Protein AF-A0A4V5MHR6-F1 (afdb_monomer)

Structure (mmCIF, N/CA/C/O backbone):
data_AF-A0A4V5MHR6-F1
#
_entry.id   AF-A0A4V5MHR6-F1
#
loop_
_atom_site.group_PDB
_atom_site.id
_atom_site.type_symbol
_atom_site.label_atom_id
_atom_site.label_alt_id
_atom_site.label_comp_id
_atom_site.label_asym_id
_atom_site.label_entity_id
_atom_site.label_seq_id
_atom_site.pdbx_PDB_ins_code
_atom_site.Cartn_x
_atom_site.Cartn_y
_atom_site.Cartn_z
_atom_site.occupancy
_atom_site.B_iso_or_equiv
_atom_site.auth_seq_id
_atom_site.auth_comp_id
_atom_site.auth_asym_id
_atom_site.auth_atom_id
_atom_site.pdbx_PDB_model_num
ATOM 1 N N . MET A 1 1 ? 17.521 -39.271 27.226 1.00 43.84 1 MET A N 1
ATOM 2 C CA . MET A 1 1 ? 16.799 -38.514 28.265 1.00 43.84 1 MET A CA 1
ATOM 3 C C . MET A 1 1 ? 17.737 -37.469 28.839 1.00 43.84 1 MET A C 1
ATOM 5 O O . MET A 1 1 ? 18.627 -37.820 29.597 1.00 43.84 1 MET A O 1
ATOM 9 N N . SER A 1 2 ? 17.569 -36.221 28.419 1.00 32.81 2 SER A N 1
ATOM 10 C CA . SER A 1 2 ? 17.879 -35.035 29.217 1.00 32.81 2 SER A CA 1
ATOM 11 C C . SER A 1 2 ? 16.953 -33.939 28.704 1.00 32.81 2 SER A C 1
ATOM 13 O O . SER A 1 2 ? 16.770 -33.810 27.495 1.00 32.81 2 SER A O 1
ATOM 15 N N . ASN A 1 3 ? 16.274 -33.299 29.645 1.00 33.34 3 ASN A N 1
ATOM 16 C CA . ASN A 1 3 ? 15.026 -32.573 29.473 1.00 33.34 3 ASN A CA 1
ATOM 17 C C . ASN A 1 3 ? 15.154 -31.353 28.562 1.00 33.34 3 ASN A C 1
ATOM 19 O O . ASN A 1 3 ? 16.063 -30.544 28.732 1.00 33.34 3 ASN A O 1
ATOM 23 N N . GLY A 1 4 ? 14.172 -31.201 27.671 1.00 42.19 4 GLY A N 1
ATOM 24 C CA . GLY A 1 4 ? 13.818 -29.902 27.123 1.00 42.19 4 GLY A CA 1
ATOM 25 C C . GLY A 1 4 ? 13.381 -28.990 28.264 1.00 42.19 4 GLY A C 1
ATOM 26 O O . GLY A 1 4 ? 12.448 -29.312 29.000 1.00 42.19 4 GLY A O 1
ATOM 27 N N . ALA A 1 5 ? 14.090 -27.882 28.430 1.00 35.94 5 ALA A N 1
ATOM 28 C CA . ALA A 1 5 ? 13.557 -26.730 29.125 1.00 35.94 5 ALA A CA 1
ATOM 29 C C . ALA A 1 5 ? 12.741 -25.955 28.087 1.00 35.94 5 ALA A C 1
ATOM 31 O O . ALA A 1 5 ? 13.307 -25.399 27.150 1.00 35.94 5 ALA A O 1
ATOM 32 N N . ALA A 1 6 ? 11.417 -25.999 28.214 1.00 44.50 6 ALA A N 1
ATOM 33 C CA . ALA A 1 6 ? 10.570 -24.992 27.599 1.00 44.50 6 ALA A CA 1
ATOM 34 C C . ALA A 1 6 ? 10.939 -23.637 28.223 1.00 44.50 6 ALA A C 1
ATOM 36 O O . ALA A 1 6 ? 11.006 -23.527 29.451 1.00 44.50 6 ALA A O 1
ATOM 37 N N . GLU A 1 7 ? 11.234 -22.646 27.387 1.00 42.75 7 GLU A N 1
ATOM 38 C CA . GLU A 1 7 ? 11.398 -21.253 27.808 1.00 42.75 7 GLU A CA 1
ATOM 39 C C . GLU A 1 7 ? 10.094 -20.740 28.454 1.00 42.75 7 GLU A C 1
ATOM 41 O O . GLU A 1 7 ? 9.007 -21.184 28.070 1.00 42.75 7 GLU A O 1
ATOM 46 N N . PRO A 1 8 ? 10.162 -19.854 29.463 1.00 42.50 8 PRO A N 1
ATOM 47 C CA . PRO A 1 8 ? 8.976 -19.413 30.190 1.00 42.50 8 PRO A CA 1
ATOM 48 C C . PRO A 1 8 ? 8.087 -18.507 29.318 1.00 42.50 8 PRO A C 1
ATOM 50 O O . PRO A 1 8 ? 8.408 -17.346 29.084 1.00 42.50 8 PRO A O 1
ATOM 53 N N . GLN A 1 9 ? 6.948 -19.048 28.878 1.00 49.38 9 GLN A N 1
ATOM 54 C CA . GLN A 1 9 ? 5.827 -18.358 28.216 1.00 49.38 9 GLN A CA 1
ATOM 55 C C . GLN A 1 9 ? 4.963 -17.573 29.226 1.00 49.38 9 GLN A C 1
ATOM 57 O O . GLN A 1 9 ? 3.818 -17.942 29.480 1.00 49.38 9 GLN A O 1
ATOM 62 N N . ASP A 1 10 ? 5.509 -16.545 29.876 1.00 60.53 10 ASP A N 1
ATOM 63 C CA . ASP A 1 10 ? 4.782 -15.805 30.926 1.00 60.53 10 ASP A CA 1
ATOM 64 C C . ASP A 1 10 ? 4.986 -14.272 30.859 1.00 60.53 10 ASP A C 1
ATOM 66 O O . ASP A 1 10 ? 4.875 -13.578 31.874 1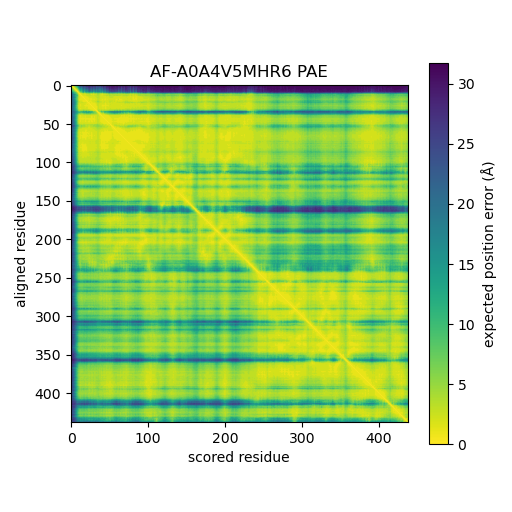.00 60.53 10 ASP A O 1
ATOM 70 N N . GLY A 1 11 ? 5.270 -13.712 29.677 1.00 79.56 11 GLY A N 1
ATOM 71 C CA . GLY A 1 11 ? 5.394 -12.261 29.489 1.00 79.56 11 GLY A CA 1
ATOM 72 C C . GLY A 1 11 ? 4.033 -11.546 29.414 1.00 79.56 11 GLY A C 1
ATOM 73 O O . GLY A 1 11 ? 3.029 -12.162 29.050 1.00 79.56 11 GLY A O 1
ATOM 74 N N . PRO A 1 12 ? 3.955 -10.230 29.707 1.00 89.75 12 PRO A N 1
ATOM 75 C CA . PRO A 1 12 ? 2.713 -9.459 29.566 1.00 89.75 12 PRO A CA 1
ATOM 76 C C . PRO A 1 12 ? 2.185 -9.424 28.123 1.00 89.75 12 PRO A C 1
ATOM 78 O O . PRO A 1 12 ? 1.011 -9.158 27.920 1.00 89.75 12 PRO A O 1
ATOM 81 N N . LEU A 1 13 ? 3.031 -9.704 27.130 1.00 92.94 13 LEU A N 1
ATOM 82 C CA . LEU A 1 13 ? 2.698 -9.680 25.702 1.00 92.94 13 LEU A CA 1
ATOM 83 C C . LEU A 1 13 ? 2.067 -10.990 25.199 1.00 92.94 13 LEU A C 1
ATOM 85 O O . LEU A 1 13 ? 1.501 -11.017 24.113 1.00 92.94 13 LEU A O 1
ATOM 89 N N . ASP A 1 14 ? 2.162 -12.082 25.959 1.00 91.69 14 ASP A N 1
ATOM 90 C CA . ASP A 1 14 ? 1.649 -13.387 25.521 1.00 91.69 14 ASP A CA 1
ATOM 91 C C . ASP A 1 14 ? 0.152 -13.549 25.823 1.00 91.69 14 ASP A C 1
ATOM 93 O O . ASP A 1 14 ? -0.539 -14.361 25.195 1.00 91.69 14 ASP A O 1
ATOM 97 N N . ASP A 1 15 ? -0.359 -12.776 26.786 1.00 94.06 15 ASP A N 1
ATOM 98 C CA . ASP A 1 15 ? -1.723 -12.837 27.305 1.00 94.06 15 ASP A CA 1
ATOM 99 C C . ASP A 1 15 ? -2.381 -11.448 27.332 1.00 94.06 15 ASP A C 1
ATOM 101 O O . ASP A 1 15 ? -2.006 -10.624 28.170 1.00 94.06 15 ASP A O 1
ATOM 105 N N . PRO A 1 16 ? -3.397 -11.188 26.483 1.00 96.38 16 PRO A N 1
ATOM 106 C CA . PRO A 1 16 ? -4.110 -9.913 26.458 1.00 96.38 16 PRO A CA 1
ATOM 107 C C . PRO A 1 16 ? -4.665 -9.456 27.810 1.00 96.38 16 PRO A C 1
ATOM 109 O O . PRO A 1 16 ? -4.689 -8.256 28.072 1.00 96.38 16 PRO A O 1
ATOM 112 N N . VAL A 1 17 ? -5.064 -10.378 28.698 1.00 95.88 17 VAL A N 1
ATOM 113 C CA . VAL A 1 17 ? -5.525 -10.004 30.047 1.00 95.88 17 VAL A CA 1
ATOM 114 C C . VAL A 1 17 ? -4.387 -9.344 30.822 1.00 95.88 17 VAL A C 1
ATOM 116 O O . VAL A 1 17 ? -4.544 -8.239 31.342 1.00 95.88 17 VAL A O 1
ATOM 119 N N . ARG A 1 18 ? -3.212 -9.984 30.835 1.00 95.25 18 ARG A N 1
ATOM 120 C CA . ARG A 1 18 ? -2.014 -9.451 31.494 1.00 95.25 18 ARG A CA 1
ATOM 121 C C . ARG A 1 18 ? -1.515 -8.182 30.818 1.00 95.25 18 ARG A C 1
ATOM 123 O O . ARG A 1 18 ? -1.107 -7.264 31.524 1.00 95.25 18 ARG A O 1
ATOM 130 N N . LEU A 1 19 ? -1.561 -8.111 29.487 1.00 96.19 19 LEU A N 1
ATOM 131 C CA . LEU A 1 19 ? -1.178 -6.923 28.723 1.00 96.19 19 LEU A CA 1
ATOM 132 C C . LEU A 1 19 ? -1.958 -5.694 29.200 1.00 96.19 19 LEU A C 1
ATOM 134 O O . LEU A 1 19 ? -1.367 -4.666 29.529 1.00 96.19 19 LEU A O 1
ATOM 138 N N . LEU A 1 20 ? -3.282 -5.835 29.293 1.00 96.56 20 LEU A N 1
ATOM 139 C CA . LEU A 1 20 ? -4.186 -4.774 29.724 1.00 96.56 20 LEU A CA 1
ATOM 140 C C . LEU A 1 20 ? -4.048 -4.439 31.224 1.00 96.56 20 LEU A C 1
ATOM 142 O O . LEU A 1 20 ? -4.330 -3.308 31.617 1.00 96.56 20 LEU A O 1
ATOM 146 N N . ASP A 1 21 ? -3.608 -5.387 32.061 1.00 95.69 21 ASP A N 1
ATOM 147 C CA . ASP A 1 21 ? -3.384 -5.187 33.505 1.00 95.69 21 ASP A CA 1
ATOM 148 C C . ASP A 1 21 ? -2.017 -4.559 33.838 1.00 95.69 21 ASP A C 1
ATOM 150 O O . ASP A 1 21 ? -1.871 -3.890 34.861 1.00 95.69 21 ASP A O 1
ATOM 154 N N . THR A 1 22 ? -0.999 -4.776 32.999 1.00 93.38 22 THR A N 1
ATOM 155 C CA . THR A 1 22 ? 0.404 -4.420 33.300 1.00 93.38 22 THR A CA 1
ATOM 156 C C . THR A 1 22 ? 0.665 -2.910 33.221 1.00 93.38 22 THR A C 1
ATOM 158 O O . THR A 1 22 ? 1.582 -2.403 33.867 1.00 93.38 22 THR A O 1
ATOM 161 N N . GLY A 1 23 ? -0.166 -2.172 32.482 1.00 92.19 23 GLY A N 1
ATOM 162 C CA . GLY A 1 23 ? 0.002 -0.740 32.237 1.00 92.19 23 GLY A CA 1
ATOM 163 C C . GLY A 1 23 ? 1.055 -0.447 31.161 1.00 92.19 23 GLY A C 1
ATOM 164 O O . GLY A 1 23 ? 2.138 -1.034 31.131 1.00 92.19 23 GLY A O 1
ATOM 165 N N . ARG A 1 24 ? 0.748 0.499 30.267 1.00 94.06 24 ARG A N 1
ATOM 166 C CA . ARG A 1 24 ? 1.508 0.727 29.021 1.00 94.06 24 ARG A CA 1
ATOM 167 C C . ARG A 1 24 ? 2.987 1.057 29.246 1.00 94.06 24 ARG A C 1
ATOM 169 O O . ARG A 1 24 ? 3.843 0.471 28.595 1.00 94.06 24 ARG A O 1
ATOM 176 N N . SER A 1 25 ? 3.320 1.905 30.221 1.00 93.69 25 SER A N 1
ATOM 177 C CA . SER A 1 25 ? 4.721 2.254 30.518 1.00 93.69 25 SER A CA 1
ATOM 178 C C . SER A 1 25 ? 5.560 1.050 30.968 1.00 93.69 25 SER A C 1
ATOM 180 O O . SER A 1 25 ? 6.732 0.947 30.611 1.00 93.69 25 SER A O 1
ATOM 182 N N . ALA A 1 26 ? 4.971 0.119 31.725 1.00 94.12 26 ALA A N 1
ATOM 183 C CA . ALA A 1 26 ? 5.659 -1.101 32.143 1.00 94.12 26 ALA A CA 1
ATOM 184 C C . ALA A 1 26 ? 5.804 -2.096 30.982 1.00 94.12 26 ALA A C 1
ATOM 186 O O . ALA A 1 26 ? 6.827 -2.773 30.886 1.00 94.12 26 ALA A O 1
ATOM 187 N N . VAL A 1 27 ? 4.828 -2.143 30.068 1.00 94.19 27 VAL A N 1
ATOM 188 C CA . VAL A 1 27 ? 4.926 -2.924 28.826 1.00 94.19 27 VAL A CA 1
ATOM 189 C C . VAL A 1 27 ? 6.060 -2.401 27.940 1.00 94.19 27 VAL A C 1
ATOM 191 O O . VAL A 1 27 ? 6.877 -3.198 27.486 1.00 94.19 27 VAL A O 1
ATOM 194 N N . ARG A 1 28 ? 6.189 -1.078 27.762 1.00 93.38 28 ARG A N 1
ATOM 195 C CA . ARG A 1 28 ? 7.322 -0.477 27.030 1.00 93.38 28 ARG A CA 1
ATOM 196 C C . ARG A 1 28 ? 8.665 -0.849 27.660 1.00 93.38 28 ARG A C 1
ATOM 198 O O . ARG A 1 28 ? 9.549 -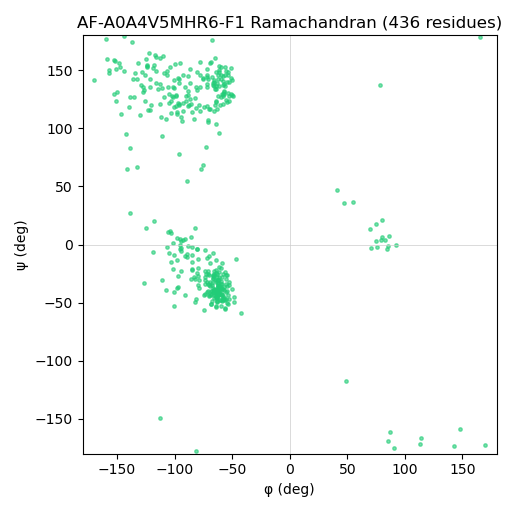1.337 26.964 1.00 93.38 28 ARG A O 1
ATOM 205 N N . ALA A 1 29 ? 8.785 -0.726 28.985 1.00 92.69 29 ALA A N 1
ATOM 206 C CA . ALA A 1 29 ? 9.997 -1.124 29.704 1.00 92.69 29 ALA A CA 1
ATOM 207 C C . ALA A 1 29 ? 10.317 -2.625 29.546 1.00 92.69 29 ALA A C 1
ATOM 209 O O . ALA A 1 29 ? 11.484 -3.004 29.456 1.00 92.69 29 ALA A O 1
ATOM 210 N N . HIS A 1 30 ? 9.292 -3.483 29.486 1.00 91.94 30 HIS A N 1
ATOM 211 C CA . HIS A 1 30 ? 9.464 -4.903 29.188 1.00 91.94 30 HIS A CA 1
ATOM 212 C C . HIS A 1 30 ? 9.971 -5.127 27.755 1.00 91.94 30 HIS A C 1
ATOM 214 O O . HIS A 1 30 ? 10.932 -5.869 27.568 1.00 91.94 30 HIS A O 1
ATOM 220 N N . ILE A 1 31 ? 9.385 -4.455 26.758 1.00 91.38 31 ILE A N 1
ATOM 221 C CA . ILE A 1 31 ? 9.840 -4.518 25.359 1.00 91.38 31 ILE A CA 1
ATOM 222 C C . ILE A 1 31 ? 11.309 -4.089 25.254 1.00 91.38 31 ILE A C 1
ATOM 224 O O . ILE A 1 31 ? 12.108 -4.789 24.632 1.00 91.38 31 ILE A O 1
ATOM 228 N N . ASP A 1 32 ? 11.693 -2.996 25.915 1.00 89.62 32 ASP A N 1
ATOM 229 C CA . ASP A 1 32 ? 13.075 -2.511 25.920 1.00 89.62 32 ASP A CA 1
ATOM 230 C C . ASP A 1 32 ? 14.063 -3.495 26.552 1.00 89.62 32 ASP A C 1
ATOM 232 O O . ASP A 1 32 ? 15.195 -3.593 26.091 1.00 89.62 32 ASP A O 1
ATOM 236 N N . GLY A 1 33 ? 13.637 -4.256 27.564 1.00 86.50 33 GLY A N 1
ATOM 237 C CA . GLY A 1 33 ? 14.467 -5.264 28.226 1.00 86.50 33 GLY A CA 1
ATOM 238 C C . GLY A 1 33 ? 14.577 -6.610 27.498 1.00 86.50 33 GLY A C 1
ATOM 239 O O . GLY A 1 33 ? 15.294 -7.483 27.982 1.00 86.50 33 GLY A O 1
ATOM 240 N N . THR A 1 34 ? 13.869 -6.811 26.379 1.00 83.38 34 THR A N 1
ATOM 241 C CA . THR A 1 34 ? 13.830 -8.094 25.637 1.00 83.38 34 THR A CA 1
ATOM 242 C C . THR A 1 34 ? 14.663 -8.103 24.347 1.00 83.38 34 THR A C 1
ATOM 244 O O . THR A 1 34 ? 14.532 -9.033 23.555 1.00 83.38 34 THR A O 1
ATOM 247 N N . ASP A 1 35 ? 15.518 -7.096 24.118 1.00 69.50 35 ASP A N 1
ATOM 248 C CA . ASP A 1 35 ? 16.546 -7.050 23.055 1.00 69.50 35 ASP A CA 1
ATOM 249 C C . ASP A 1 35 ? 16.102 -7.594 21.679 1.00 69.50 35 ASP A C 1
ATOM 251 O O . ASP A 1 35 ? 16.797 -8.361 21.017 1.00 69.50 35 ASP A O 1
ATOM 255 N N . GLY A 1 36 ? 14.921 -7.183 21.210 1.00 65.88 36 GLY A N 1
ATOM 256 C CA . GLY A 1 36 ? 14.498 -7.483 19.834 1.00 65.88 36 GLY A CA 1
ATOM 257 C C . GLY A 1 36 ? 13.795 -8.828 19.620 1.00 65.88 36 GLY A C 1
ATOM 258 O O . GLY A 1 36 ? 13.477 -9.139 18.474 1.00 65.88 36 GLY A O 1
ATOM 259 N N . VAL A 1 37 ? 13.472 -9.594 20.674 1.00 78.56 37 VAL A N 1
ATOM 260 C CA . VAL A 1 37 ? 12.593 -10.772 20.531 1.00 78.56 37 VAL A CA 1
ATOM 261 C C . VAL A 1 37 ? 11.246 -10.330 19.948 1.00 78.56 37 VAL A C 1
ATOM 263 O O . VAL A 1 37 ? 10.563 -9.463 20.507 1.00 78.56 37 VAL A O 1
ATOM 266 N N . ARG A 1 38 ? 10.886 -10.894 18.790 1.00 81.31 38 ARG A N 1
ATOM 267 C CA . ARG A 1 38 ? 9.595 -10.650 18.137 1.00 81.31 38 ARG A CA 1
ATOM 268 C C . ARG A 1 38 ? 8.521 -11.520 18.777 1.00 81.31 38 ARG A C 1
ATOM 270 O O . ARG A 1 38 ? 8.732 -12.707 19.011 1.00 81.31 38 ARG A O 1
ATOM 277 N N . SER A 1 39 ? 7.364 -10.925 19.033 1.00 90.19 39 SER A N 1
ATOM 278 C CA . SER A 1 39 ? 6.155 -11.632 19.440 1.00 90.19 39 SER A CA 1
ATOM 279 C C . SER A 1 39 ? 4.934 -10.902 18.893 1.00 90.19 39 SER A C 1
ATOM 281 O O . SER A 1 39 ? 4.967 -9.686 18.704 1.00 90.19 39 SER A O 1
ATOM 283 N N . VAL A 1 40 ? 3.843 -11.638 18.678 1.00 93.62 40 VAL A N 1
ATOM 284 C CA . VAL A 1 40 ? 2.577 -11.067 18.191 1.00 93.62 40 VAL A CA 1
ATOM 285 C C . VAL A 1 40 ? 2.107 -9.930 19.099 1.00 93.62 40 VAL A C 1
ATOM 287 O O . VAL A 1 40 ? 1.799 -8.845 18.621 1.00 93.62 40 VAL A O 1
ATOM 290 N N . GLY A 1 41 ? 2.120 -10.132 20.421 1.00 94.94 41 GLY A N 1
ATOM 291 C CA . GLY A 1 41 ? 1.696 -9.095 21.361 1.00 94.94 41 GLY A CA 1
ATOM 292 C C . GLY A 1 41 ? 2.578 -7.848 21.336 1.00 94.94 41 GLY A C 1
ATOM 293 O O . GLY A 1 41 ? 2.062 -6.749 21.518 1.00 94.94 41 GLY A O 1
ATOM 294 N N . ARG A 1 42 ? 3.885 -7.992 21.068 1.00 93.88 42 ARG A N 1
ATOM 295 C CA . ARG A 1 42 ? 4.786 -6.850 20.867 1.00 93.88 42 ARG A CA 1
ATOM 296 C C . ARG A 1 42 ? 4.388 -6.051 19.633 1.00 93.88 42 ARG A C 1
ATOM 298 O O . ARG A 1 42 ? 4.224 -4.841 19.739 1.00 93.88 42 ARG A O 1
ATOM 305 N N . GLU A 1 43 ? 4.244 -6.720 18.492 1.00 94.12 43 GLU A N 1
ATOM 306 C CA . GLU A 1 43 ? 3.880 -6.079 17.223 1.00 94.12 43 GLU A CA 1
ATOM 307 C C . GLU A 1 43 ? 2.541 -5.347 17.344 1.00 94.12 43 GLU A C 1
ATOM 309 O O . GLU A 1 43 ? 2.449 -4.177 16.985 1.00 94.12 43 GLU A O 1
ATOM 314 N N . VAL A 1 44 ? 1.538 -6.000 17.938 1.00 96.38 44 VAL A N 1
ATOM 315 C CA . VAL A 1 44 ? 0.207 -5.424 18.173 1.00 96.38 44 VAL A CA 1
ATOM 316 C C . VAL A 1 44 ? 0.265 -4.220 19.110 1.00 96.38 44 VAL A C 1
ATOM 318 O O . VAL A 1 44 ? -0.354 -3.199 18.825 1.00 96.38 44 VAL A O 1
ATOM 321 N N . PHE A 1 45 ? 1.009 -4.308 20.216 1.00 95.75 45 PHE A N 1
ATOM 322 C CA . PHE A 1 45 ? 1.143 -3.195 21.155 1.00 95.75 45 PHE A CA 1
ATOM 323 C C . PHE A 1 45 ? 1.822 -1.984 20.507 1.00 95.75 45 PHE A C 1
ATOM 325 O O . PHE A 1 45 ? 1.312 -0.871 20.614 1.00 95.75 45 PHE A O 1
ATOM 332 N N . GLN A 1 46 ? 2.951 -2.204 19.823 1.00 94.81 46 GLN A N 1
ATOM 333 C CA . GLN A 1 46 ? 3.678 -1.128 19.151 1.00 94.81 46 GLN A CA 1
ATOM 334 C C . GLN A 1 46 ? 2.832 -0.508 18.035 1.00 94.81 46 GLN A C 1
ATOM 336 O O . GLN A 1 46 ? 2.831 0.710 17.905 1.00 94.81 46 GLN A O 1
ATOM 341 N N . GLN A 1 47 ? 2.079 -1.314 17.277 1.00 95.06 47 GLN A N 1
ATOM 342 C CA . GLN A 1 47 ? 1.202 -0.781 16.236 1.00 95.06 47 GLN A CA 1
ATOM 343 C C . GLN A 1 47 ? 0.023 0.009 16.775 1.00 95.06 47 GLN A C 1
ATOM 345 O O . GLN A 1 47 ? -0.303 1.053 16.225 1.00 95.06 47 GLN A O 1
ATOM 350 N N . ALA A 1 48 ? -0.603 -0.449 17.860 1.00 95.88 48 ALA A N 1
ATOM 351 C CA . ALA A 1 48 ? -1.662 0.322 18.491 1.00 95.88 48 ALA A CA 1
ATOM 352 C C . ALA A 1 48 ? -1.132 1.714 18.865 1.00 95.88 48 ALA A C 1
ATOM 354 O O . ALA A 1 48 ? -1.651 2.713 18.380 1.00 95.88 48 ALA A O 1
ATOM 355 N N . GLU A 1 49 ? -0.047 1.788 19.643 1.00 95.06 49 GLU A N 1
ATOM 356 C CA . GLU A 1 49 ? 0.516 3.078 20.066 1.00 95.06 49 GLU A CA 1
ATOM 357 C C . GLU A 1 49 ? 1.041 3.939 18.911 1.00 95.06 49 GLU A C 1
ATOM 359 O O . GLU A 1 49 ? 1.113 5.151 19.073 1.00 95.06 49 GLU A O 1
ATOM 364 N N . ALA A 1 50 ? 1.414 3.352 17.774 1.00 94.06 50 ALA A N 1
ATOM 365 C CA . ALA A 1 50 ? 1.838 4.105 16.597 1.00 94.06 50 ALA A CA 1
ATOM 366 C C . ALA A 1 50 ? 0.655 4.681 15.794 1.00 94.06 50 ALA A C 1
ATOM 368 O O . ALA A 1 50 ? 0.784 5.749 15.211 1.00 94.06 50 ALA A O 1
ATOM 369 N N . ILE A 1 51 ? -0.509 4.015 15.796 1.00 92.38 51 ILE A N 1
ATOM 370 C CA . ILE A 1 51 ? -1.711 4.485 15.084 1.00 92.38 51 ILE A CA 1
ATOM 371 C C . ILE A 1 51 ? -2.483 5.536 15.897 1.00 92.38 51 ILE A C 1
ATOM 373 O O . ILE A 1 51 ? -2.847 6.575 15.356 1.00 92.38 51 ILE A O 1
ATOM 377 N N . PHE A 1 52 ? -2.772 5.286 17.183 1.00 91.44 52 PHE A N 1
ATOM 378 C CA . PHE A 1 52 ? -3.576 6.222 17.999 1.00 91.44 52 PHE A CA 1
ATOM 379 C C . PHE A 1 52 ? -2.732 7.157 18.882 1.00 91.44 52 PHE A C 1
ATOM 381 O O . PHE A 1 52 ? -3.255 8.122 19.446 1.00 91.44 52 PHE A O 1
ATOM 388 N N . GLY A 1 53 ? -1.436 6.876 19.042 1.00 90.88 53 GLY A N 1
ATOM 389 C CA . GLY A 1 53 ? -0.506 7.676 19.838 1.00 90.88 53 GLY A CA 1
ATOM 390 C C . GLY A 1 53 ? -0.439 7.336 21.332 1.00 90.88 53 GLY A C 1
ATOM 391 O O . GLY A 1 53 ? -0.799 6.252 21.801 1.00 90.88 53 GLY A O 1
ATOM 392 N N . GLY A 1 54 ? 0.084 8.282 22.118 1.00 88.19 54 GLY A N 1
ATOM 393 C CA . GLY A 1 54 ? 0.473 8.056 23.514 1.00 88.19 54 GLY A CA 1
ATOM 394 C C . GLY A 1 54 ? -0.553 8.391 24.597 1.00 88.19 54 GLY A C 1
ATOM 395 O O . GLY A 1 54 ? -0.300 8.100 25.776 1.00 88.19 54 GLY A O 1
ATOM 396 N N . ARG A 1 55 ? -1.709 8.969 24.254 1.00 92.06 55 ARG A N 1
ATOM 397 C CA . ARG A 1 55 ? -2.670 9.493 25.238 1.00 92.06 55 ARG A CA 1
ATOM 398 C C . ARG A 1 55 ? -3.150 8.440 26.226 1.00 92.06 55 ARG A C 1
ATOM 400 O O . ARG A 1 55 ? -3.369 7.285 25.870 1.00 92.06 55 ARG A O 1
ATOM 407 N N . GLU A 1 56 ? -3.297 8.827 27.491 1.00 92.81 56 GLU A N 1
ATOM 408 C CA . GLU A 1 56 ? -3.951 7.988 28.498 1.00 92.81 56 GLU A CA 1
ATOM 409 C C . GLU A 1 56 ? -5.453 7.885 28.224 1.00 92.81 56 GLU A C 1
ATOM 411 O O . GLU A 1 56 ? -6.180 8.875 28.284 1.00 92.81 56 GLU A O 1
ATOM 416 N N . VAL A 1 57 ? -5.902 6.664 27.940 1.00 94.88 57 VAL A N 1
ATOM 417 C CA . VAL A 1 57 ? -7.298 6.318 27.657 1.00 94.88 57 VAL A CA 1
ATOM 418 C C . VAL A 1 57 ? -7.765 5.200 28.597 1.00 94.88 57 VAL A C 1
ATOM 420 O O . VAL A 1 57 ? -6.930 4.481 29.165 1.00 94.88 57 VAL A O 1
ATOM 423 N N . PRO A 1 58 ? -9.083 5.021 28.801 1.00 95.19 58 PRO A N 1
ATOM 424 C CA . PRO A 1 58 ? -9.606 3.900 29.569 1.00 95.19 58 PRO A CA 1
ATOM 425 C C . PRO A 1 58 ? -9.147 2.550 29.007 1.00 95.19 58 PRO A C 1
ATOM 427 O O . PRO A 1 58 ? -8.952 2.388 27.803 1.00 95.19 58 PRO A O 1
ATOM 430 N N . ARG A 1 59 ? -9.065 1.538 29.879 1.00 96.44 59 ARG A N 1
ATOM 431 C CA . ARG A 1 59 ? -8.708 0.156 29.508 1.00 96.44 59 ARG A CA 1
ATOM 432 C C . ARG A 1 59 ? -9.498 -0.359 28.297 1.00 96.44 59 ARG A C 1
ATOM 434 O O . ARG A 1 59 ? -8.907 -0.946 27.400 1.00 96.44 59 ARG A O 1
ATOM 441 N N . ALA A 1 60 ? -10.810 -0.127 28.285 1.00 96.94 60 ALA A N 1
ATOM 442 C CA . ALA A 1 60 ? -11.707 -0.567 27.219 1.00 96.94 60 ALA A CA 1
ATOM 443 C C . ALA A 1 60 ? -11.390 0.070 25.858 1.00 96.94 60 ALA A C 1
ATOM 445 O O . ALA A 1 60 ? -11.412 -0.602 24.830 1.00 96.94 60 ALA A O 1
ATOM 446 N N . GLU A 1 61 ? -11.044 1.354 25.847 1.00 96.94 61 GLU A N 1
ATOM 447 C CA . GLU A 1 61 ? -10.657 2.049 24.621 1.00 96.94 61 GLU A CA 1
ATOM 448 C C . GLU A 1 61 ? -9.300 1.552 24.121 1.00 96.94 61 GLU A C 1
ATOM 450 O O . GLU A 1 61 ? -9.160 1.199 22.954 1.00 96.94 61 GLU A O 1
ATOM 455 N N . PHE A 1 62 ? -8.324 1.397 25.022 1.00 97.56 62 PHE A N 1
ATOM 456 C CA . PHE A 1 62 ? -7.023 0.838 24.654 1.00 97.56 62 PHE A CA 1
ATOM 457 C C . PHE A 1 62 ? -7.130 -0.598 24.116 1.00 97.56 62 PHE A C 1
ATOM 459 O O . PHE A 1 62 ? -6.435 -0.958 23.169 1.00 97.56 62 PHE A O 1
ATOM 466 N N . ALA A 1 63 ? -8.028 -1.418 24.670 1.00 98.25 63 ALA A N 1
ATOM 467 C CA . ALA A 1 63 ? -8.307 -2.749 24.137 1.00 98.25 63 ALA A CA 1
ATOM 468 C C . ALA A 1 63 ? -8.868 -2.699 22.706 1.00 98.25 63 ALA A C 1
ATOM 470 O O . ALA A 1 63 ? -8.507 -3.551 21.896 1.00 98.25 63 ALA A O 1
ATOM 471 N N . SER A 1 64 ? -9.665 -1.680 22.369 1.00 98.06 64 SER A N 1
ATOM 472 C CA . SER A 1 64 ? -10.176 -1.485 21.003 1.00 98.06 64 SER A CA 1
ATOM 473 C C . SER A 1 64 ? -9.031 -1.199 20.029 1.00 98.06 64 SER A C 1
ATOM 475 O O . SER A 1 64 ? -8.954 -1.812 18.968 1.00 98.06 64 SER A O 1
ATOM 477 N N . TRP A 1 65 ? -8.061 -0.373 20.433 1.00 97.88 65 TRP A N 1
ATOM 478 C CA . TRP A 1 65 ? -6.855 -0.104 19.642 1.00 97.88 65 TRP A CA 1
ATOM 479 C C . TRP A 1 65 ? -5.938 -1.316 19.480 1.00 97.88 65 TRP A C 1
ATOM 481 O O . TRP A 1 65 ? -5.444 -1.570 18.383 1.00 97.88 65 TRP A O 1
ATOM 491 N N . LEU A 1 66 ? -5.746 -2.112 20.535 1.00 98.38 66 LEU A N 1
ATOM 492 C CA . LEU A 1 66 ? -5.025 -3.384 20.426 1.00 98.38 66 LEU A CA 1
ATOM 493 C C . LEU A 1 66 ? -5.749 -4.350 19.480 1.00 98.38 66 LEU A C 1
ATOM 495 O O . LEU A 1 66 ? -5.108 -5.028 18.679 1.00 98.38 66 LEU A O 1
ATOM 499 N N . HIS A 1 67 ? -7.080 -4.413 19.557 1.00 98.62 67 HIS A N 1
ATOM 500 C CA . HIS A 1 67 ? -7.885 -5.229 18.658 1.00 98.62 67 HIS A CA 1
ATOM 501 C C . HIS A 1 67 ? -7.740 -4.754 17.207 1.00 98.62 67 HIS A C 1
ATOM 503 O O . HIS A 1 67 ? -7.516 -5.572 16.319 1.00 98.62 67 HIS A O 1
ATOM 509 N N . PHE A 1 68 ? -7.820 -3.445 16.961 1.00 98.25 68 PHE A N 1
ATOM 510 C CA . PHE A 1 68 ? -7.606 -2.843 15.645 1.00 98.25 68 PHE A CA 1
ATOM 511 C C . PHE A 1 68 ? -6.236 -3.204 15.078 1.00 98.25 68 PHE A C 1
ATOM 513 O O . PHE A 1 68 ? -6.156 -3.802 14.011 1.00 98.25 68 PHE A O 1
ATOM 520 N N . ALA A 1 69 ? -5.167 -2.940 15.832 1.00 97.44 69 ALA A N 1
ATOM 521 C CA . ALA A 1 69 ? -3.800 -3.243 15.426 1.00 97.44 69 ALA A CA 1
ATOM 522 C C . ALA A 1 69 ? -3.592 -4.738 15.134 1.00 97.44 69 ALA A C 1
ATOM 524 O O . ALA A 1 69 ? -2.914 -5.097 14.173 1.00 97.44 69 ALA A O 1
ATOM 525 N N . ALA A 1 70 ? -4.213 -5.628 15.916 1.00 98.00 70 ALA A N 1
ATOM 526 C CA . ALA A 1 70 ? -4.186 -7.060 15.639 1.00 98.00 70 ALA A CA 1
ATOM 527 C C . ALA A 1 70 ? -4.864 -7.409 14.306 1.00 98.00 70 ALA A C 1
ATOM 529 O O . ALA A 1 70 ? -4.311 -8.207 13.555 1.00 98.00 70 ALA A O 1
ATOM 530 N N . LYS A 1 71 ? -6.006 -6.792 13.976 1.00 97.88 71 LYS A N 1
ATOM 531 C CA . LYS A 1 71 ? -6.695 -7.004 12.690 1.00 97.88 71 LYS A CA 1
ATOM 532 C C . LYS A 1 71 ? -5.892 -6.439 11.515 1.00 97.88 71 LYS A C 1
ATOM 534 O O . LYS A 1 71 ? -5.722 -7.141 10.527 1.00 97.88 71 LYS A O 1
ATOM 539 N N . VAL A 1 72 ? -5.319 -5.245 11.666 1.00 95.62 72 VAL A N 1
ATOM 540 C CA . VAL A 1 72 ? -4.424 -4.609 10.679 1.00 95.62 72 VAL A CA 1
ATOM 541 C C . VAL A 1 72 ? -3.215 -5.490 10.347 1.00 95.62 72 VAL A C 1
ATOM 543 O O . VAL A 1 72 ? -2.804 -5.595 9.195 1.00 95.62 72 VAL A O 1
ATOM 546 N N . LEU A 1 73 ? -2.652 -6.166 11.349 1.00 94.44 73 LEU A N 1
ATOM 547 C CA . LEU A 1 73 ? -1.512 -7.066 11.173 1.00 94.44 73 LEU A CA 1
ATOM 548 C C . LEU A 1 73 ? -1.893 -8.498 10.748 1.00 94.44 73 LEU A C 1
ATOM 550 O O . LEU A 1 73 ? -0.997 -9.319 10.553 1.00 94.44 73 LEU A O 1
ATOM 554 N N . GLY A 1 74 ? -3.186 -8.821 10.624 1.00 95.00 74 GLY A N 1
ATOM 555 C CA . GLY A 1 74 ? -3.663 -10.173 10.298 1.00 95.00 74 GLY A CA 1
ATOM 556 C C . GLY A 1 74 ? -3.582 -11.182 11.456 1.00 95.00 74 GLY A C 1
ATOM 557 O O . GLY A 1 74 ? -3.645 -12.392 11.246 1.00 95.00 74 GLY A O 1
ATOM 558 N N . HIS A 1 75 ? -3.448 -10.714 12.699 1.00 97.06 75 HIS A N 1
ATOM 559 C CA . HIS A 1 75 ? -3.371 -11.540 13.908 1.00 97.06 75 HIS A CA 1
ATOM 560 C C . HIS A 1 75 ? -4.765 -11.826 14.501 1.00 97.06 75 HIS A C 1
ATOM 562 O O . HIS A 1 75 ? -5.006 -11.576 15.685 1.00 97.06 75 HIS A O 1
ATOM 568 N N . ASP A 1 76 ? -5.689 -12.380 13.704 1.00 97.12 76 ASP A N 1
ATOM 569 C CA . ASP A 1 76 ? -7.101 -12.587 14.091 1.00 97.12 76 ASP A CA 1
ATOM 570 C C . ASP A 1 76 ? -7.265 -13.361 15.406 1.00 97.12 76 ASP A C 1
ATOM 572 O O . ASP A 1 76 ? -8.034 -12.975 16.284 1.00 97.12 76 ASP A O 1
ATOM 576 N N . ALA A 1 77 ? -6.486 -14.428 15.604 1.00 97.62 77 ALA A N 1
ATOM 577 C CA . ALA A 1 77 ? -6.549 -15.217 16.834 1.00 97.62 77 ALA A CA 1
ATOM 578 C C . ALA A 1 77 ? -6.149 -14.408 18.082 1.00 97.62 77 ALA A C 1
ATOM 580 O O . ALA A 1 77 ? -6.635 -14.678 19.180 1.00 97.62 77 ALA A O 1
ATOM 581 N N . TYR A 1 78 ? -5.253 -13.427 17.937 1.00 97.94 78 TYR A N 1
ATOM 582 C CA . TYR A 1 78 ? -4.875 -12.535 19.030 1.00 97.94 78 TYR A CA 1
ATOM 583 C C . TYR A 1 78 ? -5.937 -11.449 19.250 1.00 97.94 78 TYR A C 1
ATOM 585 O O . TYR A 1 78 ? -6.263 -11.161 20.402 1.00 97.94 78 TYR A O 1
ATOM 593 N N . ALA A 1 79 ? -6.540 -10.928 18.174 1.00 98.31 79 ALA A N 1
ATOM 594 C CA . ALA A 1 79 ? -7.673 -10.000 18.237 1.00 98.31 79 ALA A CA 1
ATOM 595 C C . ALA A 1 79 ? -8.856 -10.597 19.023 1.00 98.31 79 ALA A C 1
ATOM 597 O O . ALA A 1 79 ? -9.342 -9.979 19.970 1.00 98.31 79 ALA A O 1
ATOM 598 N N . GLU A 1 80 ? -9.234 -11.849 18.743 1.00 98.19 80 GLU A N 1
ATOM 599 C CA . GLU A 1 80 ? -10.304 -12.549 19.474 1.00 98.19 80 GLU A CA 1
ATOM 600 C C . GLU A 1 80 ? -9.988 -12.715 20.968 1.00 98.19 80 GLU A C 1
ATOM 602 O O . GLU A 1 80 ? -10.860 -12.592 21.832 1.00 98.19 80 GLU A O 1
ATOM 607 N N . ARG A 1 81 ? -8.717 -12.954 21.310 1.00 98.44 81 ARG A N 1
ATOM 608 C CA . ARG A 1 81 ? -8.286 -13.035 22.713 1.00 98.44 81 ARG A CA 1
ATOM 609 C C . ARG A 1 81 ? -8.350 -11.678 23.412 1.00 98.44 81 ARG A C 1
ATOM 611 O O . ARG A 1 81 ? -8.694 -11.645 24.591 1.00 98.44 81 ARG A O 1
ATOM 618 N N . ILE A 1 82 ? -8.054 -10.579 22.714 1.00 98.56 82 ILE A N 1
ATOM 619 C CA . ILE A 1 82 ? -8.256 -9.217 23.233 1.00 98.56 82 ILE A CA 1
ATOM 620 C C . ILE A 1 82 ? -9.750 -8.971 23.469 1.00 98.56 82 ILE A C 1
ATOM 622 O O . ILE A 1 82 ? -10.126 -8.531 24.555 1.00 98.56 82 ILE A O 1
ATOM 626 N N . ALA A 1 83 ? -10.607 -9.341 22.512 1.00 97.94 83 ALA A N 1
ATOM 627 C CA . ALA A 1 83 ? -12.051 -9.171 22.643 1.00 97.94 83 ALA A CA 1
ATOM 628 C C . ALA A 1 83 ? -12.659 -9.967 23.802 1.00 97.94 83 ALA A C 1
ATOM 630 O O . ALA A 1 83 ? -13.564 -9.488 24.487 1.00 97.94 83 ALA A O 1
ATOM 631 N N . ALA A 1 84 ? -12.137 -11.166 24.060 1.00 97.88 84 ALA A N 1
ATOM 632 C CA . ALA A 1 84 ? -12.512 -11.959 25.224 1.00 97.88 84 ALA A CA 1
ATOM 633 C C . ALA A 1 84 ? -11.998 -11.357 26.546 1.00 97.88 84 ALA A C 1
ATOM 635 O O . ALA A 1 84 ? -12.675 -11.469 27.569 1.00 97.88 84 ALA A O 1
ATOM 636 N N . ALA A 1 85 ? -10.814 -10.735 26.537 1.00 97.94 85 ALA A N 1
ATOM 637 C CA . ALA A 1 85 ? -10.198 -10.122 27.714 1.00 97.94 85 ALA A CA 1
ATOM 638 C C . ALA A 1 85 ? -10.870 -8.806 28.136 1.00 97.94 85 ALA A C 1
ATOM 640 O O . ALA A 1 85 ? -10.847 -8.469 29.322 1.00 97.94 85 ALA A O 1
ATOM 641 N N . GLU A 1 86 ? -11.466 -8.076 27.191 1.00 97.69 86 GLU A N 1
ATOM 642 C CA . GLU A 1 86 ? -12.174 -6.822 27.447 1.00 97.69 86 GLU A CA 1
ATOM 643 C C . GLU A 1 86 ? -13.476 -6.733 26.631 1.00 97.69 86 GLU A C 1
ATOM 645 O O . GLU A 1 86 ? -13.522 -6.119 25.567 1.00 97.69 86 GLU A O 1
ATOM 650 N N . PRO A 1 87 ? -14.579 -7.331 27.116 1.00 95.38 87 PRO A N 1
ATOM 651 C CA . PRO A 1 87 ? -15.857 -7.272 26.414 1.00 95.38 87 PRO A CA 1
ATOM 652 C C . PRO A 1 87 ? -16.436 -5.855 26.298 1.00 95.38 87 PRO A C 1
ATOM 654 O O . PRO A 1 87 ? -17.258 -5.628 25.412 1.00 95.38 87 PRO A O 1
ATOM 657 N N . GLY A 1 88 ? -16.022 -4.924 27.170 1.00 95.38 88 GLY A N 1
ATOM 658 C CA . GLY A 1 88 ? -16.529 -3.553 27.253 1.00 95.38 88 GLY A CA 1
ATOM 659 C C . GLY A 1 88 ? -15.913 -2.565 26.262 1.00 95.38 88 GLY A C 1
ATOM 660 O O . GLY A 1 88 ? -16.068 -1.363 26.461 1.00 95.38 88 GLY A O 1
ATOM 661 N N . MET A 1 89 ? -15.200 -3.038 25.235 1.00 96.31 89 MET A N 1
ATOM 662 C CA . MET A 1 89 ? -14.666 -2.193 24.159 1.00 96.31 89 MET A CA 1
ATOM 663 C C . MET A 1 89 ? -15.776 -1.343 23.506 1.00 96.31 89 MET A C 1
ATOM 665 O O . MET A 1 89 ? -16.806 -1.910 23.129 1.00 96.31 89 MET A O 1
ATOM 669 N N . PRO A 1 90 ? -15.591 -0.015 23.343 1.00 94.00 90 PRO A N 1
ATOM 670 C CA . PRO A 1 90 ? -16.568 0.853 22.677 1.00 94.00 90 PRO A CA 1
ATOM 671 C C . PRO A 1 90 ? -16.819 0.471 21.213 1.00 94.00 90 PRO A C 1
ATOM 673 O O . PRO A 1 90 ? -17.918 0.700 20.705 1.00 94.00 90 PRO A O 1
ATOM 676 N N . TRP A 1 91 ? -15.826 -0.122 20.552 1.00 94.81 91 TRP A N 1
ATOM 677 C CA . TRP A 1 91 ? -15.912 -0.585 19.172 1.00 94.81 91 TRP A CA 1
ATOM 678 C C . TRP A 1 91 ? -14.957 -1.758 18.927 1.00 94.81 91 TRP A C 1
ATOM 680 O O . TRP A 1 91 ? -13.994 -1.947 19.673 1.00 94.81 91 TRP A O 1
ATOM 690 N N . ARG A 1 92 ? -15.204 -2.563 17.889 1.00 96.56 92 ARG A N 1
ATOM 691 C CA . ARG A 1 92 ? -14.283 -3.631 17.458 1.00 96.56 92 ARG A CA 1
ATOM 692 C C . ARG A 1 92 ? -14.143 -3.619 15.949 1.00 96.56 92 ARG A C 1
ATOM 694 O O . ARG A 1 92 ? -15.101 -3.399 15.222 1.00 96.56 92 ARG A O 1
ATOM 701 N N . ALA A 1 93 ? -12.939 -3.878 15.457 1.00 97.12 93 ALA A N 1
ATOM 702 C CA . ALA A 1 93 ? -12.723 -3.997 14.020 1.00 97.12 93 ALA A CA 1
ATOM 703 C C . ALA A 1 93 ? -13.334 -5.301 13.489 1.00 97.12 93 ALA A C 1
ATOM 705 O O . ALA A 1 93 ? -12.916 -6.389 13.879 1.00 97.12 93 ALA A O 1
ATOM 706 N N . VAL A 1 94 ? -14.287 -5.197 12.566 1.00 96.00 94 VAL A N 1
ATOM 707 C CA . VAL A 1 94 ? -14.767 -6.343 11.783 1.00 96.00 94 VAL A CA 1
ATOM 708 C C . VAL A 1 94 ? -13.646 -6.780 10.838 1.00 96.00 94 VAL A C 1
ATOM 710 O O . VAL A 1 94 ? -13.200 -7.928 10.864 1.00 96.00 94 VAL A O 1
ATOM 713 N N . TRP A 1 95 ? -13.110 -5.812 10.097 1.00 96.62 95 TRP A N 1
ATOM 714 C CA . TRP A 1 95 ? -11.930 -5.925 9.248 1.00 96.62 95 TRP A CA 1
ATOM 715 C C . TRP A 1 95 ? -11.245 -4.556 9.143 1.00 96.62 95 TRP A C 1
ATOM 717 O O . TRP A 1 95 ? -11.869 -3.519 9.384 1.00 96.62 95 TRP A O 1
ATOM 727 N N . ALA A 1 96 ? -9.956 -4.552 8.802 1.00 95.50 96 ALA A N 1
ATOM 728 C CA . ALA A 1 96 ? -9.170 -3.334 8.627 1.00 95.50 96 ALA A CA 1
ATOM 729 C C . ALA A 1 96 ? -8.125 -3.537 7.521 1.00 95.50 96 ALA A C 1
ATOM 731 O O . ALA A 1 96 ? -7.186 -4.311 7.685 1.00 95.50 96 ALA A O 1
ATOM 732 N N . TRP A 1 97 ? -8.302 -2.830 6.408 1.00 93.69 97 TRP A N 1
ATOM 733 C CA . TRP A 1 97 ? -7.299 -2.658 5.363 1.00 93.69 97 TRP A CA 1
ATOM 734 C C . TRP A 1 97 ? -6.578 -1.338 5.609 1.00 93.69 97 TRP A C 1
ATOM 736 O O . TRP A 1 97 ? -6.890 -0.320 5.000 1.00 93.69 97 TRP A O 1
ATOM 746 N N . TRP A 1 98 ? -5.665 -1.348 6.569 1.00 93.38 98 TRP A N 1
ATOM 747 C CA . TRP A 1 98 ? -4.967 -0.159 7.042 1.00 93.38 98 TRP A CA 1
ATOM 748 C C . TRP A 1 98 ? -3.473 -0.360 6.852 1.00 93.38 98 TRP A C 1
ATOM 750 O O . TRP A 1 98 ? -2.967 -1.435 7.181 1.00 93.38 98 TRP A O 1
ATOM 760 N N . ARG A 1 99 ? -2.759 0.646 6.350 1.00 93.06 99 ARG A N 1
ATOM 761 C CA . ARG A 1 99 ? -1.303 0.597 6.225 1.00 93.06 99 ARG A CA 1
ATOM 762 C C . ARG A 1 99 ? -0.687 0.496 7.626 1.00 93.06 99 ARG A C 1
ATOM 764 O O . ARG A 1 99 ? -0.859 1.409 8.428 1.00 93.06 99 ARG A O 1
ATOM 771 N N . PRO A 1 100 ? 0.020 -0.591 7.977 1.00 93.12 100 PRO A N 1
ATOM 772 C CA . PRO A 1 100 ? 0.692 -0.649 9.271 1.00 93.12 100 PRO A CA 1
ATOM 773 C C . PRO A 1 100 ? 1.807 0.402 9.336 1.00 93.12 100 PRO A C 1
ATOM 775 O O . PRO A 1 100 ?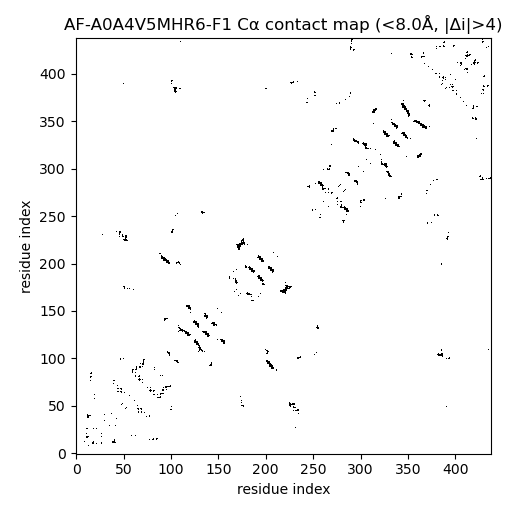 2.538 0.563 8.360 1.00 93.12 100 PRO A O 1
ATOM 778 N N . VAL A 1 101 ? 2.006 1.056 10.484 1.00 91.25 101 VAL A N 1
ATOM 779 C CA . VAL A 1 101 ? 3.109 2.019 10.657 1.00 91.25 101 VAL A CA 1
ATOM 780 C C . VAL A 1 101 ? 4.448 1.325 10.410 1.00 91.25 101 VAL A C 1
ATOM 782 O O . VAL A 1 101 ? 4.688 0.247 10.957 1.00 91.25 101 VAL A O 1
ATOM 785 N N . GLY A 1 102 ? 5.311 1.899 9.574 1.00 86.94 102 GLY A N 1
ATOM 786 C CA . GLY A 1 102 ? 6.577 1.287 9.170 1.00 86.94 102 GLY A CA 1
ATOM 787 C C . GLY A 1 102 ? 6.446 0.214 8.082 1.00 86.94 102 GLY A C 1
ATOM 788 O O . GLY A 1 102 ? 7.444 -0.413 7.733 1.00 86.94 102 GLY A O 1
ATOM 789 N N . LYS A 1 103 ? 5.245 -0.021 7.537 1.00 87.62 103 LYS A N 1
ATOM 790 C CA . LYS A 1 103 ? 5.063 -0.655 6.226 1.00 87.62 103 LYS A CA 1
ATOM 791 C C . LYS A 1 103 ? 4.641 0.411 5.226 1.00 87.62 103 LYS A C 1
ATOM 793 O O . LYS A 1 103 ? 3.763 1.221 5.503 1.00 87.62 103 LYS A O 1
ATOM 798 N N . CYS A 1 104 ? 5.243 0.376 4.046 1.00 84.81 104 CYS A N 1
ATOM 799 C CA . CYS A 1 104 ? 5.034 1.432 3.061 1.00 84.81 104 CYS A CA 1
ATOM 800 C C . CYS A 1 104 ? 3.792 1.197 2.185 1.00 84.81 104 CYS A C 1
ATOM 802 O O . CYS A 1 104 ? 3.118 2.143 1.785 1.00 84.81 104 CYS A O 1
ATOM 804 N N . VAL A 1 105 ? 3.440 -0.070 1.951 1.00 83.12 105 VAL A N 1
ATOM 805 C CA . VAL A 1 105 ? 2.326 -0.435 1.072 1.00 83.12 105 VAL A CA 1
ATOM 806 C C . VAL A 1 105 ? 0.978 -0.155 1.746 1.00 83.12 105 VAL A C 1
ATOM 808 O O . VAL A 1 105 ? 0.646 -0.785 2.753 1.00 83.12 105 VAL A O 1
ATOM 811 N N . ALA A 1 106 ? 0.182 0.738 1.153 1.00 80.81 106 ALA A N 1
ATOM 812 C CA . ALA A 1 106 ? -1.241 0.891 1.449 1.00 80.81 106 ALA A CA 1
ATOM 813 C C . ALA A 1 106 ? -2.072 0.160 0.394 1.00 80.81 106 ALA A C 1
ATOM 815 O O . ALA A 1 106 ? -2.031 0.502 -0.786 1.00 80.81 106 ALA A O 1
ATOM 816 N N . HIS A 1 107 ? -2.857 -0.820 0.832 1.00 81.00 107 HIS A N 1
ATOM 817 C CA . HIS A 1 107 ? -3.848 -1.477 -0.007 1.00 81.00 107 HIS A CA 1
ATOM 818 C C . HIS A 1 107 ? -5.162 -1.636 0.775 1.00 81.00 107 HIS A C 1
ATOM 820 O O . HIS A 1 107 ? -5.117 -2.214 1.858 1.00 81.00 107 HIS A O 1
ATOM 826 N N . PRO A 1 108 ? -6.317 -1.187 0.243 1.00 85.06 108 PRO A N 1
ATOM 827 C CA . PRO A 1 108 ? -6.427 -0.395 -0.978 1.00 85.06 108 PRO A CA 1
ATOM 828 C C . PRO A 1 108 ? -5.751 0.976 -0.822 1.00 85.06 108 PRO A C 1
ATOM 830 O O . PRO A 1 108 ? -5.714 1.531 0.276 1.00 85.06 108 PRO A O 1
ATOM 833 N N . ASN A 1 109 ? -5.204 1.502 -1.915 1.00 81.38 109 ASN A N 1
ATOM 834 C CA . ASN A 1 109 ? -4.625 2.838 -1.947 1.00 81.38 109 ASN A CA 1
ATOM 835 C C . ASN A 1 109 ? -5.745 3.856 -2.212 1.00 81.38 109 ASN A C 1
ATOM 837 O O . ASN A 1 109 ? -6.367 3.842 -3.274 1.00 81.38 109 ASN A O 1
ATOM 841 N N . LEU A 1 110 ? -6.021 4.714 -1.227 1.00 81.50 110 LEU A N 1
ATOM 842 C CA . LEU A 1 110 ? -7.089 5.715 -1.300 1.00 81.50 110 LEU A CA 1
ATOM 843 C C . LEU A 1 110 ? -6.624 7.077 -1.815 1.00 81.50 110 LEU A C 1
ATOM 845 O O . LEU A 1 110 ? -7.432 8.004 -1.853 1.00 81.50 110 LEU A O 1
ATOM 849 N N . SER A 1 111 ? -5.361 7.215 -2.215 1.00 75.44 111 SER A N 1
ATOM 850 C CA . SER A 1 111 ? -4.870 8.469 -2.771 1.00 75.44 111 SER A CA 1
ATOM 851 C C . SER A 1 111 ? -5.672 8.845 -4.020 1.00 75.44 111 SER A C 1
ATOM 853 O O . SER A 1 111 ? -5.853 8.026 -4.928 1.00 75.44 111 SER A O 1
ATOM 855 N N . TYR A 1 112 ? -6.200 10.070 -4.039 1.00 72.12 112 TYR A N 1
ATOM 856 C CA . TYR A 1 112 ? -7.201 10.547 -5.001 1.00 72.12 112 TYR A CA 1
ATOM 857 C C . TYR A 1 112 ? -8.482 9.696 -5.105 1.00 72.12 112 TYR A C 1
ATOM 859 O O . TYR A 1 112 ? -9.035 9.509 -6.196 1.00 72.12 112 TYR A O 1
ATOM 867 N N . ALA A 1 113 ? -8.977 9.149 -3.994 1.00 74.81 113 ALA A N 1
ATOM 868 C CA . ALA A 1 113 ? -10.249 8.432 -3.990 1.00 74.81 113 ALA A CA 1
ATOM 869 C C . ALA A 1 113 ? -11.401 9.330 -4.482 1.00 74.81 113 ALA A C 1
ATOM 871 O O . ALA A 1 113 ? -11.631 10.423 -3.970 1.00 74.81 113 ALA A O 1
ATOM 872 N N . GLU A 1 114 ? -12.164 8.849 -5.470 1.00 70.19 114 GLU A N 1
ATOM 873 C CA . GLU A 1 114 ? -13.320 9.586 -5.998 1.00 70.19 114 GLU A CA 1
ATOM 874 C C . GLU A 1 114 ? -14.491 9.528 -5.010 1.00 70.19 114 GLU A C 1
ATOM 876 O O . GLU A 1 114 ? -15.068 10.543 -4.624 1.00 70.19 114 GLU A O 1
ATOM 881 N N . SER A 1 115 ? -14.903 8.304 -4.664 1.00 70.00 115 SER A N 1
ATOM 882 C CA . SER A 1 115 ? -15.982 8.028 -3.717 1.00 70.00 115 SER A CA 1
ATOM 883 C C . SER A 1 115 ? -16.033 6.544 -3.356 1.00 70.00 115 SER A C 1
ATOM 885 O O . SER A 1 115 ? -15.872 5.663 -4.201 1.00 70.00 115 SER A O 1
ATOM 887 N N . LEU A 1 116 ? -16.317 6.272 -2.086 1.00 84.38 116 LEU A N 1
ATOM 888 C CA . LEU A 1 116 ? -16.548 4.931 -1.559 1.00 84.38 116 LEU A CA 1
ATOM 889 C C . LEU A 1 116 ? -18.045 4.635 -1.569 1.00 84.38 116 LEU A C 1
ATOM 891 O O . LEU A 1 116 ? -18.798 5.223 -0.786 1.00 84.38 116 LEU A O 1
ATOM 895 N N . LEU A 1 117 ? -18.470 3.727 -2.449 1.00 87.50 117 LEU A N 1
ATOM 896 C CA . LEU A 1 117 ? -19.882 3.426 -2.680 1.00 87.50 117 LEU A CA 1
ATOM 897 C C . LEU A 1 117 ? -20.229 2.006 -2.245 1.00 87.50 117 LEU A C 1
ATOM 899 O O . LEU A 1 117 ? -19.555 1.041 -2.603 1.00 87.50 117 LEU A O 1
ATOM 903 N N . VAL A 1 118 ? -21.340 1.875 -1.520 1.00 90.00 118 VAL A N 1
ATOM 904 C CA . VAL A 1 118 ? -21.905 0.572 -1.164 1.00 90.00 118 VAL A CA 1
ATOM 905 C C . VAL A 1 118 ? -22.897 0.145 -2.241 1.00 90.00 118 VAL A C 1
ATOM 907 O O . VAL A 1 118 ? -23.836 0.868 -2.577 1.00 90.00 118 VAL A O 1
ATOM 910 N N . HIS A 1 119 ? -22.717 -1.060 -2.763 1.00 91.75 119 HIS A N 1
ATOM 911 C CA . HIS A 1 119 ? -23.562 -1.675 -3.773 1.00 91.75 119 HIS A CA 1
ATOM 912 C C . HIS A 1 119 ? -24.244 -2.931 -3.231 1.00 91.75 119 HIS A C 1
ATOM 914 O O . HIS A 1 119 ? -23.692 -3.651 -2.405 1.00 91.75 119 HIS A O 1
ATOM 920 N N . ALA A 1 120 ? -25.440 -3.226 -3.735 1.00 91.50 120 ALA A N 1
ATOM 921 C CA . ALA A 1 120 ? -26.078 -4.524 -3.553 1.00 91.50 120 ALA A CA 1
ATOM 922 C C . ALA A 1 120 ? -25.855 -5.399 -4.794 1.00 91.50 120 ALA A C 1
ATOM 924 O O . ALA A 1 120 ? -26.152 -4.969 -5.913 1.00 91.50 120 ALA A O 1
ATOM 925 N N . TYR A 1 121 ? -25.378 -6.628 -4.593 1.00 93.06 121 TYR A N 1
ATOM 926 C CA . TYR A 1 121 ? -25.176 -7.616 -5.655 1.00 93.06 121 TYR A CA 1
ATOM 927 C C . TYR A 1 121 ? -25.342 -9.037 -5.101 1.00 93.06 121 TYR A C 1
ATOM 929 O O . TYR A 1 121 ? -24.807 -9.349 -4.043 1.00 93.06 121 TYR A O 1
ATOM 937 N N . GLU A 1 122 ? -26.133 -9.881 -5.774 1.00 90.94 122 GLU A N 1
ATOM 938 C CA . GLU A 1 122 ? -26.383 -11.290 -5.392 1.00 90.94 122 GLU A CA 1
ATOM 939 C C . GLU A 1 122 ? -26.731 -11.522 -3.903 1.00 90.94 122 GLU A C 1
ATOM 941 O O . GLU A 1 122 ? -26.371 -12.528 -3.298 1.00 90.94 122 GLU A O 1
ATOM 946 N N . GLY A 1 123 ? -27.470 -10.586 -3.297 1.00 86.62 123 GLY A N 1
ATOM 947 C CA . GLY A 1 123 ? -27.877 -10.668 -1.889 1.00 86.62 123 GLY A CA 1
ATOM 948 C C . GLY A 1 123 ? -26.801 -10.252 -0.881 1.00 86.62 123 GLY A C 1
ATOM 949 O O . GLY A 1 123 ? -27.040 -10.362 0.316 1.00 86.62 123 GLY A O 1
ATOM 950 N N . ARG A 1 124 ? -25.655 -9.742 -1.346 1.00 90.81 124 ARG A N 1
ATOM 951 C CA . ARG A 1 124 ? -24.563 -9.210 -0.523 1.00 90.81 124 ARG A CA 1
ATOM 952 C C . ARG A 1 124 ? -24.452 -7.698 -0.646 1.00 90.81 124 ARG A C 1
ATOM 954 O O . ARG A 1 124 ? -24.967 -7.097 -1.596 1.00 90.81 124 ARG A O 1
ATOM 961 N N . GLN A 1 125 ? -23.761 -7.097 0.318 1.00 91.94 125 GLN A N 1
ATOM 962 C CA . GLN A 1 125 ? -23.318 -5.711 0.242 1.00 91.94 125 GLN A CA 1
ATOM 963 C C . GLN A 1 125 ? -21.840 -5.695 -0.125 1.00 91.94 125 GLN A C 1
ATOM 965 O O . GLN A 1 125 ? -21.038 -6.355 0.527 1.00 91.94 125 GLN A O 1
ATOM 970 N N . LEU A 1 126 ? -21.501 -4.955 -1.172 1.00 94.44 126 LEU A N 1
ATOM 971 C CA . LEU A 1 126 ? -20.135 -4.794 -1.642 1.00 94.44 126 LEU A CA 1
ATOM 972 C C . LEU A 1 126 ? -19.723 -3.333 -1.502 1.00 94.44 126 LEU A C 1
ATOM 974 O O . LEU A 1 126 ? -20.513 -2.443 -1.816 1.00 94.44 126 LEU A O 1
ATOM 978 N N . LEU A 1 127 ? -18.496 -3.085 -1.068 1.00 93.38 127 LEU A N 1
ATOM 979 C CA . LEU A 1 127 ? -17.875 -1.768 -1.097 1.00 93.38 127 LEU A CA 1
ATOM 980 C C . LEU A 1 127 ? -17.017 -1.667 -2.357 1.00 93.38 127 LEU A C 1
ATOM 982 O O . LEU A 1 127 ? -16.090 -2.456 -2.531 1.00 93.38 127 LEU A O 1
ATOM 986 N N . ARG A 1 128 ? -17.321 -0.704 -3.229 1.00 93.12 128 ARG A N 1
ATOM 987 C CA . ARG A 1 128 ? -16.430 -0.344 -4.333 1.00 93.12 128 ARG A CA 1
ATOM 988 C C . ARG A 1 128 ? -15.484 0.753 -3.864 1.00 93.12 128 ARG A C 1
ATOM 990 O O . ARG A 1 128 ? -15.937 1.816 -3.435 1.00 93.12 128 ARG A O 1
ATOM 997 N N . VAL A 1 129 ? -14.193 0.485 -3.990 1.00 91.25 129 VAL A N 1
ATOM 998 C CA . VAL A 1 129 ? -13.102 1.410 -3.709 1.00 91.25 129 VAL A CA 1
ATOM 999 C C . VAL A 1 129 ? -12.509 1.838 -5.038 1.00 91.25 129 VAL A C 1
ATOM 1001 O O . VAL A 1 129 ? -11.877 1.028 -5.710 1.00 91.25 129 VAL A O 1
ATOM 1004 N N . LYS A 1 130 ? -12.765 3.090 -5.429 1.00 88.06 130 LYS A N 1
ATOM 1005 C CA . LYS A 1 130 ? -12.277 3.652 -6.686 1.00 88.06 130 LYS A CA 1
ATOM 1006 C C . LYS A 1 130 ? -11.393 4.871 -6.429 1.00 88.06 130 LYS A C 1
ATOM 1008 O O . LYS A 1 130 ? -11.868 5.864 -5.874 1.00 88.06 130 LYS A O 1
ATOM 1013 N N . ALA A 1 131 ? -10.145 4.785 -6.868 1.00 84.06 131 ALA A N 1
ATOM 1014 C CA . ALA A 1 131 ? -9.133 5.836 -6.814 1.00 84.06 131 ALA A CA 1
ATOM 1015 C C . ALA A 1 131 ? -8.251 5.782 -8.077 1.00 84.06 131 ALA A C 1
ATOM 1017 O O . ALA A 1 131 ? -8.442 4.909 -8.925 1.00 84.06 131 ALA A O 1
ATOM 1018 N N . SER A 1 132 ? -7.275 6.685 -8.210 1.00 78.19 132 SER A N 1
ATOM 1019 C CA . SER A 1 132 ? -6.396 6.757 -9.395 1.00 78.19 132 SER A CA 1
ATOM 1020 C C . SER A 1 132 ? -5.669 5.445 -9.718 1.00 78.19 132 SER A C 1
ATOM 1022 O O . SER A 1 132 ? -5.390 5.164 -10.882 1.00 78.19 132 SER A O 1
ATOM 1024 N N . TRP A 1 133 ? -5.387 4.626 -8.701 1.00 76.56 133 TRP A N 1
ATOM 1025 C CA . TRP A 1 133 ? -4.673 3.348 -8.834 1.00 76.56 133 TRP A CA 1
ATOM 1026 C C . TRP A 1 133 ? -5.445 2.159 -8.264 1.00 76.56 133 TRP A C 1
ATOM 1028 O O . TRP A 1 133 ? -4.881 1.089 -8.057 1.00 76.56 133 TRP A O 1
ATOM 1038 N N . GLU A 1 134 ? -6.734 2.348 -7.993 1.00 85.44 134 GLU A N 1
ATOM 1039 C CA . GLU A 1 134 ? -7.539 1.401 -7.236 1.00 85.44 134 GLU A CA 1
ATOM 1040 C C . GLU A 1 134 ? -8.922 1.258 -7.882 1.00 85.44 134 GLU A C 1
ATOM 1042 O O . GLU A 1 134 ? -9.630 2.240 -8.092 1.00 85.44 134 GLU A O 1
ATOM 1047 N N . ASP A 1 135 ? -9.327 0.025 -8.178 1.00 87.69 135 ASP A N 1
ATOM 1048 C CA . ASP A 1 135 ? -10.721 -0.334 -8.480 1.00 87.69 135 ASP A CA 1
ATOM 1049 C C . ASP A 1 135 ? -11.017 -1.694 -7.842 1.00 87.69 135 ASP A C 1
ATOM 1051 O O . ASP A 1 135 ? -11.201 -2.718 -8.506 1.00 87.69 135 ASP A O 1
ATOM 1055 N N . THR A 1 136 ? -10.977 -1.713 -6.511 1.00 90.56 136 THR A N 1
ATOM 1056 C CA . THR A 1 136 ? -11.198 -2.922 -5.719 1.00 90.56 136 THR A CA 1
ATOM 1057 C C . THR A 1 136 ? -12.642 -3.012 -5.258 1.00 90.56 136 THR A C 1
ATOM 1059 O O . THR A 1 136 ? -13.277 -2.033 -4.861 1.00 90.56 136 THR A O 1
ATOM 1062 N N . TRP A 1 137 ? -13.155 -4.238 -5.260 1.00 93.19 137 TRP A N 1
ATOM 1063 C CA . TRP A 1 137 ? -14.435 -4.583 -4.667 1.00 93.19 137 TRP A CA 1
ATOM 1064 C C . TRP A 1 137 ? -14.197 -5.420 -3.419 1.00 93.19 137 TRP A C 1
ATOM 1066 O O . TRP A 1 137 ? -13.499 -6.433 -3.472 1.00 93.19 137 TRP A O 1
ATOM 1076 N N . LEU A 1 138 ? -14.786 -5.002 -2.304 1.00 94.50 138 LEU A N 1
ATOM 1077 C CA . LEU A 1 138 ? -14.729 -5.714 -1.034 1.00 94.50 138 LEU A CA 1
ATOM 1078 C C . LEU A 1 138 ? -16.118 -6.235 -0.678 1.00 94.50 138 LEU A C 1
ATOM 1080 O O . LEU A 1 138 ? -17.109 -5.517 -0.821 1.00 94.50 138 LEU A O 1
ATOM 1084 N N . ASP A 1 139 ? -16.201 -7.465 -0.186 1.00 94.56 139 ASP A N 1
ATOM 1085 C CA . ASP A 1 139 ? -17.375 -7.912 0.555 1.00 94.56 139 ASP A CA 1
ATOM 1086 C C . ASP A 1 139 ? -17.454 -7.094 1.850 1.00 94.56 139 ASP A C 1
ATOM 1088 O O . ASP A 1 139 ? -16.512 -7.072 2.638 1.00 94.56 139 ASP A O 1
ATOM 1092 N N . LEU A 1 140 ? -18.544 -6.353 2.053 1.00 92.62 140 LEU A N 1
ATOM 1093 C CA . LEU A 1 140 ? -18.646 -5.427 3.180 1.00 92.62 140 LEU A CA 1
ATOM 1094 C C . LEU A 1 140 ? -18.680 -6.167 4.527 1.00 92.62 140 LEU A C 1
ATOM 1096 O O . LEU A 1 140 ? -18.255 -5.609 5.534 1.00 92.62 140 LEU A O 1
ATOM 1100 N N . GLU A 1 141 ? -19.183 -7.402 4.566 1.00 91.88 141 GLU A N 1
ATOM 1101 C CA . GLU A 1 141 ? -19.290 -8.180 5.802 1.00 91.88 141 GLU A CA 1
ATOM 1102 C C . GLU A 1 141 ? -17.923 -8.710 6.243 1.00 91.88 141 GLU A C 1
ATOM 1104 O O . GLU A 1 141 ? -17.579 -8.626 7.422 1.00 91.88 141 GLU A O 1
ATOM 1109 N N . THR A 1 142 ? -17.132 -9.230 5.302 1.00 93.19 142 THR A N 1
ATOM 1110 C CA . THR A 1 142 ? -15.862 -9.906 5.612 1.00 93.19 142 THR A CA 1
ATOM 1111 C C . THR A 1 142 ? -14.629 -9.045 5.364 1.00 93.19 142 THR A C 1
ATOM 1113 O O . THR A 1 142 ? -13.570 -9.315 5.925 1.00 93.19 142 THR A O 1
ATOM 1116 N N . GLY A 1 143 ? -14.752 -8.016 4.529 1.00 93.62 143 GLY A N 1
ATOM 1117 C CA . GLY A 1 143 ? -13.635 -7.228 4.024 1.00 93.62 143 GLY A CA 1
ATOM 1118 C C . GLY A 1 143 ? -12.828 -7.956 2.951 1.00 93.62 143 GLY A C 1
ATOM 1119 O O . GLY A 1 143 ? -11.827 -7.423 2.492 1.00 93.62 143 GLY A O 1
ATOM 1120 N N . GLU A 1 144 ? -13.206 -9.165 2.533 1.00 93.88 144 GLU A N 1
ATOM 1121 C CA . GLU A 1 144 ? -12.453 -9.904 1.520 1.00 93.88 144 GLU A CA 1
ATOM 1122 C C . GLU A 1 144 ? -12.607 -9.264 0.138 1.00 93.88 144 GLU A C 1
ATOM 1124 O O . GLU A 1 144 ? -13.692 -8.825 -0.249 1.00 93.88 144 GLU A O 1
ATOM 1129 N N . ARG A 1 145 ? -11.520 -9.258 -0.642 1.00 92.12 145 ARG A N 1
ATOM 1130 C CA . ARG A 1 145 ? -11.573 -8.845 -2.048 1.00 92.12 145 ARG A CA 1
ATOM 1131 C C . ARG A 1 145 ? -12.429 -9.819 -2.846 1.00 92.12 145 ARG A C 1
ATOM 1133 O O . ARG A 1 145 ? -12.240 -11.034 -2.771 1.00 92.12 145 ARG A O 1
ATOM 1140 N N . VAL A 1 146 ? -13.320 -9.279 -3.666 1.00 93.12 146 VAL A N 1
ATOM 1141 C CA . VAL A 1 146 ? -14.163 -10.043 -4.585 1.00 93.12 146 VAL A CA 1
ATOM 1142 C C . VAL A 1 146 ? -13.982 -9.544 -6.019 1.00 93.12 146 VAL A C 1
ATOM 1144 O O . VAL A 1 146 ? -13.615 -8.387 -6.227 1.00 93.12 146 VAL A O 1
ATOM 1147 N N . PRO A 1 147 ? -14.236 -10.385 -7.037 1.00 91.81 147 PRO A N 1
ATOM 1148 C CA . PRO A 1 147 ? -14.262 -9.922 -8.417 1.00 91.81 147 PRO A CA 1
ATOM 1149 C C . PRO A 1 147 ? -15.298 -8.812 -8.620 1.00 91.81 147 PRO A C 1
ATOM 1151 O O . PRO A 1 147 ? -16.385 -8.856 -8.037 1.00 91.81 147 PRO A O 1
ATOM 1154 N N . ALA A 1 148 ? -14.982 -7.859 -9.497 1.00 91.44 148 ALA A N 1
ATOM 1155 C CA . ALA A 1 148 ? -15.926 -6.824 -9.891 1.00 91.44 148 ALA A CA 1
ATOM 1156 C C . ALA A 1 148 ? -17.212 -7.456 -10.467 1.00 91.44 148 ALA A C 1
ATOM 1158 O O . ALA A 1 148 ? -17.132 -8.335 -11.336 1.00 91.44 148 ALA A O 1
ATOM 1159 N N . PRO A 1 149 ? -18.405 -7.023 -10.020 1.00 93.06 149 PRO A N 1
ATOM 1160 C CA . PRO A 1 149 ? -19.657 -7.441 -10.632 1.00 93.06 149 PRO A CA 1
ATOM 1161 C C . PRO A 1 149 ? -19.713 -7.053 -12.118 1.00 93.06 149 PRO A C 1
ATOM 1163 O O . PRO A 1 149 ? -19.127 -6.038 -12.505 1.00 93.06 149 PRO A O 1
ATOM 1166 N N . PRO A 1 150 ? -20.465 -7.793 -12.957 1.00 93.12 150 PRO A N 1
ATOM 1167 C CA . PRO A 1 150 ? -20.695 -7.394 -14.340 1.00 93.12 150 PRO A CA 1
ATOM 1168 C C . PRO A 1 150 ? -21.248 -5.970 -14.428 1.00 93.12 150 PRO A C 1
ATOM 1170 O O . PRO A 1 150 ? -22.036 -5.540 -13.577 1.00 93.12 150 PRO A O 1
ATOM 1173 N N . GLU A 1 151 ? -20.865 -5.251 -15.480 1.00 88.69 151 GLU A N 1
ATOM 1174 C CA . GLU A 1 151 ? -21.281 -3.865 -15.680 1.00 88.69 151 GLU A CA 1
ATOM 1175 C C . GLU A 1 151 ? -22.812 -3.722 -15.591 1.00 88.69 151 GLU A C 1
ATOM 1177 O O . GLU A 1 151 ? -23.575 -4.456 -16.222 1.00 88.69 151 GLU A O 1
ATOM 1182 N N . GLY A 1 152 ? -23.270 -2.789 -14.751 1.00 87.25 152 GLY A N 1
ATOM 1183 C CA . GLY A 1 152 ? -24.691 -2.519 -14.521 1.00 87.25 152 GLY A CA 1
ATOM 1184 C C . GLY A 1 152 ? -25.435 -3.536 -13.644 1.00 87.25 152 GLY A C 1
ATOM 1185 O O . GLY A 1 152 ? -26.615 -3.323 -13.365 1.00 87.25 152 GLY A O 1
ATOM 1186 N N . ALA A 1 153 ? -24.791 -4.614 -13.182 1.00 91.00 153 ALA A N 1
ATOM 1187 C CA . ALA A 1 153 ? -25.443 -5.627 -12.348 1.00 91.00 153 ALA A CA 1
ATOM 1188 C C . ALA A 1 153 ? -25.504 -5.246 -10.857 1.00 91.00 153 ALA A C 1
ATOM 1190 O O . ALA A 1 153 ? -26.432 -5.642 -10.151 1.00 91.00 153 ALA A O 1
ATOM 1191 N N . ALA A 1 154 ? -24.531 -4.470 -10.374 1.00 90.06 154 ALA A N 1
ATOM 1192 C CA . ALA A 1 154 ? -24.482 -3.984 -9.000 1.00 90.06 154 ALA A CA 1
ATOM 1193 C C . ALA A 1 154 ? -25.277 -2.679 -8.847 1.00 90.06 154 ALA A C 1
ATOM 1195 O O . ALA A 1 154 ? -25.008 -1.692 -9.531 1.00 90.06 154 ALA A O 1
ATOM 1196 N N . VAL A 1 155 ? -26.230 -2.644 -7.914 1.00 89.56 155 VAL A N 1
ATOM 1197 C CA . VAL A 1 155 ? -27.088 -1.468 -7.698 1.00 89.56 155 VAL A CA 1
ATOM 1198 C C . VAL A 1 155 ? -26.510 -0.614 -6.569 1.00 89.56 155 VAL A C 1
ATOM 1200 O O . VAL A 1 155 ? -26.406 -1.128 -5.451 1.00 89.56 155 VAL A O 1
ATOM 1203 N N . PRO A 1 156 ? -26.163 0.668 -6.808 1.00 88.06 156 PRO A N 1
ATOM 1204 C CA . PRO A 1 156 ? -25.742 1.567 -5.739 1.00 88.06 156 PRO A CA 1
ATOM 1205 C C . PRO A 1 156 ? -26.835 1.660 -4.676 1.00 88.06 156 PRO A C 1
ATOM 1207 O O . PRO A 1 156 ? -28.007 1.902 -4.990 1.00 88.06 156 PRO A O 1
ATOM 1210 N N . ARG A 1 157 ? -26.474 1.470 -3.409 1.00 80.94 157 ARG A N 1
ATOM 1211 C CA . ARG A 1 157 ? -27.384 1.750 -2.303 1.00 80.94 157 ARG A CA 1
ATOM 1212 C C . ARG A 1 157 ? -27.257 3.219 -1.942 1.00 80.94 157 ARG A C 1
ATOM 1214 O O . ARG A 1 157 ? -26.188 3.689 -1.575 1.00 80.94 157 ARG A O 1
ATOM 1221 N N . ALA A 1 158 ? -28.379 3.931 -2.029 1.00 67.62 158 ALA A N 1
ATOM 1222 C CA . ALA A 1 158 ? -28.476 5.254 -1.440 1.00 67.62 158 ALA A CA 1
ATOM 1223 C C . ALA A 1 158 ? -28.161 5.144 0.053 1.00 67.62 158 ALA A C 1
ATOM 1225 O O . ALA A 1 158 ? -28.712 4.277 0.744 1.00 67.62 158 ALA A O 1
ATOM 1226 N N . HIS A 1 159 ? -27.289 6.027 0.528 1.00 61.00 159 HIS A N 1
ATOM 1227 C CA . HIS A 1 159 ? -27.056 6.192 1.950 1.00 61.00 159 HIS A CA 1
ATOM 1228 C C . HIS A 1 159 ? -28.404 6.453 2.621 1.00 61.00 159 HIS A C 1
ATOM 1230 O O . HIS A 1 159 ? -29.150 7.354 2.231 1.00 61.00 159 HIS A O 1
ATOM 1236 N N . ARG A 1 160 ? -28.762 5.609 3.590 1.00 56.78 160 ARG A N 1
ATOM 1237 C CA . ARG A 1 160 ? -29.796 5.996 4.539 1.00 56.78 160 ARG A CA 1
ATOM 1238 C C . ARG A 1 160 ? -29.102 6.915 5.516 1.00 56.78 160 ARG A C 1
ATOM 1240 O O . ARG A 1 160 ? -28.161 6.464 6.165 1.00 56.78 160 ARG A O 1
ATOM 1247 N N . ASP A 1 161 ? -29.571 8.154 5.611 1.00 55.59 161 ASP A N 1
ATOM 1248 C CA . ASP A 1 161 ? -29.187 8.995 6.734 1.00 55.59 161 ASP A CA 1
ATOM 1249 C C . ASP A 1 161 ? -29.416 8.173 8.008 1.00 55.59 161 ASP A C 1
ATOM 1251 O O . ASP A 1 161 ? -30.491 7.559 8.147 1.00 55.59 161 ASP A O 1
ATOM 1255 N N . PRO A 1 162 ? -28.411 8.069 8.895 1.00 55.59 162 PRO A N 1
ATOM 1256 C CA . PRO A 1 162 ? -28.623 7.434 10.178 1.00 55.59 162 PRO A CA 1
ATOM 1257 C C . PRO A 1 162 ? -29.852 8.091 10.802 1.00 55.59 162 PRO A C 1
ATOM 1259 O O . PRO A 1 162 ? -29.984 9.314 10.839 1.00 55.59 162 PRO A O 1
ATOM 1262 N N . THR A 1 163 ? -30.804 7.278 11.256 1.00 57.28 163 THR A N 1
ATOM 1263 C CA . THR A 1 163 ? -31.871 7.791 12.120 1.00 57.28 163 THR A CA 1
ATOM 1264 C C . THR A 1 163 ? -31.210 8.575 13.256 1.00 57.28 163 THR A C 1
ATOM 1266 O O . THR A 1 163 ? -30.195 8.090 13.754 1.00 57.28 163 THR A O 1
ATOM 1269 N N . GLU A 1 164 ? -31.786 9.701 13.702 1.00 59.00 164 GLU A N 1
ATOM 1270 C CA . GLU A 1 164 ? -31.243 10.590 14.763 1.00 59.00 164 GLU A CA 1
ATOM 1271 C C . GLU A 1 164 ? -30.752 9.865 16.044 1.00 59.00 164 GLU A C 1
ATOM 1273 O O . GLU A 1 164 ? -30.107 10.460 16.898 1.00 59.00 164 GLU A O 1
ATOM 1278 N N . SER A 1 165 ? -31.071 8.579 16.214 1.00 64.50 165 SER A N 1
ATOM 1279 C CA . SER A 1 165 ? -30.683 7.721 17.329 1.00 64.50 165 SER A CA 1
ATOM 1280 C C . SER A 1 165 ? -29.354 6.960 17.195 1.00 64.50 165 SER A C 1
ATOM 1282 O O . SER A 1 165 ? -28.985 6.303 18.168 1.00 64.50 165 SER A O 1
ATOM 1284 N N . VAL A 1 166 ? -28.671 6.945 16.041 1.00 72.31 166 VAL A N 1
ATOM 1285 C CA . VAL A 1 166 ? -27.374 6.245 15.897 1.00 72.31 166 VAL A CA 1
ATOM 1286 C C . VAL A 1 166 ? -26.237 7.229 16.170 1.00 72.31 166 VAL A C 1
ATOM 1288 O O . VAL A 1 166 ? -26.079 8.160 15.386 1.00 72.31 166 VAL A O 1
ATOM 1291 N N . PRO A 1 167 ? -25.438 7.044 17.238 1.00 73.88 167 PRO A N 1
ATOM 1292 C CA . PRO A 1 167 ? -24.323 7.937 17.511 1.00 73.88 167 PRO A CA 1
ATOM 1293 C C . PRO A 1 167 ? -23.260 7.891 16.415 1.00 73.88 167 PRO A C 1
ATOM 1295 O O . PRO A 1 167 ? -22.811 6.806 16.022 1.00 73.88 167 PRO A O 1
ATOM 1298 N N . CYS A 1 168 ? -22.811 9.066 15.988 1.00 84.19 168 CYS A N 1
ATOM 1299 C CA . CYS A 1 168 ? -21.579 9.195 15.220 1.00 84.19 168 CYS A CA 1
ATOM 1300 C C . CYS A 1 168 ? -20.380 8.940 16.146 1.00 84.19 168 CYS A C 1
ATOM 1302 O O . CYS A 1 168 ? -20.422 9.298 17.327 1.00 84.19 168 CYS A O 1
ATOM 1304 N N . LEU A 1 169 ? -19.303 8.337 15.632 1.00 89.00 169 LEU A N 1
ATOM 1305 C CA . LEU A 1 169 ? -18.101 8.107 16.445 1.00 89.00 169 LEU A CA 1
ATOM 1306 C C . LEU A 1 169 ? -17.469 9.427 16.913 1.00 89.00 169 LEU A C 1
ATOM 1308 O O . LEU A 1 169 ? -17.014 9.497 18.050 1.00 89.00 169 LEU A O 1
ATOM 1312 N N . GLY A 1 170 ? -17.549 10.489 16.103 1.00 88.69 170 GLY A N 1
ATOM 1313 C CA . GLY A 1 170 ? -17.084 11.834 16.465 1.00 88.69 170 GLY A CA 1
ATOM 1314 C C . GLY A 1 170 ? -17.819 12.507 17.635 1.00 88.69 170 GLY A C 1
ATOM 1315 O O . GLY A 1 170 ? -17.334 13.504 18.158 1.00 88.69 170 GLY A O 1
ATOM 1316 N N . GLU A 1 171 ? -18.970 11.973 18.065 1.00 89.50 171 GLU A N 1
ATOM 1317 C CA . GLU A 1 171 ? -19.743 12.466 19.223 1.00 89.50 171 GLU A CA 1
ATOM 1318 C C . GLU A 1 171 ? -19.436 11.699 20.525 1.00 89.50 171 GLU A C 1
ATOM 1320 O O . GLU A 1 171 ? -20.039 11.937 21.587 1.00 89.50 171 GLU A O 1
ATOM 1325 N N . LEU A 1 172 ? -18.541 10.717 20.441 1.00 90.44 172 LEU A N 1
ATOM 1326 C CA . LEU A 1 172 ? -18.026 9.973 21.576 1.00 90.44 172 LEU A CA 1
ATOM 1327 C C . LEU A 1 172 ? -16.700 10.602 22.001 1.00 90.44 172 LEU A C 1
ATOM 1329 O O . LEU A 1 172 ? -15.861 10.922 21.164 1.00 90.44 172 LEU A O 1
ATOM 1333 N N . ALA A 1 173 ? -16.483 10.725 23.313 1.00 93.06 173 ALA A N 1
ATOM 1334 C CA . ALA A 1 173 ? -15.184 11.141 23.829 1.00 93.06 173 ALA A CA 1
ATOM 1335 C C . ALA A 1 173 ? -14.189 9.977 23.666 1.00 93.06 173 ALA A C 1
ATOM 1337 O O . ALA A 1 173 ? -14.024 9.155 24.571 1.00 93.06 173 ALA A O 1
ATOM 1338 N N . LEU A 1 174 ? -13.606 9.887 22.473 1.00 93.38 174 LEU A N 1
ATOM 1339 C CA . LEU A 1 174 ? -12.611 8.909 22.043 1.00 93.38 174 LEU A CA 1
ATOM 1340 C C . LEU A 1 174 ? -11.325 9.635 21.652 1.00 93.38 174 LEU A C 1
ATOM 1342 O O . LEU A 1 174 ? -11.367 10.778 21.201 1.00 93.38 174 LEU A O 1
ATOM 1346 N N . SER A 1 175 ? -10.191 8.957 21.789 1.00 93.50 175 SER A N 1
ATOM 1347 C CA . SER A 1 175 ? -8.922 9.364 21.203 1.00 93.50 175 SER A CA 1
ATOM 1348 C C . SER A 1 175 ? -8.640 8.515 19.971 1.00 93.50 175 SER A C 1
ATOM 1350 O O . SER A 1 175 ? -8.460 7.301 20.083 1.00 93.50 175 SER A O 1
ATOM 1352 N N . ALA A 1 176 ? -8.644 9.148 18.801 1.00 92.81 176 ALA A N 1
ATOM 1353 C CA . ALA A 1 176 ? -8.526 8.487 17.505 1.00 92.81 176 ALA A CA 1
ATOM 1354 C C . ALA A 1 176 ? -8.050 9.478 16.433 1.00 92.81 176 ALA A C 1
ATOM 1356 O O . ALA A 1 176 ? -8.265 10.673 16.622 1.00 92.81 176 ALA A O 1
ATOM 1357 N N . PRO A 1 177 ? -7.484 9.014 15.304 1.00 92.62 177 PRO A N 1
ATOM 1358 C CA . PRO A 1 177 ? -7.248 9.861 14.134 1.00 92.62 177 PRO A CA 1
ATOM 1359 C C . PRO A 1 177 ? -8.497 10.640 13.697 1.00 92.62 177 PRO A C 1
ATOM 1361 O O . PRO A 1 177 ? -9.622 10.179 13.897 1.00 92.62 177 PRO A O 1
ATOM 1364 N N . GLU A 1 178 ? -8.301 11.810 13.083 1.00 91.19 178 GLU A N 1
ATOM 1365 C CA . GLU A 1 178 ? -9.382 12.743 12.725 1.00 91.19 178 GLU A CA 1
ATOM 1366 C C . GLU A 1 178 ? -10.480 12.088 11.868 1.00 91.19 178 GLU A C 1
ATOM 1368 O O . GLU A 1 178 ? -11.669 12.276 12.139 1.00 91.19 178 GLU A O 1
ATOM 1373 N N . SER A 1 179 ? -10.096 11.228 10.919 1.00 89.56 179 SER A N 1
ATOM 1374 C CA . SER A 1 179 ? -10.998 10.478 10.027 1.00 89.56 179 SER A CA 1
ATOM 1375 C C . SER A 1 179 ? -12.057 9.640 10.749 1.00 89.56 179 SER A C 1
ATOM 1377 O O . SER A 1 179 ? -13.154 9.424 10.231 1.00 89.56 179 SER A O 1
ATOM 1379 N N . TRP A 1 180 ? -11.797 9.207 11.986 1.00 92.81 180 TRP A N 1
ATOM 1380 C CA . TRP A 1 180 ? -12.787 8.492 12.795 1.00 92.81 180 TRP A CA 1
ATOM 1381 C C . TRP A 1 180 ? -13.985 9.367 13.171 1.00 92.81 180 TRP A C 1
ATOM 1383 O O . TRP A 1 180 ? -15.077 8.842 13.400 1.00 92.81 180 TRP A O 1
ATOM 1393 N N . GLY A 1 181 ? -13.812 10.690 13.216 1.00 89.19 181 GLY A N 1
ATOM 1394 C CA . GLY A 1 181 ? -14.896 11.642 13.453 1.00 89.19 181 GLY A CA 1
ATOM 1395 C C . GLY A 1 181 ? -15.937 11.641 12.334 1.00 89.19 181 GLY A C 1
ATOM 1396 O O . GLY A 1 181 ? -17.126 11.826 12.603 1.00 89.19 181 GLY A O 1
ATOM 1397 N N . GLU A 1 182 ? -15.501 11.345 11.109 1.00 88.19 182 GLU A N 1
ATOM 1398 C CA . GLU A 1 182 ? -16.321 11.322 9.893 1.00 88.19 182 GLU A CA 1
ATOM 1399 C C . GLU A 1 182 ? -16.802 9.911 9.516 1.00 88.19 182 GLU A C 1
ATOM 1401 O O . GLU A 1 182 ? -17.451 9.715 8.485 1.00 88.19 182 GLU A O 1
ATOM 1406 N N . ALA A 1 183 ? -16.535 8.922 10.376 1.00 91.19 183 ALA A N 1
ATOM 1407 C CA . ALA A 1 183 ? -16.884 7.529 10.146 1.00 91.19 183 ALA A CA 1
ATOM 1408 C C . ALA A 1 183 ? -18.372 7.357 9.801 1.00 91.19 183 ALA A C 1
ATOM 1410 O O . ALA A 1 183 ? -19.274 7.709 10.571 1.00 91.19 183 ALA A O 1
ATOM 1411 N N . ARG A 1 184 ? -18.633 6.750 8.643 1.00 88.75 184 ARG A N 1
ATOM 1412 C CA . ARG A 1 184 ? -19.974 6.637 8.070 1.00 88.75 184 ARG A CA 1
ATOM 1413 C C . ARG A 1 184 ? -20.740 5.481 8.714 1.00 88.75 184 ARG A C 1
ATOM 1415 O O . ARG A 1 184 ? -20.337 4.328 8.548 1.00 88.75 184 ARG A O 1
ATOM 1422 N N . PRO A 1 185 ? -21.861 5.732 9.413 1.00 88.38 185 PRO A N 1
ATOM 1423 C CA . PRO A 1 185 ? -22.641 4.665 10.022 1.00 88.38 185 PRO A CA 1
ATOM 1424 C C . PRO A 1 185 ? -23.389 3.850 8.961 1.00 88.38 185 PRO A C 1
ATOM 1426 O O . PRO A 1 185 ? -24.036 4.379 8.056 1.00 88.38 185 PRO A O 1
ATOM 1429 N N . LEU A 1 186 ? -23.343 2.534 9.119 1.00 86.12 186 LEU A N 1
ATOM 1430 C CA . LEU A 1 186 ? -23.981 1.528 8.288 1.00 86.12 186 LEU A CA 1
ATOM 1431 C C . LEU A 1 186 ? -24.883 0.676 9.179 1.00 86.12 186 LEU A C 1
ATOM 1433 O O . LEU A 1 186 ? -24.421 -0.019 10.083 1.00 86.12 186 LEU A O 1
ATOM 1437 N N . VAL A 1 187 ? -26.191 0.739 8.926 1.00 80.75 187 VAL A N 1
ATOM 1438 C CA . VAL A 1 187 ? -27.186 -0.029 9.682 1.00 80.75 187 VAL A CA 1
ATOM 1439 C C . VAL A 1 187 ? -27.535 -1.295 8.906 1.00 80.75 187 VAL A C 1
ATOM 1441 O O . VAL A 1 187 ? -28.115 -1.228 7.817 1.00 80.75 187 VAL A O 1
ATOM 1444 N N . GLY A 1 188 ? -27.178 -2.444 9.477 1.00 74.38 188 GLY A N 1
ATOM 1445 C CA . GLY A 1 188 ? -27.529 -3.764 8.965 1.00 74.38 188 GLY A CA 1
ATOM 1446 C C . GLY A 1 188 ? -29.036 -4.024 9.006 1.00 74.38 188 GLY A C 1
ATOM 1447 O O . GLY A 1 188 ? -29.791 -3.379 9.735 1.00 74.38 188 GLY A O 1
ATOM 1448 N N . GLU A 1 189 ? -29.501 -4.998 8.222 1.00 72.12 189 GLU A N 1
ATOM 1449 C CA . GLU A 1 189 ? -30.917 -5.407 8.233 1.00 72.12 189 GLU A CA 1
ATOM 1450 C C . GLU A 1 189 ? -31.335 -6.038 9.575 1.00 72.12 189 GLU A C 1
ATOM 1452 O O . GLU A 1 189 ? -32.511 -6.012 9.937 1.00 72.12 189 GLU A O 1
ATOM 1457 N N . ASP A 1 190 ? -30.365 -6.551 10.332 1.00 71.56 190 ASP A N 1
ATOM 1458 C CA . ASP A 1 190 ? -30.494 -7.070 11.695 1.00 71.56 190 ASP A CA 1
ATOM 1459 C C . ASP A 1 190 ? -30.495 -5.970 12.778 1.00 71.56 190 ASP A C 1
ATOM 1461 O O . ASP A 1 190 ? -30.698 -6.263 13.958 1.00 71.56 190 ASP A O 1
ATOM 1465 N N . GLY A 1 191 ? -30.301 -4.705 12.389 1.00 73.44 191 GLY A N 1
ATOM 1466 C CA . GLY A 1 191 ? -30.214 -3.556 13.289 1.00 73.44 191 GLY A CA 1
ATOM 1467 C C . GLY A 1 191 ? -28.837 -3.347 13.922 1.00 73.44 191 GLY A C 1
ATOM 1468 O O . GLY A 1 191 ? -28.694 -2.432 14.736 1.00 73.44 191 GLY A O 1
ATOM 1469 N N . ARG A 1 192 ? -27.825 -4.151 13.562 1.00 77.88 192 ARG A N 1
ATOM 1470 C CA . ARG A 1 192 ? -26.437 -3.914 13.970 1.00 77.88 192 ARG A CA 1
ATOM 1471 C C . ARG A 1 192 ? -25.923 -2.633 13.316 1.00 77.88 192 ARG A C 1
ATOM 1473 O O . ARG A 1 192 ? -26.204 -2.369 12.147 1.00 77.88 192 ARG A O 1
ATOM 1480 N N . VAL A 1 193 ? -25.174 -1.841 14.077 1.00 85.06 193 VAL A N 1
ATOM 1481 C CA . VAL A 1 193 ? -24.519 -0.631 13.577 1.00 85.06 193 VAL A CA 1
ATOM 1482 C C . VAL A 1 193 ? -23.035 -0.914 13.425 1.00 85.06 193 VAL A C 1
ATOM 1484 O O . VAL A 1 193 ? -22.360 -1.262 14.397 1.00 85.06 193 VAL A O 1
ATOM 1487 N N . CYS A 1 194 ? -22.550 -0.742 12.204 1.00 91.12 194 CYS A N 1
ATOM 1488 C CA . CYS A 1 194 ? -21.131 -0.661 11.910 1.00 91.12 194 CYS A CA 1
ATOM 1489 C C . CYS A 1 194 ? -20.788 0.757 11.444 1.00 91.12 194 CYS A C 1
ATOM 1491 O O . CYS A 1 194 ? -21.667 1.487 10.994 1.00 91.12 194 CYS A O 1
ATOM 1493 N N . HIS A 1 195 ? -19.523 1.139 11.507 1.00 92.44 195 HIS A N 1
ATOM 1494 C CA . HIS A 1 195 ? -19.030 2.416 11.008 1.00 92.44 195 HIS A CA 1
ATOM 1495 C C . HIS A 1 195 ? -17.893 2.145 10.032 1.00 92.44 195 HIS A C 1
ATOM 1497 O O . HIS A 1 195 ? -16.943 1.439 10.370 1.00 92.44 195 HIS A O 1
ATOM 1503 N N . LEU A 1 196 ? -18.034 2.653 8.810 1.00 93.56 196 LEU A N 1
ATOM 1504 C CA . LEU A 1 196 ? -17.002 2.608 7.783 1.00 93.56 196 LEU A CA 1
ATOM 1505 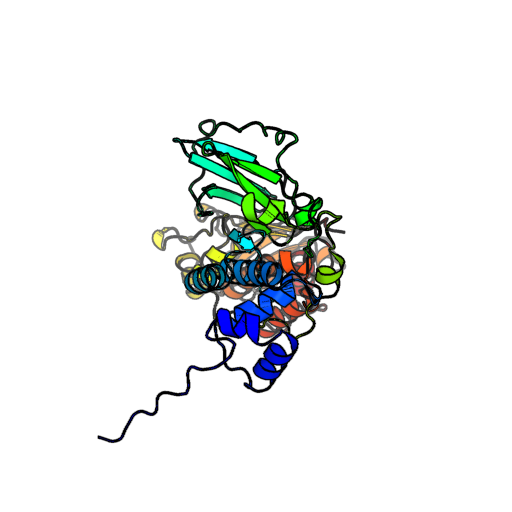C C . LEU A 1 196 ? -16.114 3.840 7.940 1.00 93.56 196 LEU A C 1
ATOM 1507 O O . LEU A 1 196 ? -16.603 4.964 7.832 1.00 93.56 196 LEU A O 1
ATOM 1511 N N . ILE A 1 197 ? -14.834 3.606 8.193 1.00 93.38 197 ILE A N 1
ATOM 1512 C CA . ILE A 1 197 ? -13.791 4.623 8.240 1.00 93.38 197 ILE A CA 1
ATOM 1513 C C . ILE A 1 197 ? -13.026 4.579 6.934 1.00 93.38 197 ILE A C 1
ATOM 1515 O O . ILE A 1 197 ? -12.651 3.500 6.461 1.00 93.38 197 ILE A O 1
ATOM 1519 N N . ASP A 1 198 ? -12.785 5.763 6.400 1.00 90.88 198 ASP A N 1
ATOM 1520 C CA . ASP A 1 198 ? -11.876 6.007 5.306 1.00 90.88 198 ASP A CA 1
ATOM 1521 C C . ASP A 1 198 ? -10.891 7.102 5.672 1.00 90.88 198 ASP A C 1
ATOM 1523 O O . ASP A 1 198 ? -11.260 8.132 6.224 1.00 90.88 198 ASP A O 1
ATOM 1527 N N . ASP A 1 199 ? -9.625 6.812 5.420 1.00 89.75 199 ASP A N 1
ATOM 1528 C CA . ASP A 1 199 ? -8.488 7.610 5.834 1.00 89.75 199 ASP A CA 1
ATOM 1529 C C . ASP A 1 199 ? -7.384 7.473 4.790 1.00 89.75 199 ASP A C 1
ATOM 1531 O O . ASP A 1 199 ? -7.295 6.459 4.095 1.00 89.75 199 ASP A O 1
ATOM 1535 N N . VAL A 1 200 ? -6.494 8.455 4.713 1.00 86.88 200 VAL A N 1
ATOM 1536 C CA . VAL A 1 200 ? -5.329 8.404 3.822 1.00 86.88 200 VAL A CA 1
ATOM 1537 C C . VAL A 1 200 ? -4.474 7.146 4.021 1.00 86.88 200 VAL A C 1
ATOM 1539 O O . VAL A 1 200 ? -3.827 6.683 3.084 1.00 86.88 200 VAL A O 1
ATOM 1542 N N . HIS A 1 201 ? -4.503 6.543 5.209 1.00 89.62 201 HIS A N 1
ATOM 1543 C CA . HIS A 1 201 ? -3.803 5.306 5.527 1.00 89.62 201 HIS A CA 1
ATOM 1544 C C . HIS A 1 201 ? -4.603 4.024 5.242 1.00 89.62 201 HIS A C 1
ATOM 1546 O O . HIS A 1 201 ? -4.028 2.933 5.295 1.00 89.62 201 HIS A O 1
ATOM 1552 N N . GLY A 1 202 ? -5.905 4.106 4.953 1.00 91.81 202 GLY A N 1
ATOM 1553 C CA . GLY A 1 202 ? -6.700 2.955 4.530 1.00 91.81 202 GLY A CA 1
ATOM 1554 C C . GLY A 1 202 ? -8.170 2.964 4.954 1.00 91.81 202 GLY A C 1
ATOM 1555 O O . GLY A 1 202 ? -8.776 3.995 5.235 1.00 91.81 202 GLY A O 1
ATOM 1556 N N . LEU A 1 203 ? -8.765 1.769 4.964 1.00 94.00 203 LEU A N 1
ATOM 1557 C CA . LEU A 1 203 ? -10.181 1.526 5.238 1.00 94.00 203 LEU A CA 1
ATOM 1558 C C . LEU A 1 203 ? -10.373 0.594 6.426 1.00 94.00 203 LEU A C 1
ATOM 1560 O O . LEU A 1 203 ? -9.694 -0.427 6.556 1.00 94.00 203 LEU A O 1
ATOM 1564 N N . ALA A 1 204 ? -11.395 0.855 7.231 1.00 95.81 204 ALA A N 1
ATOM 1565 C CA . ALA A 1 204 ? -11.822 -0.087 8.252 1.00 95.81 204 ALA A CA 1
ATOM 1566 C C . ALA A 1 204 ? -13.333 -0.101 8.425 1.00 95.81 204 ALA A C 1
ATOM 1568 O O . ALA A 1 204 ? -14.003 0.918 8.285 1.00 95.81 204 ALA A O 1
ATOM 1569 N N . LEU A 1 205 ? -13.861 -1.262 8.797 1.00 96.12 205 LEU A N 1
ATOM 1570 C CA . LEU A 1 205 ? -15.221 -1.380 9.294 1.00 96.12 205 LEU A CA 1
ATOM 1571 C C . LEU A 1 205 ? -15.161 -1.774 10.758 1.00 96.12 205 LEU A C 1
ATOM 1573 O O . LEU A 1 205 ? -14.638 -2.838 11.099 1.00 96.12 205 LEU A O 1
ATOM 1577 N N . VAL A 1 206 ? -15.732 -0.941 11.620 1.00 95.81 206 VAL A N 1
ATOM 1578 C CA . VAL A 1 206 ? -15.886 -1.271 13.036 1.00 95.81 206 VAL A CA 1
ATOM 1579 C C . VAL A 1 206 ? -17.333 -1.538 13.380 1.00 95.81 206 VAL A C 1
ATOM 1581 O O . VAL A 1 206 ? -18.234 -0.944 12.801 1.00 95.81 206 VAL A O 1
ATOM 1584 N N . ASP A 1 207 ? -17.566 -2.429 14.330 1.00 93.69 207 ASP A N 1
ATOM 1585 C CA . ASP A 1 207 ? -18.849 -2.563 14.994 1.00 93.69 207 ASP A CA 1
ATOM 1586 C C . ASP A 1 207 ? -18.861 -1.778 16.304 1.00 93.69 207 ASP A C 1
ATOM 1588 O O . ASP A 1 207 ? -17.825 -1.496 16.904 1.00 93.69 207 ASP A O 1
ATOM 1592 N N . THR A 1 208 ? -20.058 -1.408 16.744 1.00 91.00 208 THR A N 1
ATOM 1593 C CA . THR A 1 208 ? -20.271 -0.809 18.061 1.00 91.00 208 THR A CA 1
ATOM 1594 C C . THR A 1 208 ? -21.322 -1.601 18.822 1.00 91.00 208 THR A C 1
ATOM 1596 O O . THR A 1 208 ? -22.273 -2.118 18.230 1.00 91.00 208 THR A O 1
ATOM 1599 N N . ASP A 1 209 ? -21.170 -1.697 20.145 1.00 87.62 209 ASP A N 1
ATOM 1600 C CA . ASP A 1 209 ? -22.190 -2.282 21.017 1.00 87.62 209 ASP A CA 1
ATOM 1601 C C . ASP A 1 209 ? -23.039 -1.162 21.650 1.00 87.62 209 ASP A C 1
ATOM 1603 O O . ASP A 1 209 ? -22.548 -0.421 22.510 1.00 87.62 209 ASP A O 1
ATOM 1607 N N . PRO A 1 210 ? -24.335 -1.037 21.295 1.00 85.44 210 PRO A N 1
ATOM 1608 C CA . PRO A 1 210 ? -25.220 -0.033 21.878 1.00 85.44 210 PRO A CA 1
ATOM 1609 C C . PRO A 1 210 ? -25.355 -0.121 23.404 1.00 85.44 210 PRO A C 1
ATOM 1611 O O . PRO A 1 210 ? -25.691 0.877 24.045 1.00 85.44 210 PRO A O 1
ATOM 1614 N N . ALA A 1 211 ? -25.144 -1.298 24.004 1.00 87.62 211 ALA A N 1
ATOM 1615 C CA . ALA A 1 211 ? -25.162 -1.461 25.453 1.00 87.62 211 ALA A CA 1
ATOM 1616 C C . ALA A 1 211 ? -23.927 -0.828 26.104 1.00 87.62 211 ALA A C 1
ATOM 1618 O O . ALA A 1 211 ? -24.078 -0.148 27.117 1.00 87.62 211 ALA A O 1
ATOM 1619 N N . VAL A 1 212 ? -22.746 -0.992 25.501 1.00 89.62 212 VAL A N 1
ATOM 1620 C CA . VAL A 1 212 ? -21.501 -0.348 25.949 1.00 89.62 212 VAL A CA 1
ATOM 1621 C C . VAL A 1 212 ? -21.582 1.164 25.735 1.00 89.62 212 VAL A C 1
ATOM 1623 O O . VAL A 1 212 ? -21.346 1.943 26.658 1.00 89.62 212 VAL A O 1
ATOM 1626 N N . LEU A 1 213 ? -22.000 1.593 24.541 1.00 89.00 213 LEU A N 1
ATOM 1627 C CA . LEU A 1 213 ? -22.051 3.011 24.174 1.00 89.00 213 LEU A CA 1
ATOM 1628 C C . LEU A 1 213 ? -23.116 3.824 24.919 1.00 89.00 213 LEU A C 1
ATOM 1630 O O . LEU A 1 213 ? -23.070 5.058 24.913 1.00 89.00 213 LEU A O 1
ATOM 1634 N N . ARG A 1 214 ? -24.089 3.169 25.562 1.00 87.38 214 ARG A N 1
ATOM 1635 C CA . ARG A 1 214 ? -25.092 3.853 26.390 1.00 87.38 214 ARG A CA 1
ATOM 1636 C C . ARG A 1 214 ? -24.446 4.628 27.533 1.00 87.38 214 ARG A C 1
ATOM 1638 O O . ARG A 1 214 ? -24.858 5.754 27.798 1.00 87.38 214 ARG A O 1
ATOM 1645 N N . ASP A 1 215 ? -23.453 4.017 28.170 1.00 88.62 215 ASP A N 1
ATOM 1646 C CA . ASP A 1 215 ? -22.778 4.563 29.346 1.00 88.62 215 ASP A CA 1
ATOM 1647 C C . ASP A 1 215 ? -21.414 5.185 28.991 1.00 88.62 215 ASP A C 1
ATOM 1649 O O . ASP A 1 215 ? -20.716 5.698 29.869 1.00 88.62 215 ASP A O 1
ATOM 1653 N N . TRP A 1 216 ? -21.036 5.172 27.705 1.00 91.69 216 TRP A N 1
ATOM 1654 C CA . TRP A 1 216 ? -19.792 5.774 27.237 1.00 91.69 216 TRP A CA 1
ATOM 1655 C C . TRP A 1 216 ? -19.861 7.311 27.276 1.00 91.69 216 TRP A C 1
ATOM 1657 O O . TRP A 1 216 ? -20.890 7.888 26.894 1.00 91.69 216 TRP A O 1
ATOM 1667 N N . PRO A 1 217 ? -18.788 8.000 27.710 1.00 92.06 217 PRO A N 1
ATOM 1668 C CA . PRO A 1 217 ? -18.761 9.456 27.744 1.00 92.06 217 PRO A CA 1
ATOM 1669 C C . PRO A 1 217 ? -19.002 10.086 26.366 1.00 92.06 217 PRO A C 1
ATOM 1671 O O . PRO A 1 217 ? -18.457 9.658 25.349 1.00 92.06 217 PRO A O 1
ATOM 1674 N N . ARG A 1 218 ? -19.821 11.139 26.352 1.00 91.50 218 ARG A N 1
ATOM 1675 C CA . ARG A 1 218 ? -20.083 11.966 25.167 1.00 91.50 218 ARG A CA 1
ATOM 1676 C C . ARG A 1 218 ? -19.125 13.145 25.133 1.00 91.50 218 ARG A C 1
ATOM 1678 O O . ARG A 1 218 ? -18.785 13.680 26.190 1.00 91.50 218 ARG A O 1
ATOM 1685 N N . GLY A 1 219 ? -18.728 13.552 23.939 1.00 89.25 219 GLY A N 1
ATOM 1686 C CA . GLY A 1 219 ? -17.781 14.641 23.739 1.00 89.25 219 GLY A CA 1
ATOM 1687 C C . GLY A 1 219 ? -17.241 14.656 22.319 1.00 89.25 219 GLY A C 1
ATOM 1688 O O . GLY A 1 219 ? -17.604 13.808 21.513 1.00 89.25 219 GLY A O 1
ATOM 1689 N N . GLU A 1 220 ? -16.390 15.634 22.041 1.00 89.44 220 GLU A N 1
ATOM 1690 C CA . GLU A 1 220 ? -15.655 15.696 20.782 1.00 89.44 220 GLU A CA 1
ATOM 1691 C C . GLU A 1 220 ? -14.518 14.668 20.797 1.00 89.44 220 GLU A C 1
ATOM 1693 O O . GLU A 1 220 ? -13.881 14.439 21.832 1.00 89.44 220 GLU A O 1
ATOM 1698 N N . LEU A 1 221 ? -14.295 14.050 19.642 1.00 92.62 221 LEU A N 1
ATOM 1699 C CA . LEU A 1 221 ? -13.169 13.163 19.394 1.00 92.62 221 LEU A CA 1
ATOM 1700 C C . LEU A 1 221 ? -11.848 13.939 19.436 1.00 92.62 221 LEU A C 1
ATOM 1702 O O . LEU A 1 221 ? -11.751 15.056 18.930 1.00 92.62 221 LEU A O 1
ATOM 1706 N N . ASP A 1 222 ? -10.824 13.332 20.032 1.00 93.00 222 ASP A N 1
ATOM 1707 C CA . ASP A 1 222 ? -9.505 13.937 20.194 1.00 93.00 222 ASP A CA 1
ATOM 1708 C C . ASP A 1 222 ? -8.439 13.226 19.349 1.00 93.00 222 ASP A C 1
ATOM 1710 O O . ASP A 1 222 ? -8.018 12.105 19.661 1.00 93.00 222 ASP A O 1
ATOM 1714 N N . HIS A 1 223 ? -7.982 13.917 18.305 1.00 92.19 223 HIS A N 1
ATOM 1715 C CA . HIS A 1 223 ? -6.986 13.440 17.342 1.00 92.19 223 HIS A CA 1
ATOM 1716 C C . HIS A 1 223 ? -5.552 13.878 17.647 1.00 92.19 223 HIS A C 1
ATOM 1718 O O . HIS A 1 223 ? -4.619 13.403 17.006 1.00 92.19 223 HIS A O 1
ATOM 1724 N N . THR A 1 224 ? -5.338 14.703 18.676 1.00 92.19 224 THR A N 1
ATOM 1725 C CA . THR A 1 224 ? -4.008 15.260 18.993 1.00 92.19 224 THR A CA 1
ATOM 1726 C C . THR A 1 224 ? -2.975 14.156 19.230 1.00 92.19 224 THR A C 1
ATOM 1728 O O . THR A 1 224 ? -1.823 14.250 18.830 1.00 92.19 224 THR A O 1
ATOM 1731 N N . SER A 1 225 ? -3.403 13.068 19.878 1.00 88.94 225 SER A N 1
ATOM 1732 C CA . SER A 1 225 ? -2.530 11.943 20.224 1.00 88.94 225 SER A CA 1
ATOM 1733 C C . SER A 1 225 ? -1.933 11.263 18.992 1.00 88.94 225 SER A C 1
ATOM 1735 O O . SER A 1 225 ? -0.750 10.938 18.997 1.00 88.94 225 SER A O 1
ATOM 1737 N N . SER A 1 226 ? -2.733 11.051 17.944 1.00 90.06 226 SER A N 1
ATOM 1738 C CA . SER A 1 226 ? -2.273 10.402 16.712 1.00 90.06 226 SER A CA 1
ATOM 1739 C C . SER A 1 226 ? -1.324 11.278 15.896 1.00 90.06 226 SER A C 1
ATOM 1741 O O . SER A 1 226 ? -0.536 10.736 15.134 1.00 90.06 226 SER A O 1
ATOM 1743 N N . GLU A 1 227 ? -1.355 12.600 16.072 1.00 90.12 227 GLU A N 1
ATOM 1744 C CA . GLU A 1 227 ? -0.451 13.534 15.383 1.00 90.12 227 GLU A CA 1
ATOM 1745 C C . GLU A 1 227 ? 0.934 13.622 16.042 1.00 90.12 227 GLU A C 1
ATOM 1747 O O . GLU A 1 227 ? 1.916 13.966 15.389 1.00 90.12 227 GLU A O 1
ATOM 1752 N N . GLU A 1 228 ? 1.032 13.308 17.338 1.00 89.81 228 GLU A N 1
ATOM 1753 C CA . GLU A 1 228 ? 2.293 13.356 18.091 1.00 89.81 228 GLU A CA 1
ATOM 1754 C C . GLU A 1 228 ? 3.188 12.125 17.859 1.00 89.81 228 GLU A C 1
ATOM 1756 O O . GLU A 1 228 ? 4.393 12.197 18.111 1.00 89.81 228 GLU A O 1
ATOM 1761 N N . GLY A 1 229 ? 2.619 11.008 17.391 1.00 83.94 229 GLY A N 1
ATOM 1762 C CA . GLY A 1 229 ? 3.326 9.739 17.194 1.00 83.94 229 GLY A CA 1
ATOM 1763 C C . GLY A 1 229 ? 3.402 8.850 18.437 1.00 83.94 229 GLY A C 1
ATOM 1764 O O . GLY A 1 229 ? 2.724 9.060 19.453 1.00 83.94 229 GLY A O 1
ATOM 1765 N N . THR A 1 230 ? 4.217 7.799 18.357 1.00 89.06 230 THR A N 1
ATOM 1766 C CA . THR A 1 230 ? 4.323 6.801 19.417 1.00 89.06 230 THR A CA 1
ATOM 1767 C C . THR A 1 230 ? 5.181 7.302 20.585 1.00 89.06 230 THR A C 1
ATOM 1769 O O . THR A 1 230 ? 6.298 7.787 20.408 1.00 89.06 230 THR A O 1
ATOM 1772 N N . PRO A 1 231 ? 4.749 7.103 21.844 1.00 86.44 231 PRO A N 1
ATOM 1773 C CA . PRO A 1 231 ? 5.585 7.367 23.018 1.00 86.44 231 PRO A CA 1
ATOM 1774 C C . PRO A 1 231 ? 6.687 6.310 23.227 1.00 86.44 231 PRO A C 1
ATOM 1776 O O . PRO A 1 231 ? 7.446 6.394 24.198 1.00 86.44 231 PRO A O 1
ATOM 1779 N N . GLY A 1 232 ? 6.701 5.251 22.415 1.00 83.94 232 GLY A N 1
ATOM 1780 C CA . GLY A 1 232 ? 7.610 4.116 22.517 1.00 83.94 232 GLY A CA 1
ATOM 1781 C C . GLY A 1 232 ? 8.595 4.033 21.354 1.00 83.94 232 GLY A C 1
ATOM 1782 O O . GLY A 1 232 ? 9.018 5.030 20.783 1.00 83.94 232 GLY A O 1
ATOM 1783 N N . LYS A 1 233 ? 8.994 2.806 21.014 1.00 82.69 233 LYS A N 1
ATOM 1784 C CA . LYS A 1 233 ? 9.722 2.533 19.771 1.00 82.69 233 LYS A CA 1
ATOM 1785 C C . LYS A 1 233 ? 8.721 2.274 18.658 1.00 82.69 233 LYS A C 1
ATOM 1787 O O . LYS A 1 233 ? 7.858 1.407 18.837 1.00 82.69 233 LYS A O 1
ATOM 1792 N N . ALA A 1 234 ? 8.924 2.931 17.520 1.00 81.69 234 ALA A N 1
ATOM 1793 C CA . ALA A 1 234 ? 8.191 2.650 16.296 1.00 81.69 234 ALA A CA 1
ATOM 1794 C C . ALA A 1 234 ? 8.234 1.144 15.957 1.00 81.69 234 ALA A C 1
ATOM 1796 O O . ALA A 1 234 ? 9.249 0.471 16.215 1.00 81.69 234 ALA A O 1
ATOM 1797 N N . PRO A 1 235 ? 7.143 0.584 15.412 1.00 84.06 235 PRO A N 1
ATOM 1798 C CA . PRO A 1 235 ? 7.171 -0.728 14.785 1.00 84.06 235 PRO A CA 1
ATOM 1799 C C . PRO A 1 235 ? 8.256 -0.779 13.703 1.00 84.06 235 PRO A C 1
ATOM 1801 O O . PRO A 1 235 ? 8.436 0.171 12.949 1.00 84.06 235 PRO A O 1
ATOM 1804 N N . VAL A 1 236 ? 8.980 -1.898 13.617 1.00 76.31 236 VAL A N 1
ATOM 1805 C CA . VAL A 1 236 ? 9.986 -2.113 12.569 1.00 76.31 236 VAL A CA 1
ATOM 1806 C C . VAL A 1 236 ? 9.615 -3.361 11.792 1.00 76.31 236 VAL A C 1
ATOM 1808 O O . VAL A 1 236 ? 9.654 -4.472 12.334 1.00 76.31 236 VAL A O 1
ATOM 1811 N N . PHE A 1 237 ? 9.307 -3.174 10.515 1.00 78.75 237 PHE A N 1
ATOM 1812 C CA . PHE A 1 237 ? 9.185 -4.257 9.552 1.00 78.75 237 PHE A CA 1
ATOM 1813 C C . PHE A 1 237 ? 10.462 -4.272 8.721 1.00 78.75 237 PHE A C 1
ATOM 1815 O O . PHE A 1 237 ? 10.884 -3.221 8.254 1.00 78.75 237 PHE A O 1
ATOM 1822 N N . PRO A 1 238 ? 11.134 -5.426 8.605 1.00 71.12 238 PRO A N 1
ATOM 1823 C CA . PRO A 1 238 ? 12.281 -5.515 7.726 1.00 71.12 238 PRO A CA 1
ATOM 1824 C C . PRO A 1 238 ? 11.785 -5.365 6.290 1.00 71.12 238 PRO A C 1
ATOM 1826 O O . PRO A 1 238 ? 10.763 -5.964 5.931 1.00 71.12 238 PRO A O 1
ATOM 1829 N N . ASP A 1 239 ? 12.519 -4.599 5.495 1.00 71.12 239 ASP A N 1
ATOM 1830 C CA . ASP A 1 239 ? 12.259 -4.528 4.069 1.00 71.12 239 ASP A CA 1
ATOM 1831 C C . ASP A 1 239 ? 12.444 -5.912 3.427 1.00 71.12 239 ASP A C 1
ATOM 1833 O O . ASP A 1 239 ? 13.199 -6.758 3.928 1.00 71.12 239 ASP A O 1
ATOM 1837 N N . PRO A 1 240 ? 11.707 -6.201 2.345 1.00 72.25 240 PRO A N 1
ATOM 1838 C CA . PRO A 1 240 ? 11.890 -7.433 1.600 1.00 72.25 240 PRO A CA 1
ATOM 1839 C C . PRO A 1 240 ? 13.288 -7.474 0.963 1.00 72.25 240 PRO A C 1
ATOM 1841 O O . PRO A 1 240 ? 13.532 -6.865 -0.077 1.00 72.25 240 PRO A O 1
ATOM 1844 N N . ASP A 1 241 ? 14.187 -8.255 1.560 1.00 70.81 241 ASP A N 1
ATOM 1845 C CA . ASP A 1 241 ? 15.517 -8.526 1.015 1.00 70.81 241 ASP A CA 1
ATOM 1846 C C . ASP A 1 241 ? 15.466 -9.514 -0.167 1.00 70.81 241 ASP A C 1
ATOM 1848 O O . ASP A 1 241 ? 14.739 -10.512 -0.142 1.00 70.81 241 ASP A O 1
ATOM 1852 N N . GLY A 1 242 ? 16.319 -9.297 -1.174 1.00 76.44 242 GLY A N 1
ATOM 1853 C CA . GLY A 1 242 ? 16.558 -10.249 -2.266 1.00 76.44 242 GLY A CA 1
ATOM 1854 C C . GLY A 1 242 ? 16.112 -9.778 -3.659 1.00 76.44 242 GLY A C 1
ATOM 1855 O O . GLY A 1 242 ? 15.914 -8.580 -3.881 1.00 76.44 242 GLY A O 1
ATOM 1856 N N . PRO A 1 243 ? 16.044 -10.700 -4.643 1.00 80.19 243 PRO A N 1
ATOM 1857 C CA . PRO A 1 243 ? 15.589 -10.385 -5.994 1.00 80.19 243 PRO A CA 1
ATOM 1858 C C . PRO A 1 243 ? 14.089 -10.079 -6.023 1.00 80.19 243 PRO A C 1
ATOM 1860 O O . PRO A 1 243 ? 13.332 -10.562 -5.174 1.00 80.19 243 PRO A O 1
ATOM 1863 N N . LEU A 1 244 ? 13.651 -9.321 -7.030 1.00 88.88 244 LEU A N 1
ATOM 1864 C CA . LEU A 1 244 ? 12.231 -9.082 -7.249 1.00 88.88 244 LEU A CA 1
ATOM 1865 C C . LEU A 1 244 ? 11.525 -10.419 -7.533 1.00 88.88 244 LEU A C 1
ATOM 1867 O O . LEU A 1 244 ? 12.025 -11.273 -8.266 1.00 88.88 244 LEU A O 1
ATOM 1871 N N . THR A 1 245 ? 10.360 -10.626 -6.918 1.00 92.38 245 THR A N 1
ATOM 1872 C CA . THR A 1 245 ? 9.566 -11.850 -7.093 1.00 92.38 245 THR A CA 1
ATOM 1873 C C . THR A 1 245 ? 8.216 -11.527 -7.713 1.00 92.38 245 THR A C 1
ATOM 1875 O O . THR A 1 245 ? 7.693 -10.429 -7.533 1.00 92.38 245 THR A O 1
ATOM 1878 N N . ALA A 1 246 ? 7.624 -12.512 -8.392 1.00 94.81 246 ALA A N 1
ATOM 1879 C CA . ALA A 1 246 ? 6.285 -12.406 -8.962 1.00 94.81 246 ALA A CA 1
ATOM 1880 C C . ALA A 1 246 ? 5.251 -11.967 -7.914 1.00 94.81 246 ALA A C 1
ATOM 1882 O O . ALA A 1 246 ? 4.511 -11.021 -8.144 1.00 94.81 246 ALA A O 1
ATOM 1883 N N . ALA A 1 247 ? 5.277 -12.595 -6.733 1.00 92.38 247 ALA A N 1
ATOM 1884 C CA . ALA A 1 247 ? 4.355 -12.291 -5.644 1.00 92.38 247 ALA A CA 1
ATOM 1885 C C . ALA A 1 247 ? 4.529 -10.866 -5.096 1.00 92.38 247 ALA A C 1
ATOM 1887 O O . ALA A 1 247 ? 3.532 -10.211 -4.823 1.00 92.38 247 ALA A O 1
ATOM 1888 N N . ARG A 1 248 ? 5.772 -10.375 -4.971 1.00 90.12 248 ARG A N 1
ATOM 1889 C CA . ARG A 1 248 ? 6.045 -8.990 -4.544 1.00 90.12 248 ARG A CA 1
ATOM 1890 C C . ARG A 1 248 ? 5.499 -7.985 -5.556 1.00 90.12 248 ARG A C 1
ATOM 1892 O O . ARG A 1 248 ? 4.901 -6.991 -5.164 1.00 90.12 248 ARG A O 1
ATOM 1899 N N . LEU A 1 249 ? 5.684 -8.260 -6.847 1.00 91.88 249 LEU A N 1
ATOM 1900 C CA . LEU A 1 249 ? 5.175 -7.390 -7.901 1.00 91.88 249 LEU A CA 1
ATOM 1901 C C . LEU A 1 249 ? 3.640 -7.425 -7.963 1.00 91.88 249 LEU A C 1
ATOM 1903 O O . LEU A 1 249 ? 3.010 -6.377 -8.033 1.00 91.88 249 LEU A O 1
ATOM 1907 N N . ASP A 1 250 ? 3.039 -8.613 -7.866 1.00 91.94 250 ASP A N 1
ATOM 1908 C CA . ASP A 1 250 ? 1.581 -8.770 -7.816 1.00 91.94 250 ASP A CA 1
ATOM 1909 C C . ASP A 1 250 ? 0.979 -8.055 -6.597 1.00 91.94 250 ASP A C 1
ATOM 1911 O O . ASP A 1 250 ? -0.082 -7.451 -6.709 1.00 91.94 250 ASP A O 1
ATOM 1915 N N . GLU A 1 251 ? 1.648 -8.106 -5.440 1.00 88.06 251 GLU A N 1
ATOM 1916 C CA . GLU A 1 251 ? 1.217 -7.400 -4.233 1.00 88.06 251 GLU A CA 1
ATOM 1917 C C . GLU A 1 251 ? 1.246 -5.886 -4.442 1.00 88.06 251 GLU A C 1
ATOM 1919 O O . GLU A 1 251 ? 0.208 -5.260 -4.272 1.00 88.06 251 GLU A O 1
ATOM 1924 N N . ALA A 1 252 ? 2.380 -5.318 -4.872 1.00 88.38 252 ALA A N 1
ATOM 1925 C CA . ALA A 1 252 ? 2.564 -3.869 -5.004 1.00 88.38 252 ALA A CA 1
ATOM 1926 C C . ALA A 1 252 ? 1.689 -3.214 -6.087 1.00 88.38 252 ALA A C 1
ATOM 1928 O O . ALA A 1 252 ? 1.395 -2.020 -6.009 1.00 88.38 252 ALA A O 1
ATOM 1929 N N . PHE A 1 253 ? 1.309 -3.971 -7.120 1.00 88.25 253 PHE A N 1
ATOM 1930 C CA . PHE A 1 253 ? 0.508 -3.463 -8.233 1.00 88.25 253 PHE A CA 1
ATOM 1931 C C . PHE A 1 253 ? -0.972 -3.820 -8.145 1.00 88.25 253 PHE A C 1
ATOM 1933 O O . PHE A 1 253 ? -1.758 -3.261 -8.908 1.00 88.25 253 PHE A O 1
ATOM 1940 N N . ALA A 1 254 ? -1.387 -4.684 -7.214 1.00 84.94 254 ALA A N 1
ATOM 1941 C CA . ALA A 1 254 ? -2.800 -4.994 -7.045 1.00 84.94 254 ALA A CA 1
ATOM 1942 C C . ALA A 1 254 ? -3.620 -3.714 -6.767 1.00 84.94 254 ALA A C 1
ATOM 1944 O O . ALA A 1 254 ? -3.199 -2.888 -5.959 1.00 84.94 254 ALA A O 1
ATOM 1945 N N . PRO A 1 255 ? -4.811 -3.554 -7.373 1.00 78.19 255 PRO A N 1
ATOM 1946 C CA . PRO A 1 255 ? -5.526 -4.511 -8.222 1.00 78.19 255 PRO A CA 1
ATOM 1947 C C . PRO A 1 255 ? -5.160 -4.439 -9.717 1.00 78.19 255 PRO A C 1
ATOM 1949 O O . PRO A 1 255 ? -5.699 -5.221 -10.501 1.00 78.19 255 PRO A O 1
ATOM 1952 N N . THR A 1 256 ? -4.272 -3.525 -10.119 1.00 79.75 256 THR A N 1
ATOM 1953 C CA . THR A 1 256 ? -3.753 -3.445 -11.494 1.00 79.75 256 THR A CA 1
ATOM 1954 C C . THR A 1 256 ? -3.004 -4.732 -11.841 1.00 79.75 256 THR A C 1
ATOM 1956 O O . THR A 1 256 ? -2.348 -5.340 -10.992 1.00 79.75 256 THR A O 1
ATOM 1959 N N . GLN A 1 257 ? -3.126 -5.196 -13.085 1.00 84.69 257 GLN A N 1
ATOM 1960 C CA . GLN A 1 257 ? -2.534 -6.472 -13.471 1.00 84.69 257 GLN A CA 1
ATOM 1961 C C . GLN A 1 257 ? -1.030 -6.335 -13.705 1.00 84.69 257 GLN A C 1
ATOM 1963 O O . GLN A 1 257 ? -0.541 -5.333 -14.220 1.00 84.69 257 GLN A O 1
ATOM 1968 N N . VAL A 1 258 ? -0.296 -7.391 -13.368 1.00 94.44 258 VAL A N 1
ATOM 1969 C CA . VAL A 1 258 ? 1.068 -7.614 -13.846 1.00 94.44 258 VAL A CA 1
ATOM 1970 C C . VAL A 1 258 ? 0.986 -8.551 -15.044 1.00 94.44 258 VAL A C 1
ATOM 1972 O O . VAL A 1 258 ? 0.479 -9.672 -14.944 1.00 94.44 258 VAL A O 1
ATOM 1975 N N . VAL A 1 259 ? 1.492 -8.101 -16.187 1.00 95.19 259 VAL A N 1
ATOM 1976 C CA . VAL A 1 259 ? 1.504 -8.862 -17.433 1.00 95.19 259 VAL A CA 1
ATOM 1977 C C . VAL A 1 259 ? 2.755 -9.728 -17.485 1.00 95.19 259 VAL A C 1
ATOM 1979 O O . VAL A 1 259 ? 3.886 -9.238 -17.478 1.00 95.19 259 VAL A O 1
ATOM 1982 N N . ARG A 1 260 ? 2.537 -11.040 -17.575 1.00 96.69 260 ARG A N 1
ATOM 1983 C CA . ARG A 1 260 ? 3.575 -12.049 -17.811 1.00 96.69 260 ARG A CA 1
ATOM 1984 C C . ARG A 1 260 ? 3.392 -12.644 -19.196 1.00 96.69 260 ARG A C 1
ATOM 1986 O O . ARG A 1 260 ? 2.274 -12.988 -19.574 1.00 96.69 260 ARG A O 1
ATOM 1993 N N . ILE A 1 261 ? 4.484 -12.769 -19.940 1.00 96.94 261 ILE A N 1
ATOM 1994 C CA . ILE A 1 261 ? 4.458 -13.188 -21.342 1.00 96.94 261 ILE A CA 1
ATOM 1995 C C . ILE A 1 261 ? 4.838 -14.674 -21.434 1.00 96.94 261 ILE A C 1
ATOM 1997 O O . ILE A 1 261 ? 5.959 -15.033 -21.060 1.00 96.94 261 ILE A O 1
ATOM 2001 N N . PRO A 1 262 ? 3.947 -15.554 -21.929 1.00 96.25 262 PRO A N 1
ATOM 2002 C CA . PRO A 1 262 ? 4.278 -16.955 -22.176 1.00 96.25 262 PRO A CA 1
ATOM 2003 C C . PRO A 1 262 ? 5.518 -17.112 -23.066 1.00 96.25 262 PRO A C 1
ATOM 2005 O O . PRO A 1 262 ? 5.769 -16.298 -23.951 1.00 96.25 262 PRO A O 1
ATOM 2008 N N . GLU A 1 263 ? 6.292 -18.182 -22.865 1.00 95.25 263 GLU A N 1
ATOM 2009 C CA . GLU A 1 263 ? 7.560 -18.410 -23.584 1.00 95.25 263 GLU A CA 1
ATOM 2010 C C . GLU A 1 263 ? 7.406 -18.369 -25.117 1.00 95.25 263 GLU A C 1
ATOM 2012 O O . GLU A 1 263 ? 8.301 -17.897 -25.820 1.00 95.25 263 GLU A O 1
ATOM 2017 N N . ASP A 1 264 ? 6.279 -18.863 -25.632 1.00 95.50 264 ASP A N 1
ATOM 2018 C CA . ASP A 1 264 ? 5.930 -18.902 -27.053 1.00 95.50 264 ASP A CA 1
ATOM 2019 C C . ASP A 1 264 ? 5.397 -17.572 -27.606 1.00 95.50 264 ASP A C 1
ATOM 2021 O O . ASP A 1 264 ? 5.349 -17.397 -28.824 1.00 95.50 264 ASP A O 1
ATOM 2025 N N . GLU A 1 265 ? 5.063 -16.627 -26.728 1.00 96.38 265 GLU A N 1
ATOM 2026 C CA . GLU A 1 265 ? 4.606 -15.274 -27.061 1.00 96.38 265 GLU A CA 1
ATOM 2027 C C . GLU A 1 265 ? 5.670 -14.201 -26.778 1.00 96.38 265 GLU A C 1
ATOM 2029 O O . GLU A 1 265 ? 5.447 -13.022 -27.061 1.00 96.38 265 GLU A O 1
ATOM 2034 N N . LEU A 1 266 ? 6.837 -14.588 -26.241 1.00 96.94 266 LEU A N 1
ATOM 2035 C CA . LEU A 1 266 ? 7.937 -13.661 -25.983 1.00 96.94 266 LEU A CA 1
ATOM 2036 C C . LEU A 1 266 ? 8.360 -12.915 -27.263 1.00 96.94 266 LEU A C 1
ATOM 2038 O O . LEU A 1 266 ? 8.378 -13.516 -28.344 1.00 96.94 266 LEU A O 1
ATOM 2042 N N . PRO A 1 267 ? 8.781 -11.640 -27.143 1.00 95.12 267 PRO A N 1
ATOM 2043 C CA . PRO A 1 267 ? 9.170 -10.818 -28.283 1.00 95.12 267 PRO A CA 1
ATOM 2044 C C . PRO A 1 267 ? 10.156 -11.519 -29.221 1.00 95.12 267 PRO A C 1
ATOM 2046 O O . PRO A 1 267 ? 11.204 -12.036 -28.809 1.00 95.12 267 PRO A O 1
ATOM 2049 N N . ALA A 1 268 ? 9.820 -11.539 -30.511 1.00 88.38 268 ALA A N 1
ATOM 2050 C CA . ALA A 1 268 ? 10.653 -12.170 -31.521 1.00 88.38 268 ALA A CA 1
ATOM 2051 C C . ALA A 1 268 ? 12.005 -11.442 -31.618 1.00 88.38 268 ALA A C 1
ATOM 2053 O O . ALA A 1 268 ? 12.063 -10.246 -31.882 1.00 88.38 268 ALA A O 1
ATOM 2054 N N . GLY A 1 269 ? 13.106 -12.173 -31.426 1.00 89.44 269 GLY A N 1
ATOM 2055 C CA . GLY A 1 269 ? 14.459 -11.607 -31.465 1.00 89.44 269 GLY A CA 1
ATOM 2056 C C . GLY A 1 269 ? 15.014 -11.149 -30.113 1.00 89.44 269 GLY A C 1
ATOM 2057 O O . GLY A 1 269 ? 16.175 -10.735 -30.077 1.00 89.44 269 GLY A O 1
ATOM 2058 N N . LEU A 1 270 ? 14.248 -11.275 -29.018 1.00 97.00 270 LEU A N 1
ATOM 2059 C CA . LEU A 1 270 ? 14.774 -11.155 -27.657 1.00 97.00 270 LEU A CA 1
ATOM 2060 C C . LEU A 1 270 ? 15.651 -12.374 -27.331 1.00 97.00 270 LEU A C 1
ATOM 2062 O O . LEU A 1 270 ? 15.148 -13.480 -27.110 1.00 97.00 270 LEU A O 1
ATOM 2066 N N . GLU A 1 271 ? 16.966 -12.164 -27.319 1.00 96.81 271 GLU A N 1
ATOM 2067 C CA . GLU A 1 271 ? 18.000 -13.189 -27.120 1.00 96.81 271 GLU A CA 1
ATOM 2068 C C . GLU A 1 271 ? 18.494 -13.246 -25.666 1.00 96.81 271 GLU A C 1
ATOM 2070 O O . GLU A 1 271 ? 18.930 -14.305 -25.209 1.00 96.81 271 GLU A O 1
ATOM 2075 N N . HIS A 1 272 ? 18.411 -12.137 -24.925 1.00 98.06 272 HIS A N 1
ATOM 2076 C CA . HIS A 1 272 ? 18.924 -12.048 -23.562 1.00 98.06 272 HIS A CA 1
ATOM 2077 C C . HIS A 1 272 ? 18.152 -12.959 -22.595 1.00 98.06 272 HIS A C 1
ATOM 2079 O O . HIS A 1 272 ? 16.967 -12.753 -22.324 1.00 98.06 272 HIS A O 1
ATOM 2085 N N . ALA A 1 273 ? 18.828 -13.973 -22.048 1.00 97.69 273 ALA A N 1
ATOM 2086 C CA . ALA A 1 273 ? 18.181 -15.029 -21.272 1.00 97.69 273 ALA A CA 1
ATOM 2087 C C . ALA A 1 273 ? 17.499 -14.515 -19.992 1.00 97.69 273 ALA A C 1
ATOM 2089 O O . ALA A 1 273 ? 16.406 -14.978 -19.667 1.00 97.69 273 ALA A O 1
ATOM 2090 N N . ALA A 1 274 ? 18.112 -13.556 -19.287 1.00 97.06 274 ALA A N 1
ATOM 2091 C CA . ALA A 1 274 ? 17.535 -13.016 -18.058 1.00 97.06 274 ALA A CA 1
ATOM 2092 C C . ALA A 1 274 ? 16.307 -12.142 -18.346 1.00 97.06 274 ALA A C 1
ATOM 2094 O O . ALA A 1 274 ? 15.299 -12.295 -17.668 1.00 97.06 274 ALA A O 1
ATOM 2095 N N . SER A 1 275 ? 16.322 -11.326 -19.408 1.00 97.88 275 SER A N 1
ATOM 2096 C CA . SER A 1 275 ? 15.145 -10.533 -19.800 1.00 97.88 275 SER A CA 1
ATOM 2097 C C . SER A 1 275 ? 13.968 -11.418 -20.214 1.00 97.88 275 SER A C 1
ATOM 2099 O O . SER A 1 275 ? 12.830 -11.142 -19.848 1.00 97.88 275 SER A O 1
ATOM 2101 N N . ARG A 1 276 ? 14.230 -12.527 -20.924 1.00 98.19 276 ARG A N 1
ATOM 2102 C CA . ARG A 1 276 ? 13.198 -13.530 -21.247 1.00 98.19 276 ARG A CA 1
ATOM 2103 C C . ARG A 1 276 ? 12.587 -14.140 -19.986 1.00 98.19 276 ARG A C 1
ATOM 2105 O O . ARG A 1 276 ? 11.369 -14.231 -19.883 1.00 98.19 276 ARG A O 1
ATOM 2112 N N . ALA A 1 277 ? 13.432 -14.551 -19.038 1.00 97.69 277 ALA A N 1
ATOM 2113 C CA . ALA A 1 277 ? 12.978 -15.114 -17.769 1.00 97.69 277 ALA A CA 1
ATOM 2114 C C . ALA A 1 277 ? 12.182 -14.085 -16.954 1.00 97.69 277 ALA A C 1
ATOM 2116 O O . ALA A 1 277 ? 11.124 -14.423 -16.435 1.00 97.69 277 ALA A O 1
ATOM 2117 N N . HIS A 1 278 ? 12.629 -12.827 -16.913 1.00 97.81 278 HIS A N 1
ATOM 2118 C CA . HIS A 1 278 ? 11.933 -11.741 -16.223 1.00 97.81 278 HIS A CA 1
ATOM 2119 C C . HIS A 1 278 ? 10.530 -11.521 -16.785 1.00 97.81 278 HIS A C 1
ATOM 2121 O O . HIS A 1 278 ? 9.565 -11.592 -16.035 1.00 97.81 278 HIS A O 1
ATOM 2127 N N . LEU A 1 279 ? 10.387 -11.343 -18.104 1.00 97.81 279 LEU A N 1
ATOM 2128 C CA . LEU A 1 279 ? 9.080 -11.124 -18.741 1.00 97.81 279 LEU A CA 1
ATOM 2129 C C . LEU A 1 279 ? 8.118 -12.309 -18.569 1.00 97.81 279 LEU A C 1
ATOM 2131 O O . LEU A 1 279 ? 6.905 -12.110 -18.511 1.00 97.81 279 LEU A O 1
ATOM 2135 N N . ARG A 1 280 ? 8.642 -13.536 -18.487 1.00 97.62 280 ARG A N 1
ATOM 2136 C CA . ARG A 1 280 ? 7.839 -14.752 -18.313 1.00 97.62 280 ARG A CA 1
ATOM 2137 C C . ARG A 1 280 ? 7.435 -14.996 -16.863 1.00 97.62 280 ARG A C 1
ATOM 2139 O O . ARG A 1 280 ? 6.284 -15.328 -16.595 1.00 97.62 280 ARG A O 1
ATOM 2146 N N . ASP A 1 281 ? 8.385 -14.879 -15.942 1.00 97.38 281 ASP A N 1
ATOM 2147 C CA . ASP A 1 281 ? 8.223 -15.338 -14.562 1.00 97.38 281 ASP A CA 1
ATOM 2148 C C . ASP A 1 281 ? 7.811 -14.192 -13.623 1.00 97.38 281 ASP A C 1
ATOM 2150 O O . ASP A 1 281 ? 6.991 -14.398 -12.729 1.00 97.38 281 ASP A O 1
ATOM 2154 N N . ILE A 1 282 ? 8.333 -12.979 -13.834 1.00 96.62 282 ILE A N 1
ATOM 2155 C CA . ILE A 1 282 ? 8.090 -11.803 -12.981 1.00 96.62 282 ILE A CA 1
ATOM 2156 C C . ILE A 1 282 ? 7.047 -10.878 -13.610 1.00 96.62 282 ILE A C 1
ATOM 2158 O O . ILE A 1 282 ? 6.029 -10.613 -12.972 1.00 96.62 282 ILE A O 1
ATOM 2162 N N . GLY A 1 283 ? 7.256 -10.491 -14.869 1.00 96.50 283 GLY A N 1
ATOM 2163 C CA . GLY A 1 283 ? 6.378 -9.630 -15.654 1.00 96.50 283 GLY A CA 1
ATOM 2164 C C . GLY A 1 283 ? 6.701 -8.139 -15.549 1.00 96.50 283 GLY A C 1
ATOM 2165 O O . GLY A 1 283 ? 7.688 -7.730 -14.938 1.00 96.50 283 GLY A O 1
ATOM 2166 N N . LEU A 1 284 ? 5.844 -7.340 -16.178 1.00 96.81 284 LEU A N 1
ATOM 2167 C CA . LEU A 1 284 ? 5.805 -5.879 -16.087 1.00 96.81 284 LEU A CA 1
ATOM 2168 C C . LEU A 1 284 ? 4.407 -5.454 -15.629 1.00 96.81 284 LEU A C 1
ATOM 2170 O O . LEU A 1 284 ? 3.449 -6.182 -15.901 1.00 96.81 284 LEU A O 1
ATOM 2174 N N . PRO A 1 285 ? 4.249 -4.307 -14.953 1.00 94.44 285 PRO A N 1
ATOM 2175 C CA . PRO A 1 285 ? 2.912 -3.786 -14.696 1.00 94.44 285 PRO A CA 1
ATOM 2176 C C . PRO A 1 285 ? 2.180 -3.533 -16.018 1.00 94.44 285 PRO A C 1
ATOM 2178 O O . PRO A 1 285 ? 2.804 -3.111 -16.981 1.00 94.44 285 PRO A O 1
ATOM 2181 N N . GLU A 1 286 ? 0.873 -3.790 -16.082 1.00 92.81 286 GLU A N 1
ATOM 2182 C CA . GLU A 1 286 ? 0.044 -3.462 -17.256 1.00 92.81 286 GLU A CA 1
ATOM 2183 C C . GLU A 1 286 ? 0.094 -1.961 -17.565 1.00 92.81 286 GLU A C 1
ATOM 2185 O O . GLU A 1 286 ? 0.068 -1.560 -18.725 1.00 92.81 286 GLU A O 1
ATOM 2190 N N . TRP A 1 287 ? 0.205 -1.156 -16.510 1.00 91.44 287 TRP A N 1
ATOM 2191 C CA . TRP A 1 287 ? 0.378 0.285 -16.549 1.00 91.44 287 TRP A CA 1
ATOM 2192 C C . TRP A 1 287 ? 1.012 0.767 -15.241 1.00 91.44 287 TRP A C 1
ATOM 2194 O O . TRP A 1 287 ? 0.755 0.210 -14.167 1.00 91.44 287 TRP A O 1
ATOM 2204 N N . TRP A 1 288 ? 1.821 1.820 -15.303 1.00 92.81 288 TRP A N 1
ATOM 2205 C CA . TRP A 1 288 ? 2.391 2.464 -14.123 1.00 92.81 288 TRP A CA 1
ATOM 2206 C C . TRP A 1 288 ? 2.260 3.984 -14.220 1.00 92.81 288 TRP A C 1
ATOM 2208 O O . TRP A 1 288 ? 2.311 4.546 -15.308 1.00 92.81 288 TRP A O 1
ATOM 2218 N N . ALA A 1 289 ? 2.096 4.647 -13.073 1.00 88.88 289 ALA A N 1
ATOM 2219 C CA . ALA A 1 289 ? 2.125 6.100 -12.993 1.00 88.88 289 ALA A CA 1
ATOM 2220 C C . ALA A 1 289 ? 2.482 6.598 -11.598 1.00 88.88 289 ALA A C 1
ATOM 2222 O O . ALA A 1 289 ? 2.108 5.980 -10.597 1.00 88.88 289 ALA A O 1
ATOM 2223 N N . CYS A 1 290 ? 3.121 7.760 -11.555 1.00 86.94 290 CYS A N 1
ATOM 2224 C CA . CYS A 1 290 ? 3.411 8.519 -10.352 1.00 86.94 290 CYS A CA 1
ATOM 2225 C C . CYS A 1 290 ? 3.457 10.014 -10.700 1.00 86.94 290 CYS A C 1
ATOM 2227 O O . CYS A 1 290 ? 4.224 10.420 -11.572 1.00 86.94 290 CYS A O 1
ATOM 2229 N N . ALA A 1 291 ? 2.633 10.830 -10.032 1.00 83.25 291 ALA A N 1
ATOM 2230 C CA . ALA A 1 291 ? 2.402 12.231 -10.395 1.00 83.25 291 ALA A CA 1
ATOM 2231 C C . ALA A 1 291 ? 2.087 12.392 -11.900 1.00 83.25 291 ALA A C 1
ATOM 2233 O O . ALA A 1 291 ? 1.086 11.853 -12.373 1.00 83.25 291 ALA A O 1
ATOM 2234 N N . TRP A 1 292 ? 2.919 13.115 -12.654 1.00 82.06 292 TRP A N 1
ATOM 2235 C CA . TRP A 1 292 ? 2.720 13.371 -14.088 1.00 82.06 292 TRP A CA 1
ATOM 2236 C C . TRP A 1 292 ? 3.467 12.409 -15.012 1.00 82.06 292 TRP A C 1
ATOM 2238 O O . TRP A 1 292 ? 3.432 12.606 -16.222 1.00 82.06 292 TRP A O 1
ATOM 2248 N N . THR A 1 293 ? 4.138 11.400 -14.458 1.00 89.38 293 THR A N 1
ATOM 2249 C CA . THR A 1 293 ? 4.892 10.422 -15.242 1.00 89.38 293 THR A CA 1
ATOM 2250 C C . THR A 1 293 ? 4.124 9.114 -15.301 1.00 89.38 293 THR A C 1
ATOM 2252 O O . THR A 1 293 ? 3.728 8.570 -14.266 1.00 89.38 293 THR A O 1
ATOM 2255 N N . THR A 1 294 ? 3.949 8.590 -16.505 1.00 92.75 294 THR A N 1
ATOM 2256 C CA . THR A 1 294 ? 3.366 7.281 -16.774 1.00 92.75 294 THR A CA 1
ATOM 2257 C C . THR A 1 294 ? 4.373 6.357 -17.448 1.00 92.75 294 THR A C 1
ATOM 2259 O O . THR A 1 294 ? 5.422 6.766 -17.944 1.00 92.75 294 THR A O 1
ATOM 2262 N N . PHE A 1 295 ? 4.070 5.067 -17.417 1.00 95.25 295 PHE A N 1
ATOM 2263 C CA . PHE A 1 295 ? 4.729 4.068 -18.231 1.00 95.25 295 PHE A CA 1
ATOM 2264 C C . PHE A 1 295 ? 3.682 3.086 -18.748 1.00 95.25 295 PHE A C 1
ATOM 2266 O O . PHE A 1 295 ? 3.028 2.380 -17.972 1.00 95.25 295 PHE A O 1
ATOM 2273 N N . ASP A 1 296 ? 3.570 3.039 -20.071 1.00 95.69 296 ASP A N 1
ATOM 2274 C CA . ASP A 1 296 ? 2.670 2.171 -20.819 1.00 95.69 296 ASP A CA 1
ATOM 2275 C C . ASP A 1 296 ? 3.493 1.117 -21.576 1.00 95.69 296 ASP A C 1
ATOM 2277 O O . ASP A 1 296 ? 3.965 1.378 -22.690 1.00 95.69 296 ASP A O 1
ATOM 2281 N N . PRO A 1 297 ? 3.712 -0.081 -20.999 1.00 96.56 297 PRO A N 1
ATOM 2282 C CA . PRO A 1 297 ? 4.417 -1.138 -21.702 1.00 96.56 297 PRO A CA 1
ATOM 2283 C C . PRO A 1 297 ? 3.650 -1.595 -22.944 1.00 96.56 297 PRO A C 1
ATOM 2285 O O . PRO A 1 297 ? 2.431 -1.787 -22.946 1.00 96.56 297 PRO A O 1
ATOM 2288 N N . TYR A 1 298 ? 4.385 -1.827 -24.026 1.00 96.25 298 TYR A N 1
ATOM 2289 C CA . TYR A 1 298 ? 3.802 -2.325 -25.258 1.00 96.25 298 TYR A CA 1
ATOM 2290 C C . TYR A 1 298 ? 3.392 -3.794 -25.134 1.00 96.25 298 TYR A C 1
ATOM 2292 O O . TYR A 1 298 ? 4.099 -4.596 -24.527 1.00 96.25 298 TYR A O 1
ATOM 2300 N N . PRO A 1 299 ? 2.275 -4.205 -25.763 1.00 93.81 299 PRO A N 1
ATOM 2301 C CA . PRO A 1 299 ? 1.917 -5.614 -25.824 1.00 93.81 299 PRO A CA 1
ATOM 2302 C C . PRO A 1 299 ? 3.006 -6.417 -26.563 1.00 93.81 299 PRO A C 1
ATOM 2304 O O . PRO A 1 299 ? 3.669 -5.874 -27.454 1.00 93.81 299 PRO A O 1
ATOM 2307 N N . PRO A 1 300 ? 3.160 -7.727 -26.283 1.00 91.75 300 PRO A N 1
ATOM 2308 C CA . PRO A 1 300 ? 4.288 -8.525 -26.783 1.00 91.75 300 PRO A CA 1
ATOM 2309 C C . PRO A 1 300 ? 4.450 -8.497 -28.308 1.00 91.75 300 PRO A C 1
ATOM 2311 O O . PRO A 1 300 ? 5.560 -8.483 -28.835 1.00 91.75 300 PRO A O 1
ATOM 2314 N N . ASN A 1 301 ? 3.335 -8.423 -29.040 1.00 91.69 301 ASN A N 1
ATOM 2315 C CA . ASN A 1 301 ? 3.316 -8.363 -30.502 1.00 91.69 301 ASN A CA 1
ATOM 2316 C C . ASN A 1 301 ? 3.793 -7.024 -31.096 1.00 91.69 301 ASN A C 1
ATOM 2318 O O . ASN A 1 301 ? 3.986 -6.947 -32.310 1.00 91.69 301 ASN A O 1
ATOM 2322 N N . LYS A 1 302 ? 3.952 -5.983 -30.274 1.00 93.69 302 LYS A N 1
ATOM 2323 C CA . LYS A 1 302 ? 4.511 -4.677 -30.644 1.00 93.69 302 LYS A CA 1
ATOM 2324 C C . LYS A 1 302 ? 5.936 -4.469 -30.133 1.00 93.69 302 LYS A C 1
ATOM 2326 O O . LYS A 1 302 ? 6.570 -3.500 -30.535 1.00 93.69 302 LYS A O 1
ATOM 2331 N N . MET A 1 303 ? 6.455 -5.379 -29.307 1.00 95.50 303 MET A N 1
ATOM 2332 C CA . MET A 1 303 ? 7.849 -5.358 -28.865 1.00 95.50 303 MET A CA 1
ATOM 2333 C C . MET A 1 303 ? 8.776 -5.844 -29.987 1.00 95.50 303 MET A C 1
ATOM 2335 O O . MET A 1 303 ? 9.332 -6.941 -29.957 1.00 95.50 303 MET A O 1
ATOM 2339 N N . THR A 1 304 ? 8.890 -5.046 -31.041 1.00 93.62 304 THR A N 1
ATOM 2340 C CA . THR A 1 304 ? 9.693 -5.343 -32.231 1.00 93.62 304 THR A CA 1
ATOM 2341 C C . THR A 1 304 ? 10.818 -4.327 -32.383 1.00 93.62 304 THR A C 1
ATOM 2343 O O . THR A 1 304 ? 10.724 -3.241 -31.803 1.00 93.62 304 THR A O 1
ATOM 2346 N N . PRO A 1 305 ? 11.872 -4.632 -33.165 1.00 92.69 305 PRO A N 1
ATOM 2347 C CA . PRO A 1 305 ? 12.887 -3.636 -33.464 1.00 92.69 305 PRO A CA 1
ATOM 2348 C C . PRO A 1 305 ? 12.263 -2.383 -34.089 1.00 92.69 305 PRO A C 1
ATOM 2350 O O . PRO A 1 305 ? 11.381 -2.532 -34.946 1.00 92.69 305 PRO A O 1
ATOM 2353 N N . PRO A 1 306 ? 12.682 -1.177 -33.667 1.00 89.31 306 PRO A N 1
ATOM 2354 C CA . PRO A 1 306 ? 12.195 0.060 -34.255 1.00 89.31 306 PRO A CA 1
ATOM 2355 C C . PRO A 1 306 ? 12.550 0.114 -35.739 1.00 89.31 306 PRO A C 1
ATOM 2357 O O . PRO A 1 306 ? 13.569 -0.429 -36.181 1.00 89.31 306 PRO A O 1
ATOM 2360 N N . ASP A 1 307 ? 11.701 0.772 -36.525 1.00 82.69 307 ASP A N 1
ATOM 2361 C CA . ASP A 1 307 ? 12.043 1.028 -37.917 1.00 82.69 307 ASP A CA 1
ATOM 2362 C C . ASP A 1 307 ? 13.154 2.093 -38.008 1.00 82.69 307 ASP A C 1
ATOM 2364 O O . ASP A 1 307 ? 13.290 2.957 -37.141 1.00 82.69 307 ASP A O 1
ATOM 2368 N N . GLU A 1 308 ? 13.978 2.037 -39.061 1.00 73.19 308 GLU A N 1
ATOM 2369 C CA . GLU A 1 308 ? 15.091 2.987 -39.241 1.00 73.19 308 GLU A CA 1
ATOM 2370 C C . GLU A 1 308 ? 14.618 4.450 -39.319 1.00 73.19 308 GLU A C 1
ATOM 2372 O O . GLU A 1 308 ? 15.406 5.368 -39.106 1.00 73.19 308 GLU A O 1
ATOM 2377 N N . SER A 1 309 ? 13.341 4.689 -39.633 1.00 76.81 309 SER A N 1
ATOM 2378 C CA . SER A 1 309 ? 12.763 6.033 -39.648 1.00 76.81 309 SER A CA 1
ATOM 2379 C C . SER A 1 309 ? 12.383 6.557 -38.266 1.00 76.81 309 SER A C 1
ATOM 2381 O O . SER A 1 309 ? 12.410 7.770 -38.086 1.00 76.81 309 SER A O 1
ATOM 2383 N N . SER A 1 310 ? 12.072 5.681 -37.311 1.00 80.88 310 SER A N 1
ATOM 2384 C CA . SER A 1 310 ? 11.627 6.023 -35.956 1.00 80.88 310 SER A CA 1
ATOM 2385 C C . SER A 1 310 ? 12.766 6.591 -35.121 1.00 80.88 310 SER A C 1
ATOM 2387 O O . SER A 1 310 ? 12.544 7.475 -34.310 1.00 80.88 310 SER A O 1
ATOM 2389 N N . LEU A 1 311 ? 13.996 6.133 -35.369 1.00 86.19 311 LEU A N 1
ATOM 2390 C CA . LEU A 1 311 ? 15.197 6.604 -34.672 1.00 86.19 311 LEU A CA 1
ATOM 2391 C C . LEU A 1 311 ? 16.078 7.518 -35.530 1.00 86.19 311 LEU A C 1
ATOM 2393 O O . LEU A 1 311 ? 17.211 7.813 -35.165 1.00 86.19 311 LEU A O 1
ATOM 2397 N N . LYS A 1 312 ? 15.590 7.969 -36.691 1.00 82.94 312 LYS A N 1
ATOM 2398 C CA . LYS A 1 312 ? 16.406 8.723 -37.653 1.00 82.94 312 LYS A CA 1
ATOM 2399 C C . LYS A 1 312 ? 16.931 10.050 -37.093 1.00 82.94 312 LYS A C 1
ATOM 2401 O O . LYS A 1 312 ? 18.033 10.460 -37.455 1.00 82.94 312 LYS A O 1
ATOM 2406 N N . ASP A 1 313 ? 16.130 10.706 -36.261 1.00 85.12 313 ASP A N 1
ATOM 2407 C CA . ASP A 1 313 ? 16.455 11.996 -35.648 1.00 85.12 313 ASP A CA 1
ATOM 2408 C C . ASP A 1 313 ? 16.877 11.841 -34.168 1.00 85.12 313 ASP A C 1
ATOM 2410 O O . ASP A 1 313 ? 17.057 12.837 -33.470 1.00 85.12 313 ASP A O 1
ATOM 2414 N N . VAL A 1 314 ? 17.086 10.595 -33.713 1.00 89.81 314 VAL A N 1
ATOM 2415 C CA . VAL A 1 314 ? 17.560 10.256 -32.365 1.00 89.81 314 VAL A CA 1
ATOM 2416 C C . VAL A 1 314 ? 19.058 9.977 -32.409 1.00 89.81 314 VAL A C 1
ATOM 2418 O O . VAL A 1 314 ? 19.539 9.150 -33.186 1.00 89.81 314 VAL A O 1
ATOM 2421 N N . THR A 1 315 ? 19.820 10.641 -31.546 1.00 90.75 315 THR A N 1
ATOM 2422 C CA . THR A 1 315 ? 21.256 10.369 -31.409 1.00 90.75 315 THR A CA 1
ATOM 2423 C C . THR A 1 315 ? 21.468 9.104 -30.579 1.00 90.75 315 THR A C 1
ATOM 2425 O O . THR A 1 315 ? 21.147 9.086 -29.392 1.00 90.75 315 THR A O 1
ATOM 2428 N N . LEU A 1 316 ? 22.019 8.051 -31.193 1.00 90.88 316 LEU A N 1
ATOM 2429 C CA . LEU A 1 316 ? 22.332 6.785 -30.520 1.00 90.88 316 LEU A CA 1
ATOM 2430 C C . LEU A 1 316 ? 23.747 6.796 -29.903 1.00 90.88 316 LEU A C 1
ATOM 2432 O O . LEU A 1 316 ? 24.662 7.362 -30.509 1.00 90.88 316 LEU A O 1
ATOM 2436 N N . PRO A 1 317 ? 23.954 6.147 -28.739 1.00 89.75 317 PRO A N 1
ATOM 2437 C CA . PRO A 1 317 ? 25.274 5.863 -28.188 1.00 89.75 317 PRO A CA 1
ATOM 2438 C C . PRO A 1 317 ? 26.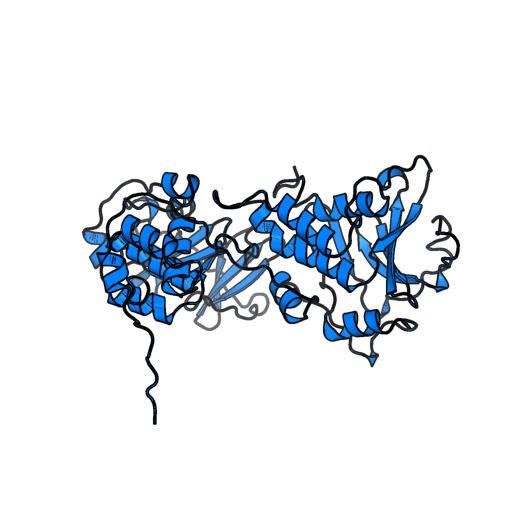171 5.092 -29.160 1.00 89.75 317 PRO A C 1
ATOM 2440 O O . PRO A 1 317 ? 25.707 4.261 -29.942 1.00 89.75 317 PRO A O 1
ATOM 2443 N N . ASP A 1 318 ? 27.482 5.324 -29.067 1.00 87.75 318 ASP A N 1
ATOM 2444 C CA . ASP A 1 318 ? 28.466 4.616 -29.884 1.00 87.75 318 ASP A CA 1
ATOM 2445 C C . ASP A 1 318 ? 28.336 3.093 -29.717 1.00 87.75 318 ASP A C 1
ATOM 2447 O O . ASP A 1 318 ? 28.456 2.554 -28.617 1.00 87.75 318 ASP A O 1
ATOM 2451 N N . GLY A 1 319 ? 28.150 2.391 -30.836 1.00 88.25 319 GLY A N 1
ATOM 2452 C CA . GLY A 1 319 ? 28.027 0.933 -30.861 1.00 88.25 319 GLY A CA 1
ATOM 2453 C C . GLY A 1 319 ? 26.617 0.399 -30.606 1.00 88.25 319 GLY A C 1
ATOM 2454 O O . GLY A 1 319 ? 26.441 -0.815 -30.691 1.00 88.25 319 GLY A O 1
ATOM 2455 N N . LEU A 1 320 ? 25.633 1.269 -30.353 1.00 92.56 320 LEU A N 1
ATOM 2456 C CA . LEU A 1 320 ? 24.223 0.898 -30.305 1.00 92.56 320 LEU A CA 1
ATOM 2457 C C . LEU A 1 320 ? 23.575 1.102 -31.678 1.00 92.56 320 LEU A C 1
ATOM 2459 O O . LEU A 1 320 ? 23.534 2.215 -32.200 1.00 92.56 320 LEU A O 1
ATOM 2463 N N . GLU A 1 321 ? 23.019 0.037 -32.247 1.00 92.25 321 GLU A N 1
ATOM 2464 C CA . GLU A 1 321 ? 22.260 0.105 -33.495 1.00 92.25 321 GLU A CA 1
ATOM 2465 C C . GLU A 1 321 ? 20.761 -0.063 -33.221 1.00 92.25 321 GLU A C 1
ATOM 2467 O O . GLU A 1 321 ? 20.355 -0.831 -32.350 1.00 92.25 321 GLU A O 1
ATOM 2472 N N . ALA A 1 322 ? 19.903 0.562 -34.035 1.00 91.62 322 ALA A N 1
ATOM 2473 C CA . ALA A 1 322 ? 18.445 0.406 -33.931 1.00 91.62 322 ALA A CA 1
ATOM 2474 C C . ALA A 1 322 ? 18.002 -1.074 -33.939 1.00 91.62 322 ALA A C 1
ATOM 2476 O O . ALA A 1 322 ? 17.074 -1.468 -33.238 1.00 91.62 322 ALA A O 1
ATOM 2477 N N . SER A 1 323 ? 18.712 -1.922 -34.693 1.00 92.12 323 SER A N 1
ATOM 2478 C CA . SER A 1 323 ? 18.442 -3.364 -34.783 1.00 92.12 323 SER A CA 1
ATOM 2479 C C . SER A 1 323 ? 18.766 -4.166 -33.515 1.00 92.12 323 SER A C 1
ATOM 2481 O O . SER A 1 323 ? 18.434 -5.353 -33.435 1.00 92.12 323 SER A O 1
ATOM 2483 N N . ASP A 1 324 ? 19.435 -3.547 -32.543 1.00 95.19 324 ASP A N 1
ATOM 2484 C CA . ASP A 1 324 ? 19.748 -4.145 -31.249 1.00 95.19 324 ASP A CA 1
ATOM 2485 C C . ASP A 1 324 ? 18.668 -3.870 -30.199 1.00 95.19 324 ASP A C 1
ATOM 2487 O O . ASP A 1 324 ? 18.654 -4.524 -29.156 1.00 95.19 324 ASP A O 1
ATOM 2491 N N . LEU A 1 325 ? 17.721 -2.982 -30.500 1.00 96.69 325 LEU A N 1
ATOM 2492 C CA . LEU A 1 325 ? 16.641 -2.569 -29.614 1.00 96.69 325 LEU A CA 1
ATOM 2493 C C . LEU A 1 325 ? 15.328 -3.291 -29.939 1.00 96.69 325 LEU A C 1
ATOM 2495 O O . LEU A 1 325 ? 15.096 -3.732 -31.063 1.00 96.69 325 LEU A O 1
ATOM 2499 N N . LEU A 1 326 ? 14.453 -3.389 -28.943 1.00 97.38 326 LEU A N 1
ATOM 2500 C CA . LEU A 1 326 ? 13.038 -3.734 -29.066 1.00 97.38 326 LEU A CA 1
ATOM 2501 C C . LEU A 1 326 ? 12.238 -2.642 -28.368 1.00 97.38 326 LEU A C 1
ATOM 2503 O O . LEU A 1 326 ? 12.579 -2.286 -27.242 1.00 97.38 326 LEU A O 1
ATOM 2507 N N . ALA A 1 327 ? 11.183 -2.130 -28.999 1.00 96.12 327 ALA A N 1
ATOM 2508 C CA . ALA A 1 327 ? 10.282 -1.193 -28.332 1.00 96.12 327 ALA A CA 1
ATOM 2509 C C . ALA A 1 327 ? 9.689 -1.850 -27.071 1.00 96.12 327 ALA A C 1
ATOM 2511 O O . ALA A 1 327 ? 9.197 -2.977 -27.138 1.00 96.12 327 ALA A O 1
ATOM 2512 N N . LEU A 1 328 ? 9.764 -1.177 -25.925 1.00 97.25 328 LEU A N 1
ATOM 2513 C CA . LEU A 1 328 ? 9.320 -1.705 -24.633 1.00 97.25 328 LEU A CA 1
ATOM 2514 C C . LEU A 1 328 ? 8.031 -1.038 -24.158 1.00 97.25 328 LEU A C 1
ATOM 2516 O O . LEU A 1 328 ? 7.169 -1.722 -23.613 1.00 97.25 328 LEU A O 1
ATOM 2520 N N . GLY A 1 329 ? 7.896 0.265 -24.376 1.00 96.50 329 GLY A N 1
ATOM 2521 C CA . GLY A 1 329 ? 6.751 1.064 -23.957 1.00 96.50 329 GLY A CA 1
ATOM 2522 C C . GLY A 1 329 ? 7.026 2.550 -24.129 1.00 96.50 329 GLY A C 1
ATOM 2523 O O . GLY A 1 329 ? 8.067 2.925 -24.663 1.00 96.50 329 GLY A O 1
ATOM 2524 N N . SER A 1 330 ? 6.118 3.379 -23.636 1.00 95.25 330 SER A N 1
ATOM 2525 C CA . SER A 1 330 ? 6.203 4.838 -23.746 1.00 95.25 330 SER A CA 1
ATOM 2526 C C . SER A 1 330 ? 5.954 5.527 -22.405 1.00 95.25 330 SER A C 1
ATOM 2528 O O . SER A 1 330 ? 5.271 4.972 -21.542 1.00 95.25 330 SER A O 1
ATOM 2530 N N . SER A 1 331 ? 6.473 6.745 -22.270 1.00 94.69 331 SER A N 1
ATOM 2531 C CA . SER A 1 331 ? 6.134 7.727 -21.237 1.00 94.69 331 SER A CA 1
ATOM 2532 C C . SER A 1 331 ? 6.004 9.122 -21.860 1.00 94.69 331 SER A C 1
ATOM 2534 O O . SER A 1 331 ? 6.305 9.328 -23.037 1.00 94.69 331 SER A O 1
ATOM 2536 N N . GLU A 1 332 ? 5.589 10.111 -21.070 1.00 90.88 332 GLU A N 1
ATOM 2537 C CA . GLU A 1 332 ? 5.575 11.523 -21.471 1.00 90.88 332 GLU A CA 1
ATOM 2538 C C . GLU A 1 332 ? 6.974 12.058 -21.808 1.00 90.88 332 GLU A C 1
ATOM 2540 O O . GLU A 1 332 ? 7.082 13.014 -22.573 1.00 90.88 332 GLU A O 1
ATOM 2545 N N . HIS A 1 333 ? 8.018 11.419 -21.270 1.00 89.62 333 HIS A N 1
ATOM 2546 C CA . HIS A 1 333 ? 9.429 11.795 -21.434 1.00 89.62 333 HIS A CA 1
ATOM 2547 C C . HIS A 1 333 ? 10.117 11.039 -22.579 1.00 89.62 333 HIS A C 1
ATOM 2549 O O . HIS A 1 333 ? 11.295 11.260 -22.846 1.00 89.62 333 HIS A O 1
ATOM 2555 N N . GLY A 1 334 ? 9.415 10.113 -23.246 1.00 91.50 334 GLY A N 1
ATOM 2556 C CA . GLY A 1 334 ? 9.942 9.427 -24.422 1.00 91.50 334 GLY A CA 1
ATOM 2557 C C . GLY A 1 334 ? 9.573 7.955 -24.572 1.00 91.50 334 GLY A C 1
ATOM 2558 O O . GLY A 1 334 ? 8.791 7.376 -23.819 1.00 91.50 334 GLY A O 1
ATOM 2559 N N . GLU A 1 335 ? 10.172 7.326 -25.580 1.00 94.44 335 GLU A N 1
ATOM 2560 C CA . GLU A 1 335 ? 10.013 5.899 -25.864 1.00 94.44 335 GLU A CA 1
ATOM 2561 C C . GLU A 1 335 ? 11.092 5.084 -25.143 1.00 94.44 335 GLU A C 1
ATOM 2563 O O . GLU A 1 335 ? 12.277 5.430 -25.163 1.00 94.44 335 GLU A O 1
ATOM 2568 N N . LEU A 1 336 ? 10.686 3.971 -24.532 1.00 96.81 336 LEU A N 1
ATOM 2569 C CA . LEU A 1 336 ? 11.571 3.041 -23.844 1.00 96.81 336 LEU A CA 1
ATOM 2570 C C . LEU A 1 336 ? 11.867 1.833 -24.731 1.00 96.81 336 LEU A C 1
ATOM 2572 O O . LEU A 1 336 ? 10.986 1.284 -25.399 1.00 96.81 336 LEU A O 1
ATOM 2576 N N . TYR A 1 337 ? 13.106 1.358 -24.673 1.00 97.62 337 TYR A N 1
ATOM 2577 C CA . TYR A 1 337 ? 13.609 0.258 -25.483 1.00 97.62 337 TYR A CA 1
ATOM 2578 C C . TYR A 1 337 ? 14.367 -0.761 -24.635 1.00 97.62 337 TYR A C 1
ATOM 2580 O O . TYR A 1 337 ? 15.122 -0.408 -23.737 1.00 97.62 337 TYR A O 1
ATOM 2588 N N . LEU A 1 338 ? 14.214 -2.040 -24.965 1.00 98.12 338 LEU A N 1
ATOM 2589 C CA . LEU A 1 338 ? 14.972 -3.147 -24.389 1.00 98.12 338 LEU A CA 1
ATOM 2590 C C . LEU A 1 338 ? 16.052 -3.599 -25.374 1.00 98.12 338 LEU A C 1
ATOM 2592 O O . LEU A 1 338 ? 15.747 -4.017 -26.493 1.00 98.12 338 LEU A O 1
ATOM 2596 N N . HIS A 1 339 ? 17.311 -3.599 -24.948 1.00 97.88 339 HIS A N 1
ATOM 2597 C CA . HIS A 1 339 ? 18.400 -4.148 -25.737 1.00 97.88 339 HIS A CA 1
ATOM 2598 C C . HIS A 1 339 ? 18.264 -5.672 -25.827 1.00 97.88 339 HIS A C 1
ATOM 2600 O O . HIS A 1 339 ? 18.409 -6.415 -24.856 1.00 97.88 339 HIS A O 1
ATOM 2606 N N . ARG A 1 340 ? 18.060 -6.188 -27.036 1.00 97.25 340 ARG A N 1
ATOM 2607 C CA . ARG A 1 340 ? 17.642 -7.574 -27.273 1.00 97.25 340 ARG A CA 1
ATOM 2608 C C . ARG A 1 340 ? 18.673 -8.633 -26.869 1.00 97.25 340 ARG A C 1
ATOM 2610 O O . ARG A 1 340 ? 18.289 -9.766 -26.588 1.00 97.25 340 ARG A O 1
ATOM 2617 N N . ARG A 1 341 ? 19.970 -8.294 -26.884 1.00 96.94 341 ARG A N 1
ATOM 2618 C CA . ARG A 1 341 ? 21.083 -9.197 -26.508 1.00 96.94 341 ARG A CA 1
ATOM 2619 C C . ARG A 1 341 ? 21.633 -8.980 -25.097 1.00 96.94 341 ARG A C 1
ATOM 2621 O O . ARG A 1 341 ? 21.932 -9.964 -24.429 1.00 96.94 341 ARG A O 1
ATOM 2628 N N . GLU A 1 342 ? 21.771 -7.727 -24.674 1.00 96.75 342 GLU A N 1
ATOM 2629 C CA . GLU A 1 342 ? 22.399 -7.344 -23.403 1.00 96.75 342 GLU A CA 1
ATOM 2630 C C . GLU A 1 342 ? 21.392 -7.151 -22.267 1.00 96.75 342 GLU A C 1
ATOM 2632 O O . GLU A 1 342 ? 21.753 -7.302 -21.109 1.00 96.75 342 GLU A O 1
ATOM 2637 N N . GLY A 1 343 ? 20.123 -6.886 -22.586 1.00 96.62 343 GLY A N 1
ATOM 2638 C CA . GLY A 1 343 ? 19.059 -6.736 -21.597 1.00 96.62 343 GLY A CA 1
ATOM 2639 C C . GLY A 1 343 ? 18.932 -5.351 -20.971 1.00 96.62 343 GLY A C 1
ATOM 2640 O O . GLY A 1 343 ? 17.979 -5.160 -20.220 1.00 96.62 343 GLY A O 1
ATOM 2641 N N . THR A 1 344 ? 19.826 -4.414 -21.300 1.00 96.19 344 THR A N 1
ATOM 2642 C CA . THR A 1 344 ? 19.776 -3.017 -20.848 1.00 96.19 344 THR A CA 1
ATOM 2643 C C . THR A 1 344 ? 18.520 -2.313 -21.352 1.00 96.19 344 THR A C 1
ATOM 2645 O O . THR A 1 344 ? 18.019 -2.601 -22.443 1.00 96.19 344 THR A O 1
ATOM 2648 N N . ILE A 1 345 ? 17.992 -1.397 -20.546 1.00 96.56 345 ILE A N 1
ATOM 2649 C CA . ILE A 1 345 ? 16.848 -0.553 -20.887 1.00 96.56 345 ILE A CA 1
ATOM 2650 C C . ILE A 1 345 ? 17.378 0.807 -21.298 1.00 96.56 345 ILE A C 1
ATOM 2652 O O . ILE A 1 345 ? 18.236 1.357 -20.618 1.00 96.56 345 ILE A O 1
ATOM 2656 N N . HIS A 1 346 ? 16.857 1.349 -22.388 1.00 95.62 346 HIS A N 1
ATOM 2657 C CA . HIS A 1 346 ? 17.206 2.665 -22.908 1.00 95.62 346 HIS A CA 1
ATOM 2658 C C . HIS A 1 346 ? 15.950 3.515 -23.031 1.00 95.62 346 HIS A C 1
ATOM 2660 O O . HIS A 1 346 ? 14.860 2.975 -23.219 1.00 95.62 346 HIS A O 1
ATOM 2666 N N . ILE A 1 347 ? 16.103 4.831 -22.955 1.00 94.00 347 ILE A N 1
ATOM 2667 C CA . ILE A 1 347 ? 15.035 5.790 -23.238 1.00 94.00 347 ILE A CA 1
ATOM 2668 C C . ILE A 1 347 ? 15.525 6.804 -24.268 1.00 94.00 347 ILE A C 1
ATOM 2670 O O . ILE A 1 347 ? 16.654 7.293 -24.171 1.00 94.00 347 ILE A O 1
ATOM 2674 N N . SER A 1 348 ? 14.692 7.103 -25.265 1.00 93.38 348 SER A N 1
ATOM 2675 C CA . SER A 1 348 ? 14.901 8.240 -26.162 1.00 93.38 348 SER A CA 1
ATOM 2676 C C . SER A 1 348 ? 14.143 9.442 -25.614 1.00 93.38 348 SER A C 1
ATOM 2678 O O . SER A 1 348 ? 12.919 9.468 -25.708 1.00 93.38 348 SER A O 1
ATOM 2680 N N . ALA A 1 349 ? 14.867 10.409 -25.059 1.00 88.88 349 ALA A N 1
ATOM 2681 C CA . ALA A 1 349 ? 14.296 11.598 -24.432 1.00 88.88 349 ALA A CA 1
ATOM 2682 C C . ALA A 1 349 ? 14.826 12.876 -25.087 1.00 88.88 349 ALA A C 1
ATOM 2684 O O . ALA A 1 349 ? 15.832 12.856 -25.815 1.00 88.88 349 ALA A O 1
ATOM 2685 N N . ALA A 1 350 ? 14.155 13.997 -24.830 1.00 88.00 350 ALA A N 1
ATOM 2686 C CA . ALA A 1 350 ? 14.617 15.286 -25.315 1.00 88.00 350 ALA A CA 1
ATOM 2687 C C . ALA A 1 350 ? 15.953 15.657 -24.642 1.00 88.00 350 ALA A C 1
ATOM 2689 O O . ALA A 1 350 ? 16.159 15.463 -23.444 1.00 88.00 350 ALA A O 1
ATOM 2690 N N . ALA A 1 351 ? 16.907 16.169 -25.421 1.00 85.19 351 ALA A N 1
ATOM 2691 C CA . ALA A 1 351 ? 18.242 16.482 -24.915 1.00 85.19 351 ALA A CA 1
ATOM 2692 C C . ALA A 1 351 ? 18.228 17.518 -23.773 1.00 85.19 351 ALA A C 1
ATOM 2694 O O . ALA A 1 351 ? 19.076 17.455 -22.883 1.00 85.19 351 ALA A O 1
ATOM 2695 N N . ASP A 1 352 ? 17.272 18.448 -23.772 1.00 82.81 352 ASP A N 1
ATOM 2696 C CA . ASP A 1 352 ? 17.101 19.449 -22.719 1.00 82.81 352 ASP A CA 1
ATOM 2697 C C . ASP A 1 352 ? 16.574 18.855 -21.403 1.00 82.81 352 ASP A C 1
ATOM 2699 O O . ASP A 1 352 ? 17.028 19.281 -20.339 1.00 82.81 352 ASP A O 1
ATOM 2703 N N . GLU A 1 353 ? 15.716 17.829 -21.453 1.00 81.56 353 GLU A N 1
ATOM 2704 C CA . GLU A 1 353 ? 15.296 17.039 -20.276 1.00 81.56 353 GLU A CA 1
ATOM 2705 C C . GLU A 1 353 ? 16.472 16.286 -19.637 1.00 81.56 353 GLU A C 1
ATOM 2707 O O . GLU A 1 353 ? 16.517 16.082 -18.426 1.00 81.56 353 GLU A O 1
ATOM 2712 N N . LEU A 1 354 ? 17.482 15.943 -20.437 1.00 77.81 354 LEU A N 1
ATOM 2713 C CA . LEU A 1 354 ? 18.733 15.325 -19.986 1.00 77.81 354 LEU A CA 1
ATOM 2714 C C . LEU A 1 354 ? 19.791 16.350 -19.538 1.00 77.81 354 LEU A C 1
ATOM 2716 O O . LEU A 1 354 ? 20.94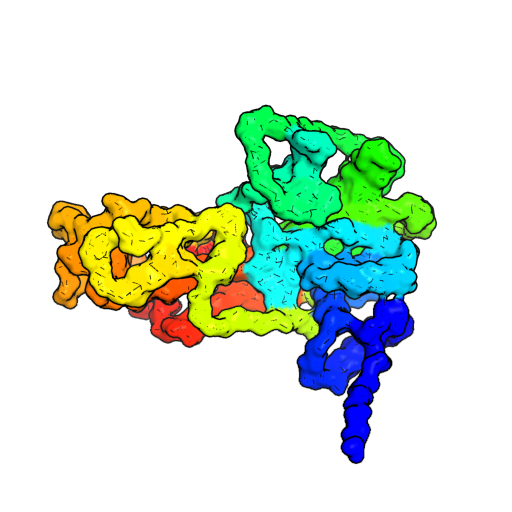6 15.990 -19.298 1.00 77.81 354 LEU A O 1
ATOM 2720 N N . GLY A 1 355 ? 19.443 17.641 -19.479 1.00 73.38 355 GLY A N 1
ATOM 2721 C CA . GLY A 1 355 ? 20.371 18.719 -19.130 1.00 73.38 355 GLY A CA 1
ATOM 2722 C C . GLY A 1 355 ? 21.440 19.004 -20.195 1.00 73.38 355 GLY A C 1
ATOM 2723 O O . GLY A 1 355 ? 22.413 19.717 -19.922 1.00 73.38 355 GLY A O 1
ATOM 2724 N N . ALA A 1 356 ? 21.288 18.473 -21.412 1.00 74.31 356 ALA A N 1
ATOM 2725 C CA . ALA A 1 356 ? 22.180 18.741 -22.531 1.00 74.31 356 ALA A CA 1
ATOM 2726 C C . ALA A 1 356 ? 21.756 20.007 -23.297 1.00 74.31 356 ALA A C 1
ATOM 2728 O O . ALA A 1 356 ? 20.594 20.391 -23.357 1.00 74.31 356 ALA A O 1
ATOM 2729 N N . THR A 1 357 ? 22.730 20.684 -23.909 1.00 68.25 357 THR A N 1
ATOM 2730 C CA . THR A 1 357 ? 22.506 21.915 -24.694 1.00 68.25 357 THR A CA 1
ATOM 2731 C C . THR A 1 357 ? 22.254 21.655 -26.180 1.00 68.25 357 THR A C 1
ATOM 2733 O O . THR A 1 357 ? 22.214 22.599 -26.971 1.00 68.25 357 THR A O 1
ATOM 2736 N N . ALA A 1 358 ? 22.165 20.384 -26.573 1.00 68.88 358 ALA A N 1
ATOM 2737 C CA . ALA A 1 358 ? 21.896 19.983 -27.945 1.00 68.88 358 ALA A CA 1
ATOM 2738 C C . ALA A 1 358 ? 20.394 20.075 -28.244 1.00 68.88 358 ALA A C 1
ATOM 2740 O O . ALA A 1 358 ? 19.578 19.848 -27.361 1.00 68.88 358 ALA A O 1
ATOM 2741 N N . ASP A 1 359 ? 20.043 20.380 -29.493 1.00 74.19 359 ASP A N 1
ATOM 2742 C CA . ASP A 1 359 ? 18.666 20.265 -29.973 1.00 74.19 359 ASP A CA 1
ATOM 2743 C C . ASP A 1 359 ? 18.420 18.824 -30.459 1.00 74.19 359 ASP A C 1
ATOM 2745 O O . ASP A 1 359 ? 19.265 18.265 -31.166 1.00 74.19 359 ASP A O 1
ATOM 2749 N N . GLY A 1 360 ? 17.253 18.256 -30.147 1.00 84.31 360 GLY A N 1
ATOM 2750 C CA . GLY A 1 360 ? 16.812 16.943 -30.637 1.00 84.31 360 GLY A CA 1
ATOM 2751 C C . GLY A 1 360 ? 16.698 15.877 -29.549 1.00 84.31 360 GLY A C 1
ATOM 2752 O O . GLY A 1 360 ? 16.801 16.170 -28.360 1.00 84.31 360 GLY A O 1
ATOM 2753 N N . GLU A 1 361 ? 16.465 14.637 -29.973 1.00 89.62 361 GLU A N 1
ATOM 2754 C CA . GLU A 1 361 ? 16.323 13.487 -29.079 1.00 89.62 361 GLU A CA 1
ATOM 2755 C C . GLU A 1 361 ? 17.641 12.715 -28.964 1.00 89.62 361 GLU A C 1
ATOM 2757 O O . GLU A 1 361 ? 18.399 12.561 -29.932 1.00 89.62 361 GLU A O 1
ATOM 2762 N N . VAL A 1 362 ? 17.918 12.211 -27.766 1.00 91.19 362 VAL A N 1
ATOM 2763 C CA . VAL A 1 362 ? 19.107 11.412 -27.464 1.00 91.19 362 VAL A CA 1
ATOM 2764 C C . VAL A 1 362 ? 18.671 10.137 -26.762 1.00 91.19 362 VAL A C 1
ATOM 2766 O O . VAL A 1 362 ? 17.807 10.156 -25.890 1.00 91.19 362 VAL A O 1
ATOM 2769 N N . MET A 1 363 ? 19.282 9.022 -27.153 1.00 92.50 363 MET A N 1
ATOM 2770 C CA . MET A 1 363 ? 19.103 7.746 -26.479 1.00 92.50 363 MET A CA 1
ATOM 2771 C C . MET A 1 363 ? 20.125 7.614 -25.352 1.00 92.50 363 MET A C 1
ATOM 2773 O O . MET A 1 363 ? 21.328 7.763 -25.579 1.00 92.50 363 MET A O 1
ATOM 2777 N N . VAL A 1 364 ? 19.654 7.296 -24.151 1.00 91.25 364 VAL A N 1
ATOM 2778 C CA . VAL A 1 364 ? 20.506 7.024 -22.988 1.00 91.25 364 VAL A CA 1
ATOM 2779 C C . VAL A 1 364 ? 20.127 5.694 -22.356 1.00 91.25 364 VAL A C 1
ATOM 2781 O O . VAL A 1 364 ? 18.961 5.298 -22.375 1.00 91.25 364 VAL A O 1
ATOM 2784 N N . GLU A 1 365 ? 21.112 5.008 -21.778 1.00 91.81 365 GLU A N 1
ATOM 2785 C CA . GLU A 1 365 ? 20.836 3.846 -20.936 1.00 91.81 365 GLU A CA 1
ATOM 2786 C C . GLU A 1 365 ? 20.050 4.318 -19.712 1.00 91.81 365 GLU A C 1
ATOM 2788 O O . GLU A 1 365 ? 20.484 5.215 -18.997 1.00 91.81 365 GLU A O 1
ATOM 2793 N N . PHE A 1 366 ? 18.877 3.744 -19.489 1.00 90.94 366 PHE A N 1
ATOM 2794 C CA . PHE A 1 366 ? 17.984 4.091 -18.393 1.00 90.94 366 PHE A CA 1
ATOM 2795 C C . PHE A 1 366 ? 18.126 3.128 -17.212 1.00 90.94 366 PHE A C 1
ATOM 2797 O O . PHE A 1 366 ? 18.081 3.548 -16.060 1.00 90.94 366 PHE A O 1
ATOM 2804 N N . ALA A 1 367 ? 18.334 1.838 -17.485 1.00 92.62 367 ALA A N 1
ATOM 2805 C CA . ALA A 1 367 ? 18.576 0.827 -16.461 1.00 92.62 367 ALA A CA 1
ATOM 2806 C C . ALA A 1 367 ? 19.447 -0.317 -17.013 1.00 92.62 367 ALA A C 1
ATOM 2808 O O . ALA A 1 367 ? 19.352 -0.639 -18.202 1.00 92.62 367 ALA A O 1
ATOM 2809 N N . PRO A 1 368 ? 20.242 -0.993 -16.165 1.00 92.19 368 PRO A N 1
ATOM 2810 C CA . PRO A 1 368 ? 21.129 -2.068 -16.594 1.00 92.19 368 PRO A CA 1
ATOM 2811 C C . PRO A 1 368 ? 20.366 -3.336 -17.002 1.00 92.19 368 PRO A C 1
ATOM 2813 O O . PRO A 1 368 ? 20.866 -4.125 -17.801 1.00 92.19 368 PRO A O 1
ATOM 2816 N N . ASP A 1 369 ? 19.155 -3.545 -16.477 1.00 93.69 369 ASP A N 1
ATOM 2817 C CA . ASP A 1 369 ? 18.280 -4.655 -16.842 1.00 93.69 369 ASP A CA 1
ATOM 2818 C C . ASP A 1 369 ? 16.804 -4.393 -16.480 1.00 93.69 369 ASP A C 1
ATOM 2820 O O . ASP A 1 369 ? 16.437 -3.366 -15.900 1.00 93.69 369 ASP A O 1
ATOM 2824 N N . LEU A 1 370 ? 15.937 -5.348 -16.842 1.00 95.31 370 LEU A N 1
ATOM 2825 C CA . LEU A 1 370 ? 14.518 -5.325 -16.481 1.00 95.31 370 LEU A CA 1
ATOM 2826 C C . LEU A 1 370 ? 14.272 -5.494 -14.974 1.00 95.31 370 LEU A C 1
ATOM 2828 O O . LEU A 1 370 ? 13.226 -5.043 -14.507 1.00 95.31 370 LEU A O 1
ATOM 2832 N N . ASP A 1 371 ? 15.173 -6.137 -14.222 1.00 93.38 371 ASP A N 1
ATOM 2833 C CA . ASP A 1 371 ? 14.979 -6.342 -12.782 1.00 93.38 371 ASP A CA 1
ATOM 2834 C C . ASP A 1 371 ? 15.072 -5.007 -12.052 1.00 93.38 371 ASP A C 1
ATOM 2836 O O . ASP A 1 371 ? 14.124 -4.649 -11.354 1.00 93.38 371 ASP A O 1
ATOM 2840 N N . LEU A 1 372 ? 16.138 -4.232 -12.283 1.00 91.56 372 LEU A N 1
ATOM 2841 C CA . LEU A 1 372 ? 16.281 -2.915 -11.672 1.00 91.56 372 LEU A CA 1
ATOM 2842 C C . LEU A 1 372 ? 15.171 -1.969 -12.128 1.00 91.56 372 LEU A C 1
ATOM 2844 O O . LEU A 1 372 ? 14.522 -1.362 -11.282 1.00 91.56 372 LEU A O 1
ATOM 2848 N N . PHE A 1 373 ? 14.905 -1.888 -13.438 1.00 94.56 373 PHE A N 1
ATOM 2849 C CA . PHE A 1 373 ? 13.842 -1.029 -13.966 1.00 94.56 373 PHE A CA 1
ATOM 2850 C C . PHE A 1 373 ? 12.502 -1.313 -13.275 1.00 94.56 373 PHE A C 1
ATOM 2852 O O . PHE A 1 373 ? 11.868 -0.411 -12.729 1.00 94.56 373 PHE A O 1
ATOM 2859 N N . THR A 1 374 ? 12.099 -2.586 -13.218 1.00 95.12 374 THR A N 1
ATOM 2860 C CA . THR A 1 374 ? 10.829 -2.981 -12.592 1.00 95.12 374 THR A CA 1
ATOM 2861 C C . THR A 1 374 ? 10.852 -2.760 -11.079 1.00 95.12 374 THR A C 1
ATOM 2863 O O . THR A 1 374 ? 9.831 -2.399 -10.497 1.00 95.12 374 THR A O 1
ATOM 2866 N N . ARG A 1 375 ? 12.006 -2.949 -10.429 1.00 92.25 375 ARG A N 1
ATOM 2867 C CA . ARG A 1 375 ? 12.180 -2.716 -8.993 1.00 92.25 375 ARG A CA 1
ATOM 2868 C C . ARG A 1 375 ? 12.045 -1.243 -8.628 1.00 92.25 375 ARG A C 1
ATOM 2870 O O . ARG A 1 375 ? 11.438 -0.951 -7.607 1.00 92.25 375 ARG A O 1
ATOM 2877 N N . CYS A 1 376 ? 12.529 -0.322 -9.455 1.00 92.31 376 CYS A N 1
ATOM 2878 C CA . CYS A 1 376 ? 12.307 1.106 -9.242 1.00 92.31 376 CYS A CA 1
ATOM 2879 C C . CYS A 1 376 ? 10.814 1.457 -9.351 1.00 92.31 376 CYS A C 1
ATOM 2881 O O . CYS A 1 376 ? 10.282 2.131 -8.470 1.00 92.31 376 CYS A O 1
ATOM 2883 N N . LEU A 1 377 ? 10.108 0.932 -10.363 1.00 94.06 377 LEU A N 1
ATOM 2884 C CA . LEU A 1 377 ? 8.657 1.133 -10.505 1.00 94.06 377 LEU A CA 1
ATOM 2885 C C . LEU A 1 377 ? 7.867 0.551 -9.317 1.00 94.06 377 LEU A C 1
ATOM 2887 O O . LEU A 1 377 ? 6.940 1.192 -8.814 1.00 94.06 377 LEU A O 1
ATOM 2891 N N . GLU A 1 378 ? 8.236 -0.651 -8.861 1.00 93.44 378 GLU A N 1
ATOM 2892 C CA . GLU A 1 378 ? 7.676 -1.300 -7.668 1.00 93.44 378 GLU A CA 1
ATOM 2893 C C . GLU A 1 378 ? 7.969 -0.509 -6.396 1.00 93.44 378 GLU A C 1
ATOM 2895 O O . GLU A 1 378 ? 7.070 -0.316 -5.582 1.00 93.44 378 GLU A O 1
ATOM 2900 N N . GLY A 1 379 ? 9.200 -0.024 -6.235 1.00 91.44 379 GLY A N 1
ATOM 2901 C CA . GLY A 1 379 ? 9.613 0.780 -5.096 1.00 91.44 379 GLY A CA 1
ATOM 2902 C C . GLY A 1 379 ? 8.776 2.048 -5.003 1.00 91.44 379 GLY A C 1
ATOM 2903 O O . GLY A 1 379 ? 8.188 2.303 -3.956 1.00 91.44 379 GLY A O 1
ATOM 2904 N N . VAL A 1 380 ? 8.604 2.774 -6.113 1.00 91.62 380 VAL A N 1
ATOM 2905 C CA . VAL A 1 380 ? 7.724 3.950 -6.134 1.00 91.62 380 VAL A CA 1
ATOM 2906 C C . VAL A 1 380 ? 6.313 3.577 -5.686 1.00 91.62 380 VAL A C 1
ATOM 2908 O O . VAL A 1 380 ? 5.773 4.222 -4.793 1.00 91.62 380 VAL A O 1
ATOM 2911 N N . ARG A 1 381 ? 5.733 2.494 -6.223 1.00 89.12 381 ARG A N 1
ATOM 2912 C CA . ARG A 1 381 ? 4.397 2.025 -5.814 1.00 89.12 381 ARG A CA 1
ATOM 2913 C C . ARG A 1 381 ? 4.299 1.690 -4.336 1.00 89.12 381 ARG A C 1
ATOM 2915 O O . ARG A 1 381 ? 3.322 2.065 -3.692 1.00 89.12 381 ARG A O 1
ATOM 2922 N N . ARG A 1 382 ? 5.309 1.013 -3.801 1.00 89.88 382 ARG A N 1
ATOM 2923 C CA . ARG A 1 382 ? 5.365 0.615 -2.400 1.00 89.88 382 ARG A CA 1
ATOM 2924 C C . ARG A 1 382 ? 5.514 1.809 -1.468 1.00 89.88 382 ARG A C 1
ATOM 2926 O O . ARG A 1 382 ? 4.883 1.792 -0.423 1.00 89.88 382 ARG A O 1
ATOM 2933 N N . TYR A 1 383 ? 6.319 2.813 -1.8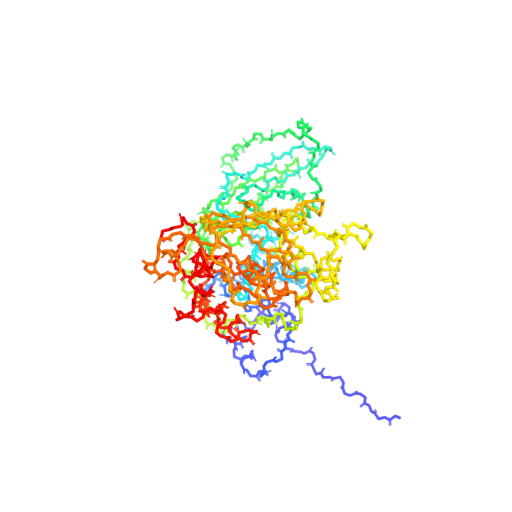08 1.00 91.00 383 TYR A N 1
ATOM 2934 C CA . TYR A 1 383 ? 6.571 3.974 -0.942 1.00 91.00 383 TYR A CA 1
ATOM 2935 C C . TYR A 1 383 ? 5.539 5.092 -1.070 1.00 91.00 383 TYR A C 1
ATOM 2937 O O . TYR A 1 383 ? 5.383 5.872 -0.136 1.00 91.00 383 TYR A O 1
ATOM 2945 N N . MET A 1 384 ? 4.799 5.137 -2.177 1.00 89.50 384 MET A N 1
ATOM 2946 C CA . MET A 1 384 ? 3.888 6.221 -2.549 1.00 89.50 384 MET A CA 1
ATOM 2947 C C . MET A 1 384 ? 3.031 6.766 -1.402 1.00 89.50 384 MET A C 1
ATOM 2949 O O . MET A 1 384 ? 3.137 7.939 -1.055 1.00 89.50 384 MET A O 1
ATOM 2953 N N . ASN A 1 385 ? 2.230 5.908 -0.764 1.00 89.62 385 ASN A N 1
ATOM 2954 C CA . ASN A 1 385 ? 1.345 6.345 0.314 1.00 89.62 385 ASN A CA 1
ATOM 2955 C C . ASN A 1 385 ? 2.119 6.828 1.550 1.00 89.62 385 ASN A C 1
ATOM 2957 O O . ASN A 1 385 ? 1.718 7.803 2.173 1.00 89.62 385 ASN A O 1
ATOM 2961 N N . ALA A 1 386 ? 3.233 6.178 1.895 1.00 91.19 386 ALA A N 1
ATOM 2962 C CA . ALA A 1 386 ? 4.047 6.563 3.045 1.00 91.19 386 ALA A CA 1
ATOM 2963 C C . ALA A 1 386 ? 4.836 7.864 2.812 1.00 91.19 386 ALA A C 1
ATOM 2965 O O . ALA A 1 386 ? 5.136 8.566 3.771 1.00 91.19 386 ALA A O 1
ATOM 2966 N N . CYS A 1 387 ? 5.143 8.213 1.560 1.00 91.75 387 CYS A N 1
ATOM 2967 C CA . CYS A 1 387 ? 5.731 9.508 1.217 1.00 91.75 387 CYS A CA 1
ATOM 2968 C C . CYS A 1 387 ? 4.711 10.649 1.301 1.00 91.75 387 CYS A C 1
ATOM 2970 O O . CYS A 1 387 ? 5.031 11.715 1.820 1.00 91.75 387 CYS A O 1
ATOM 2972 N N . TRP A 1 388 ? 3.487 10.439 0.814 1.00 90.25 388 TRP A N 1
ATOM 2973 C CA . TRP A 1 388 ? 2.446 11.476 0.823 1.00 90.25 388 TRP A CA 1
ATOM 2974 C C . TRP A 1 388 ? 1.761 11.638 2.173 1.00 90.25 388 TRP A C 1
ATOM 2976 O O . TRP A 1 388 ? 1.405 12.748 2.568 1.00 90.25 388 TRP A O 1
ATOM 2986 N N . HIS A 1 389 ? 1.599 10.530 2.887 1.00 89.81 389 HIS A N 1
ATOM 2987 C CA . HIS A 1 389 ? 0.892 10.462 4.157 1.00 89.81 389 HIS A CA 1
ATOM 2988 C C . HIS A 1 389 ? 1.732 9.667 5.165 1.00 89.81 389 HIS A C 1
ATOM 2990 O O . HIS A 1 389 ? 1.356 8.547 5.539 1.00 89.81 389 HIS A O 1
ATOM 2996 N N . PRO A 1 390 ? 2.898 10.196 5.581 1.00 90.75 390 PRO A N 1
ATOM 2997 C CA . PRO A 1 390 ? 3.722 9.552 6.592 1.00 90.75 390 PRO A CA 1
ATOM 2998 C C . PRO A 1 390 ? 3.013 9.571 7.947 1.00 90.75 390 PRO A C 1
ATOM 3000 O O . PRO A 1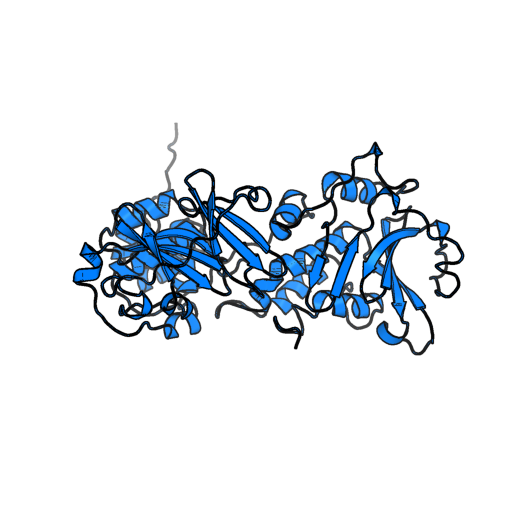 390 ? 2.360 10.549 8.315 1.00 90.75 390 PRO A O 1
ATOM 3003 N N . TYR A 1 391 ? 3.193 8.508 8.726 1.00 91.50 391 TYR A N 1
ATOM 3004 C CA . TYR A 1 391 ? 2.921 8.577 10.160 1.00 91.50 391 TYR A CA 1
ATOM 3005 C C . TYR A 1 391 ? 3.946 9.490 10.851 1.00 91.50 391 TYR A C 1
ATOM 3007 O O . TYR A 1 391 ? 5.070 9.615 10.367 1.00 91.50 391 TYR A O 1
ATOM 3015 N N . PRO A 1 392 ? 3.642 10.063 12.029 1.00 90.69 392 PRO A N 1
ATOM 3016 C CA . PRO A 1 392 ? 4.600 10.926 12.730 1.00 90.69 392 PRO A CA 1
ATOM 3017 C C . PRO A 1 392 ? 5.931 10.240 13.083 1.00 90.69 392 PRO A C 1
ATOM 3019 O O . PRO A 1 392 ? 6.965 10.896 13.180 1.00 90.69 392 PRO A O 1
ATOM 3022 N N . ASP A 1 393 ? 5.910 8.916 13.267 1.00 88.00 393 ASP A N 1
ATOM 3023 C CA . ASP A 1 393 ? 7.091 8.108 13.596 1.00 88.00 393 ASP A CA 1
ATOM 3024 C C . ASP A 1 393 ? 7.902 7.670 12.368 1.00 88.00 393 ASP A C 1
ATOM 3026 O O . ASP A 1 393 ? 8.977 7.072 12.500 1.00 88.00 393 ASP A O 1
ATOM 3030 N N . GLU A 1 394 ? 7.369 7.901 11.172 1.00 89.75 394 GLU A N 1
ATOM 3031 C CA . GLU A 1 394 ? 8.010 7.524 9.926 1.00 89.75 394 GLU A CA 1
ATOM 3032 C C . GLU A 1 394 ? 9.079 8.552 9.555 1.00 89.75 394 GLU A C 1
ATOM 3034 O O . GLU A 1 394 ? 8.886 9.763 9.633 1.00 89.75 394 GLU A O 1
ATOM 3039 N N . GLN A 1 395 ? 10.257 8.048 9.183 1.00 86.31 395 GLN A N 1
ATOM 3040 C CA . GLN A 1 395 ? 11.333 8.888 8.662 1.00 86.31 395 GLN A CA 1
ATOM 3041 C C . GLN A 1 395 ? 10.935 9.462 7.297 1.00 86.31 395 GLN A C 1
ATOM 3043 O O . GLN A 1 395 ? 9.896 9.116 6.742 1.00 86.31 395 GLN A O 1
ATOM 3048 N N . GLU A 1 396 ? 11.783 10.314 6.726 1.00 89.69 396 GLU A N 1
ATOM 3049 C CA . GLU A 1 396 ? 11.596 10.822 5.368 1.00 89.69 396 GLU A CA 1
ATOM 3050 C C . GLU A 1 396 ? 11.614 9.660 4.356 1.00 89.69 396 GLU A C 1
ATOM 3052 O O . GLU A 1 396 ? 12.668 9.171 3.945 1.00 89.69 396 GLU A O 1
ATOM 3057 N N . MET A 1 397 ? 10.422 9.177 3.995 1.00 89.69 397 MET A N 1
ATOM 3058 C CA . MET A 1 397 ? 10.253 7.936 3.238 1.00 89.69 397 MET A CA 1
ATOM 3059 C C . MET A 1 397 ? 10.811 8.023 1.816 1.00 89.69 397 MET A C 1
ATOM 3061 O O . MET A 1 397 ? 11.339 7.031 1.317 1.00 89.69 397 MET A O 1
ATOM 3065 N N . GLY A 1 398 ? 10.804 9.212 1.204 1.00 89.69 398 GLY A N 1
ATOM 3066 C CA . GLY A 1 398 ? 11.468 9.449 -0.080 1.00 89.69 398 GLY A CA 1
ATOM 3067 C C . GLY A 1 398 ? 12.979 9.205 -0.004 1.00 89.69 398 GLY A C 1
ATOM 3068 O O . GLY A 1 398 ? 13.543 8.524 -0.859 1.00 89.69 398 GLY A O 1
ATOM 3069 N N . SER A 1 399 ? 13.629 9.659 1.071 1.00 89.75 399 SER A N 1
ATOM 3070 C CA . SER A 1 399 ? 15.053 9.402 1.320 1.00 89.75 399 SER A CA 1
ATOM 3071 C C . SER A 1 399 ? 15.333 7.914 1.558 1.00 89.75 399 SER A C 1
ATOM 3073 O O . SER A 1 399 ? 16.321 7.387 1.050 1.00 89.75 399 SER A O 1
ATOM 3075 N N . MET A 1 400 ? 14.447 7.207 2.271 1.00 89.62 400 MET A N 1
ATOM 3076 C CA . MET A 1 400 ? 14.555 5.752 2.460 1.00 89.62 400 MET A CA 1
ATOM 3077 C C . MET A 1 400 ? 14.444 4.985 1.137 1.00 89.62 400 MET A C 1
ATOM 3079 O O . MET A 1 400 ? 15.241 4.080 0.892 1.00 89.62 400 MET A O 1
ATOM 3083 N N . PHE A 1 401 ? 13.510 5.376 0.266 1.00 90.62 401 PHE A N 1
ATOM 3084 C CA . PHE A 1 401 ? 13.391 4.827 -1.084 1.00 90.62 401 PHE A CA 1
ATOM 3085 C C . PHE A 1 401 ? 14.680 5.035 -1.895 1.00 90.62 401 PHE A C 1
ATOM 3087 O O . PHE A 1 401 ? 15.209 4.077 -2.458 1.00 90.62 401 PHE A O 1
ATOM 3094 N N . LEU A 1 402 ? 15.227 6.256 -1.912 1.00 89.50 402 LEU A N 1
ATOM 3095 C CA . LEU A 1 402 ? 16.469 6.556 -2.636 1.00 89.50 402 LEU A CA 1
ATOM 3096 C C . LEU A 1 402 ? 17.653 5.735 -2.105 1.00 89.50 402 LEU A C 1
ATOM 3098 O O . LEU A 1 402 ? 18.436 5.210 -2.893 1.00 89.50 402 LEU A O 1
ATOM 3102 N N . MET A 1 403 ? 17.750 5.558 -0.782 1.00 88.56 403 MET A N 1
ATOM 3103 C CA . MET A 1 403 ? 18.763 4.698 -0.162 1.00 88.56 403 MET A CA 1
ATOM 3104 C C . MET A 1 403 ? 18.610 3.219 -0.553 1.00 88.56 403 MET A C 1
ATOM 3106 O O . MET A 1 403 ? 19.618 2.541 -0.755 1.00 88.56 403 MET A O 1
ATOM 3110 N N . GLU A 1 404 ? 17.379 2.703 -0.667 1.00 88.12 404 GLU A N 1
ATOM 3111 C CA . GLU A 1 404 ? 17.136 1.333 -1.149 1.00 88.12 404 GLU A CA 1
ATOM 3112 C C . GLU A 1 404 ? 17.592 1.178 -2.607 1.00 88.12 404 GLU A C 1
ATOM 3114 O O . GLU A 1 404 ? 18.269 0.203 -2.944 1.00 88.12 404 GLU A O 1
ATOM 3119 N N . MET A 1 405 ? 17.263 2.147 -3.468 1.00 87.56 405 MET A N 1
ATOM 3120 C CA . MET A 1 405 ? 17.628 2.102 -4.888 1.00 87.56 405 MET A CA 1
ATOM 3121 C C . MET A 1 405 ? 19.144 2.193 -5.098 1.00 87.56 405 MET A C 1
ATOM 3123 O O . MET A 1 405 ? 19.694 1.386 -5.849 1.00 87.56 405 MET A O 1
ATOM 3127 N N . ASP A 1 406 ? 19.830 3.085 -4.378 1.00 86.62 406 ASP A N 1
ATOM 3128 C CA . ASP A 1 406 ? 21.298 3.185 -4.391 1.00 86.62 406 ASP A CA 1
ATOM 3129 C C . ASP A 1 406 ? 21.967 1.878 -3.923 1.00 86.62 406 ASP A C 1
ATOM 3131 O O . ASP A 1 406 ? 22.946 1.411 -4.507 1.00 86.62 406 ASP A O 1
ATOM 3135 N N . GLY A 1 407 ? 21.378 1.207 -2.926 1.00 85.56 407 GLY A N 1
ATOM 3136 C CA . GLY A 1 407 ? 21.838 -0.103 -2.463 1.00 85.56 407 GLY A CA 1
ATOM 3137 C C . GLY A 1 407 ? 21.747 -1.214 -3.519 1.00 85.56 407 GLY A C 1
ATOM 3138 O O . GLY A 1 407 ? 22.494 -2.196 -3.440 1.00 85.56 407 GLY A O 1
ATOM 3139 N N . HIS A 1 408 ? 20.853 -1.087 -4.504 1.00 83.94 408 HIS A N 1
ATOM 3140 C CA . HIS A 1 408 ? 20.693 -2.048 -5.599 1.00 83.94 408 HIS A CA 1
ATOM 3141 C C . HIS A 1 408 ? 21.540 -1.713 -6.821 1.00 83.94 408 HIS A C 1
ATOM 3143 O O . HIS A 1 408 ? 22.157 -2.612 -7.399 1.00 83.94 408 HIS A O 1
ATOM 3149 N N . ALA A 1 409 ? 21.578 -0.443 -7.199 1.00 80.56 409 ALA A N 1
ATOM 3150 C CA . ALA A 1 409 ? 22.357 0.046 -8.319 1.00 80.56 409 ALA A CA 1
ATOM 3151 C C . ALA A 1 409 ? 22.931 1.418 -7.958 1.00 80.56 409 ALA A C 1
ATOM 3153 O O . ALA A 1 409 ? 22.248 2.431 -8.144 1.00 80.56 409 ALA A O 1
ATOM 3154 N N . PRO A 1 410 ? 24.182 1.446 -7.461 1.00 78.12 410 PRO A N 1
ATOM 3155 C CA . PRO A 1 410 ? 24.875 2.693 -7.196 1.00 78.12 410 PRO A CA 1
ATOM 3156 C C . PRO A 1 410 ? 24.848 3.575 -8.439 1.00 78.12 410 PRO A C 1
ATOM 3158 O O . PRO A 1 410 ? 24.991 3.080 -9.559 1.00 78.12 410 PRO A O 1
ATOM 3161 N N . ASP A 1 411 ? 24.646 4.866 -8.228 1.00 68.88 411 ASP A N 1
ATOM 3162 C CA . ASP A 1 411 ? 24.621 5.898 -9.266 1.00 68.88 411 ASP A CA 1
ATOM 3163 C C . ASP A 1 411 ? 23.396 5.876 -10.213 1.00 68.88 411 ASP A C 1
ATOM 3165 O O . ASP A 1 411 ? 23.241 6.784 -11.029 1.00 68.88 411 ASP A O 1
ATOM 3169 N N . CYS A 1 412 ? 22.471 4.909 -10.092 1.00 69.06 412 CYS A N 1
ATOM 3170 C CA . CYS A 1 412 ? 21.262 4.851 -10.936 1.00 69.06 412 CYS A CA 1
ATOM 3171 C C . CYS A 1 412 ? 20.355 6.085 -10.766 1.00 69.06 412 CYS A C 1
ATOM 3173 O O . CYS A 1 412 ? 19.670 6.494 -11.703 1.00 69.06 412 CYS A O 1
ATOM 3175 N N . VAL A 1 413 ? 20.364 6.673 -9.569 1.00 65.38 413 VAL A N 1
ATOM 3176 C CA . VAL A 1 413 ? 19.628 7.893 -9.199 1.00 65.38 413 VAL A CA 1
ATOM 3177 C C . VAL A 1 413 ? 20.577 9.035 -8.790 1.00 65.38 413 VAL A C 1
ATOM 3179 O O . VAL A 1 413 ? 20.168 9.947 -8.076 1.00 65.38 413 VAL A O 1
ATOM 3182 N N . ASP A 1 414 ? 21.856 8.974 -9.196 1.00 67.38 414 ASP A N 1
ATOM 3183 C CA . ASP A 1 414 ? 22.847 10.022 -8.906 1.00 67.38 414 ASP A CA 1
ATOM 3184 C C . ASP A 1 414 ? 22.761 11.200 -9.886 1.00 67.38 414 ASP A C 1
ATOM 3186 O O . ASP A 1 414 ? 22.883 11.034 -11.103 1.00 67.38 414 ASP A O 1
ATOM 3190 N N . ALA A 1 415 ? 22.632 12.404 -9.326 1.00 60.97 415 ALA A N 1
ATOM 3191 C CA . ALA A 1 415 ? 22.206 13.637 -9.985 1.00 60.97 415 ALA A CA 1
ATOM 3192 C C . ALA A 1 415 ? 23.075 14.094 -11.173 1.00 60.97 415 ALA A C 1
ATOM 3194 O O . ALA A 1 415 ? 22.633 14.930 -11.961 1.00 60.97 415 ALA A O 1
ATOM 3195 N N . ASP A 1 416 ? 24.290 13.563 -11.320 1.00 68.56 416 ASP A N 1
ATOM 3196 C CA . ASP A 1 416 ? 25.239 13.975 -12.357 1.00 68.56 416 ASP A CA 1
ATOM 3197 C C . ASP A 1 416 ? 25.183 13.107 -13.639 1.00 68.56 416 ASP A C 1
ATOM 3199 O O . ASP A 1 416 ? 25.962 13.339 -14.572 1.00 68.56 416 ASP A O 1
ATOM 3203 N N . SER A 1 417 ? 24.266 12.129 -13.733 1.00 76.12 417 SER A N 1
ATOM 3204 C CA . SER A 1 417 ? 24.084 11.286 -14.930 1.00 76.12 417 SER A CA 1
ATOM 3205 C C . SER A 1 417 ? 22.809 11.617 -15.735 1.00 76.12 417 SER A C 1
ATOM 3207 O O . SER A 1 417 ? 21.767 11.921 -15.150 1.00 76.12 417 SER A O 1
ATOM 3209 N N . PRO A 1 418 ? 22.824 11.499 -17.083 1.00 74.88 418 PRO A N 1
ATOM 3210 C CA . PRO A 1 418 ? 21.611 11.641 -17.900 1.00 74.88 418 PRO A CA 1
ATOM 3211 C C . PRO A 1 418 ? 20.493 10.665 -17.502 1.00 74.88 418 PRO A C 1
ATOM 3213 O O . PRO A 1 418 ? 19.319 11.022 -17.505 1.00 74.88 418 PRO A O 1
ATOM 3216 N N . SER A 1 419 ? 20.855 9.441 -17.109 1.00 77.94 419 SER A N 1
ATOM 3217 C CA . SER A 1 419 ? 19.920 8.422 -16.620 1.00 77.94 419 SER A CA 1
ATOM 3218 C C . SER A 1 419 ? 19.207 8.881 -15.349 1.00 77.94 419 SER A C 1
ATOM 3220 O O . SER A 1 419 ? 17.994 8.718 -15.230 1.00 77.94 419 SER A O 1
ATOM 3222 N N . SER A 1 420 ? 19.934 9.521 -14.430 1.00 80.25 420 SER A N 1
ATOM 3223 C CA . SER A 1 420 ? 19.344 10.081 -13.217 1.00 80.25 420 SER A CA 1
ATOM 3224 C C . SER A 1 420 ? 18.443 11.275 -13.486 1.00 80.25 420 SER A C 1
ATOM 3226 O O . SER A 1 420 ? 17.473 11.449 -12.752 1.00 80.25 420 SER A O 1
ATOM 3228 N N . ALA A 1 421 ? 18.731 12.093 -14.504 1.00 84.44 421 ALA A N 1
ATOM 3229 C CA . ALA A 1 421 ? 17.838 13.187 -14.876 1.00 84.44 421 ALA A CA 1
ATOM 3230 C C . ALA A 1 421 ? 16.446 12.632 -15.229 1.00 84.44 421 ALA A C 1
ATOM 3232 O O . ALA A 1 421 ? 15.444 13.099 -14.694 1.00 84.44 421 ALA A O 1
ATOM 3233 N N . ILE A 1 422 ? 16.381 11.542 -16.002 1.00 87.00 422 ILE A N 1
ATOM 3234 C CA . ILE A 1 422 ? 15.102 10.882 -16.304 1.00 87.00 422 ILE A CA 1
ATOM 3235 C C . ILE A 1 422 ? 14.510 10.179 -15.084 1.00 87.00 422 ILE A C 1
ATOM 3237 O O . ILE A 1 422 ? 13.311 10.305 -14.835 1.00 87.00 422 ILE A O 1
ATOM 3241 N N . TRP A 1 423 ? 15.318 9.461 -14.295 1.00 89.56 423 TRP A N 1
ATOM 3242 C CA . TRP A 1 423 ? 14.806 8.801 -13.090 1.00 89.56 423 TRP A CA 1
ATOM 3243 C C . TRP A 1 423 ? 14.200 9.801 -12.115 1.00 89.56 423 TRP A C 1
ATOM 3245 O O . TRP A 1 423 ? 13.189 9.472 -11.496 1.00 89.56 423 TRP A O 1
ATOM 3255 N N . SER A 1 424 ? 14.741 11.023 -12.035 1.00 87.75 424 SER A N 1
ATOM 3256 C CA . SER A 1 424 ? 14.170 12.086 -11.209 1.00 87.75 424 SER A CA 1
ATOM 3257 C C . SER A 1 424 ? 12.705 12.343 -11.567 1.00 87.75 424 SER A C 1
ATOM 3259 O O . SER A 1 424 ? 11.881 12.386 -10.666 1.00 87.75 424 SER A O 1
ATOM 3261 N N . TYR A 1 425 ? 12.318 12.339 -12.849 1.00 87.75 425 TYR A N 1
ATOM 3262 C CA . TYR A 1 425 ? 10.912 12.474 -13.248 1.00 87.75 425 TYR A CA 1
ATOM 3263 C C . TYR A 1 425 ? 10.035 11.275 -12.860 1.00 87.75 425 TYR A C 1
ATOM 3265 O O . TYR A 1 425 ? 8.853 11.449 -12.554 1.00 87.75 425 TYR A O 1
ATOM 3273 N N . PHE A 1 426 ? 10.581 10.057 -12.858 1.00 90.19 426 PHE A N 1
ATOM 3274 C CA . PHE A 1 426 ? 9.845 8.852 -12.455 1.00 90.19 426 PHE A CA 1
ATOM 3275 C C . PHE A 1 426 ? 9.643 8.778 -10.935 1.00 90.19 426 PHE A C 1
ATOM 3277 O O . PHE A 1 426 ? 8.639 8.239 -10.470 1.00 90.19 426 PHE A O 1
ATOM 3284 N N . VAL A 1 427 ? 10.567 9.323 -10.144 1.00 91.00 427 VAL A N 1
ATOM 3285 C CA . VAL A 1 427 ? 10.502 9.244 -8.675 1.00 91.00 427 VAL A CA 1
ATOM 3286 C C . VAL A 1 427 ? 10.032 10.541 -8.019 1.00 91.00 427 VAL A C 1
ATOM 3288 O O . VAL A 1 427 ? 9.590 10.492 -6.874 1.00 91.00 427 VAL A O 1
ATOM 3291 N N . ALA A 1 428 ? 10.030 11.666 -8.748 1.00 87.94 428 ALA A N 1
ATOM 3292 C CA . ALA A 1 428 ? 9.676 13.002 -8.255 1.00 87.94 428 ALA A CA 1
ATOM 3293 C C . ALA A 1 428 ? 8.350 13.014 -7.507 1.00 87.94 428 ALA A C 1
ATOM 3295 O O . ALA A 1 428 ? 8.236 13.663 -6.471 1.00 87.94 428 ALA A O 1
ATOM 3296 N N . GLY A 1 429 ? 7.371 12.243 -7.987 1.00 85.62 429 GLY A N 1
ATOM 3297 C CA . GLY A 1 429 ? 6.075 12.135 -7.334 1.00 85.62 429 GLY A CA 1
ATOM 3298 C C . GLY A 1 429 ? 6.142 11.683 -5.873 1.00 85.62 429 GLY A C 1
ATOM 3299 O O . GLY A 1 429 ? 5.228 12.007 -5.140 1.00 85.62 429 GLY A O 1
ATOM 3300 N N . ILE A 1 430 ? 7.191 10.980 -5.431 1.00 89.44 430 ILE A N 1
ATOM 3301 C CA . ILE A 1 430 ? 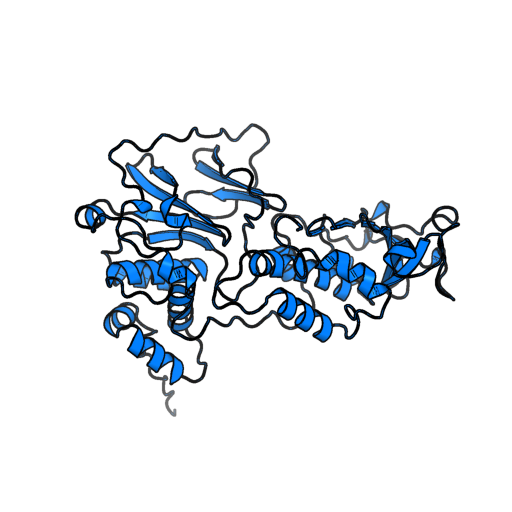7.351 10.519 -4.039 1.00 89.44 430 ILE A CA 1
ATOM 3302 C C . ILE A 1 430 ? 8.590 11.087 -3.330 1.00 89.44 430 ILE A C 1
ATOM 3304 O O . ILE A 1 430 ? 8.769 10.835 -2.137 1.00 89.44 430 ILE A O 1
ATOM 3308 N N . THR A 1 431 ? 9.462 11.807 -4.043 1.00 88.38 431 THR A N 1
ATOM 3309 C CA . THR A 1 431 ? 10.694 12.400 -3.491 1.00 88.38 431 THR A CA 1
ATOM 3310 C C . THR A 1 431 ? 10.657 13.923 -3.409 1.00 88.38 431 THR A C 1
ATOM 3312 O O . THR A 1 431 ? 11.302 14.489 -2.532 1.00 88.38 431 THR A O 1
ATOM 3315 N N . GLU A 1 432 ? 9.937 14.590 -4.309 1.00 83.75 432 GLU A N 1
ATOM 3316 C CA . GLU A 1 432 ? 9.949 16.055 -4.446 1.00 83.75 432 GLU A CA 1
ATOM 3317 C C . GLU A 1 432 ? 8.552 16.668 -4.390 1.00 83.75 432 GLU A C 1
ATOM 3319 O O . GLU A 1 432 ? 8.389 17.780 -3.891 1.00 83.75 432 GLU A O 1
ATOM 3324 N N . LEU A 1 433 ? 7.558 15.944 -4.898 1.00 78.69 433 LEU A N 1
ATOM 3325 C CA . LEU A 1 433 ? 6.183 16.400 -5.024 1.00 78.69 433 LEU A CA 1
ATOM 3326 C C . LEU A 1 433 ? 5.306 15.768 -3.942 1.00 78.69 433 LEU A C 1
ATOM 3328 O O . LEU A 1 433 ? 5.568 14.665 -3.454 1.00 78.69 433 LEU A O 1
ATOM 3332 N N . ASN A 1 434 ? 4.234 16.467 -3.583 1.00 74.25 434 ASN A N 1
ATOM 3333 C CA . ASN A 1 434 ? 3.165 15.897 -2.767 1.00 74.25 434 ASN A CA 1
ATOM 3334 C C . ASN A 1 434 ? 2.180 15.060 -3.607 1.00 74.25 434 ASN A C 1
ATOM 3336 O O . ASN A 1 434 ? 2.353 14.908 -4.818 1.00 74.25 434 ASN A O 1
ATOM 3340 N N . GLU A 1 435 ? 1.131 14.536 -2.956 1.00 73.38 435 GLU A N 1
ATOM 3341 C CA . GLU A 1 435 ? 0.070 13.769 -3.620 1.00 73.38 435 GLU A CA 1
ATOM 3342 C C . GLU A 1 435 ? -0.445 14.502 -4.863 1.00 73.38 435 GLU A C 1
ATOM 3344 O O . GLU A 1 435 ? -0.421 13.896 -5.930 1.00 73.38 435 GLU A O 1
ATOM 3349 N N . ASP A 1 436 ? -0.777 15.800 -4.751 1.00 67.19 436 ASP A N 1
ATOM 3350 C CA . ASP A 1 436 ? -1.297 16.700 -5.804 1.00 67.19 436 ASP A CA 1
ATOM 3351 C C . ASP A 1 436 ? -0.307 17.010 -6.951 1.00 67.19 436 ASP A C 1
ATOM 3353 O O . ASP A 1 436 ? -0.677 17.649 -7.944 1.00 67.19 436 ASP A O 1
ATOM 3357 N N . GLY A 1 437 ? 0.951 16.577 -6.834 1.00 61.25 437 GLY A N 1
ATOM 3358 C CA . GLY A 1 437 ? 2.012 16.859 -7.800 1.00 61.25 437 GLY A CA 1
ATOM 3359 C C . GLY A 1 437 ? 2.639 18.252 -7.665 1.00 61.25 437 GLY A C 1
ATOM 3360 O O . GLY A 1 437 ? 3.204 18.740 -8.641 1.00 61.25 437 GLY A O 1
ATOM 3361 N N . PHE A 1 438 ? 2.535 18.913 -6.504 1.00 58.06 438 PHE A N 1
ATOM 3362 C CA . PHE A 1 438 ? 3.097 20.255 -6.259 1.00 58.06 438 PHE A CA 1
ATOM 3363 C C . PHE A 1 438 ? 4.218 20.292 -5.226 1.00 58.06 438 PHE A C 1
ATOM 3365 O O . PHE A 1 438 ? 4.219 19.435 -4.309 1.00 58.06 438 PHE A O 1
#

pLDDT: mean 87.77, std 10.98, range [32.81, 98.62]

Secondary structure (DSSP, 8-state):
-----------TTT-HHHHHHH-HHHHHHHHHTTTT---HHHHHHHHHHHHH-S----HHHHHHHHHHHHHHTT-HHHHHHHHHH-TT-SEEEEEEEEPPTT----SS--TT--EEEEEEETTEEEEEEEETTEEEEEETTT--EEPPPPTTTSEEPPPPPPPTTS--GGGB--B--GGGGGPEEEE-TTS-EEEEEEETTEEEEEEE-HHHHHSSPBS--B-HHHHH--SSPPP-PPP--SS--HHHHHHHHTTSPEE---TTTSPTT---HHHHHIIIII-EES-EEETTEEEEEPPGGG--PPPTTTTTTEEPPTT--GGGEEEEEEETTEEEEEETTT--EEEEEETTTTT--SSSEEEEEEESSHHHHHHHHHHHHHHHHHHHS--TT---HHHHHHHHHHHHSTTTT-TTSHHHHHHHHHHHHHHT--TT--

Foldseek 3Di:
DDDDDDDDPDDCQNALLSVLVCDLVSNLVVVVVPVPDDDLSVQLSLQLCQFLFDDDDDSLQSLQSSLQSCQCVVVNVVSVRSCVSRVLRQKHFLHWQFQGAQFQARPVQCQQWPDWFWWDAPNFIWTFTDGPQDGWIAGPRRRDTDDDDPPPRTHTDDDDDPDPPDDQQQFFAHRGAPQSNVFRWDQDPVRWIWTWGDDNRGITIMTGDPVSVVPGHTDGYHHPRQQQGGPHAHDHDDDDDDFQFQVLLCRLRPPFDFQAAPLVLAAPLQPAPVQSCCSHGRGATCKFDFQQKIWHFDRRVQQAQDDCVVCVQEAEPPPDDSNQWTFTTAIPQATWTARRHQAFIKGWGACVLLVHPDGTTYIDGQGSHPRLVRVLRSLLSRNLSCLQPNGNNDDNSLVVSVVVSCVVPNPSCPPVGSSNSVVCVRNCSRNPAHSNRD

Radius of gyration: 25.52 Å; Cα contacts (8 Å, |Δi|>4): 833; chains: 1; bounding box: 60×60×73 Å

Organism: NCBI:txid2571125

Nearest PDB structures (foldseek):
  1bqb-assembly1_A  TM=6.509E-01  e=1.777E+00  Staphylococcus aureus
  7skm-assembly2_C  TM=6.523E-01  e=5.894E+00  Staphylococcus aureus
  7qda-assembly1_A  TM=2.653E-01  e=5.567E+00  Sulfurihydrogenibium sp. YO3AOP1
  7cec-assembly1_C  TM=2.263E-01  e=3.525E+00  Homo sapiens

Mean predicted aligned error: 7.04 Å

Solvent-accessible surface area (backbone atoms only — not comparable to full-atom values): 23809 Å² total; per-residue (Å²): 144,81,82,85,77,77,76,86,92,75,55,50,51,81,35,53,55,46,40,70,69,59,39,71,72,53,49,51,54,49,57,68,73,48,80,77,72,85,47,71,39,52,55,19,50,30,36,20,30,45,58,38,16,59,66,93,68,58,70,33,53,50,46,25,39,36,26,36,27,15,40,44,71,68,37,54,76,57,19,54,46,32,46,70,58,43,76,65,25,57,39,43,56,71,32,40,38,40,38,52,72,61,48,39,56,41,58,66,44,44,64,73,50,79,59,82,45,49,25,42,45,100,92,42,53,30,34,40,42,38,23,83,70,25,77,45,30,24,35,61,84,67,56,46,80,45,82,76,68,61,91,87,64,51,44,76,54,77,82,67,76,69,58,97,83,62,83,51,55,27,52,28,55,43,72,35,45,66,45,48,46,69,26,44,68,43,74,46,98,88,68,50,47,30,32,44,31,62,42,86,53,21,39,34,36,29,38,50,44,72,78,47,49,69,78,48,60,71,36,68,51,41,32,67,32,24,66,73,11,42,82,66,71,74,46,83,59,81,74,90,81,78,80,91,44,37,68,58,52,49,59,52,42,50,75,50,56,60,46,55,41,53,84,94,54,47,37,76,79,63,64,21,65,66,48,54,47,37,37,42,65,50,33,46,58,57,59,49,73,33,62,91,31,47,39,44,53,49,58,50,93,60,24,36,56,58,56,77,76,78,47,63,73,40,47,64,51,92,93,60,53,62,84,44,31,19,41,40,27,39,36,89,67,32,46,30,28,34,29,23,65,78,26,29,27,30,35,40,25,49,22,58,70,45,74,40,94,56,90,52,34,33,45,44,66,59,30,78,28,60,66,60,48,51,47,53,57,43,46,51,52,27,39,37,50,32,40,60,59,54,56,65,71,50,70,70,43,31,60,53,52,52,52,54,49,40,73,74,39,72,64,56,77,33,85,92,38,56,36,10,42,54,43,44,55,61,43,29,31,39,65,73,26,36,78,92,52,91

InterPro domains:
  IPR025851 SUKH-4 immunity protein [PF14435] (245-387)

Sequence (438 aa):
MSNGAAEPQDGPLDDPVRLLDTGRSAVRAHIDGTDGVRSVGREVFQQAEAIFGGREVPRAEFASWLHFAAKVLGHDAYAERIAAAEPGMPWRAVWAWWRPVGKCVAHPNLSYAESLLVHAYEGRQLLRVKASWEDTWLDLETGERVPAPPEGAAVPRAHRDPTESVPCLGELALSAPESWGEARPLVGEDGRVCHLIDDVHGLALVDTDPAVLRDWPRGELDHTSSEEGTPGKAPVFPDPDGPLTAARLDEAFAPTQVVRIPEDELPAGLEHAASRAHLRDIGLPEWWACAWTTFDPYPPNKMTPPDESSLKDVTLPDGLEASDLLALGSSEHGELYLHRREGTIHISAAADELGATADGEVMVEFAPDLDLFTRCLEGVRRYMNACWHPYPDEQEMGSMFLMEMDGHAPDCVDADSPSSAIWSYFVAGITELNEDGF